Protein 2BDQ (pdb70)

Radius of gyration: 23.03 Å; Cα contacts (8 Å, |Δi|>4): 785; chains: 2; bounding box: 48×56×62 Å

Sequence (410 aa):
ILREFCAENLTDLTRLDKAIISRVELCDNLAVGGTTPSYGVIKEANQYLHEKGISVAVIRPRGGNFVYNDLELRIEEDILRAVELESDALVLGILTSNNHIDTEAIEQLLPATQGLPLVFHAFDVIPKSDQKKSIDQLVALGFTRILLHGSSNGEPIIENIKHIKALVEYANNRIEIVGGGVTAENYQYICQETGVKQAHGTRITILREFCAENLTDLTRLDKAIISRVELCDNLAVGGTTPSYGVIKEANQYLHEKGISVAVIRPRGGNFVYNDLELRIEEDILRAVELESDALVLGILTSNNHIDTEAIEQLLPATQGLPLVFHAFDVIPKSDQKKSIDQLVALGFTRILLHGSSNGEPIIENIKHIKALVEYANNRIEIVGGGVTAENYQYICQETGVKQAHGTRIT

Foldseek 3Di:
DAEEAEDAFCPPVVVDACVHHAEYEYFHPCVQPGAADDLVSLLVVCVVQVVRRHAYEGHFQDHDDLADDPVNLVSLVSLLSNVVSPHQHYEHAHAHPLLAGPLVSLVVSVVSNVPHAYEYESLQSHPLVCSLVSLVSCLVSVHAEYEDQQHDPLPASVVNLVSLLVSVVSNVPSHAYYERNAACVCVVVSCVSRVHDYYYYNHND/DAEEAEDAFCPPVVVDACVHHAEYEYFHPCVQPGAADDLVRLLVVCVVQVVRRHAYEGHFQDHDDLADDPVNLVCLVSLLSNVVSPHQHYEGAHAHPLQAGPLVSLVVSLVSNVPHAYEYESLQSHPLVCSLVSLVSCLVSVHAEYEDQQHDPLPASVVNLVSLLVSVVSNVPSHAYYERNAACVCVVVSCVSRVHDYYYYNHND

Nearest PDB structures (fold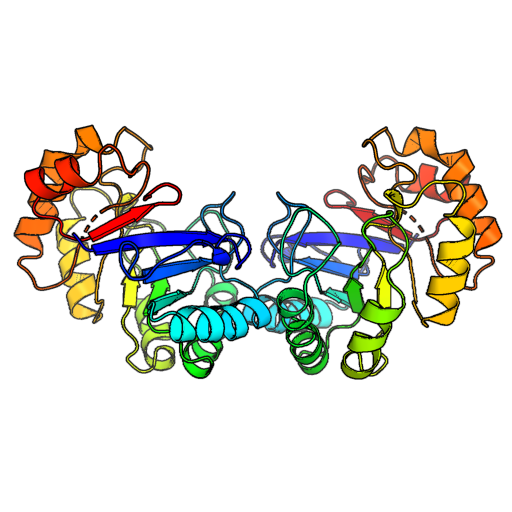seek):
  2bdq-assembly1_B  TM=1.005E+00  e=9.987E-43  Streptococcus agalactiae
  4r9x-assembly1_B-2  TM=8.970E-01  e=1.756E-16  Bacillus anthracis
  1twd-assembly1_A  TM=9.197E-01  e=3.915E-16  Shigella flexneri
  1x7i-assembly1_A  TM=9.166E-01  e=3.059E-16  Shigella flexneri 2a str. 301
  4jn6-assembly1_A  TM=6.514E-01  e=2.533E-07  Mycobacterium tuberculosis

InterPro domains:
  IPR005627 CutC-like [MF_00795] (2-211)
  IPR005627 CutC-like [PF03932] (3-209)
  IPR005627 CutC-like [PTHR12598] (2-209)
  IPR036822 CutC-like domain superfamily [G3DSA:3.20.20.380] (1-211)
  IPR036822 CutC-like domain superfamily [SSF110395] (2-209)

Solvent-accessible surface area: 17158 Å² total

Structure (mmCIF, N/CA/C/O backbone):
data_2BDQ
#
_entry.id   2BDQ
#
_cell.length_a   48.458
_cell.length_b   71.542
_cell.length_c   128.187
_cell.angle_alpha   90.00
_cell.angle_beta   90.00
_cell.angle_gamma   90.00
#
_symmetry.space_group_name_H-M   'P 21 21 21'
#
loop_
_entity.id
_entity.type
_entity.pdbx_description
1 polymer 'copper homeostasis protein CutC'
2 water water
#
loop_
_atom_site.group_PDB
_atom_site.id
_atom_site.type_symbol
_atom_site.label_atom_id
_atom_site.label_alt_id
_atom_site.label_comp_id
_atom_site.label_asym_id
_atom_site.label_entity_id
_atom_site.label_seq_id
_atom_site.pdbx_PDB_ins_code
_atom_site.Cartn_x
_atom_site.Cartn_y
_atom_site.Cartn_z
_atom_site.occupancy
_atom_site.B_iso_or_equiv
_atom_site.auth_seq_id
_atom_site.auth_comp_id
_atom_site.auth_asym_id
_atom_site.auth_atom_id
_atom_site.pdbx_PDB_model_num
ATOM 9 N N . ILE A 1 2 ? 50.790 56.415 93.197 1.00 28.72 2 ILE A N 1
ATOM 10 C CA . ILE A 1 2 ? 49.441 56.250 92.660 1.00 26.77 2 ILE A CA 1
ATOM 11 C C . ILE A 1 2 ? 49.302 54.817 92.148 1.00 26.49 2 ILE A C 1
ATOM 12 O O . ILE A 1 2 ? 50.171 54.314 91.433 1.00 25.54 2 ILE A O 1
ATOM 17 N N . LEU A 1 3 ? 48.208 54.163 92.521 1.00 25.46 3 LEU A N 1
ATOM 18 C CA . LEU A 1 3 ? 47.958 52.788 92.103 1.00 23.59 3 LEU A CA 1
ATOM 19 C C . LEU A 1 3 ? 47.285 52.813 90.731 1.00 22.40 3 LEU A C 1
ATOM 20 O O . LEU A 1 3 ? 46.246 53.445 90.560 1.00 21.66 3 LEU A O 1
ATOM 25 N N . ARG A 1 4 ? 47.887 52.147 89.751 1.00 21.35 4 ARG A N 1
ATOM 26 C CA . ARG A 1 4 ? 47.321 52.112 88.405 1.00 22.13 4 ARG A CA 1
ATOM 27 C C . ARG A 1 4 ? 46.657 50.786 88.054 1.00 20.83 4 ARG A C 1
ATOM 28 O O . ARG A 1 4 ? 47.229 49.718 88.268 1.00 20.85 4 ARG A O 1
ATOM 36 N N . GLU A 1 5 ? 45.445 50.869 87.511 1.00 21.22 5 GLU A N 1
ATOM 37 C CA . GLU A 1 5 ? 44.672 49.694 87.114 1.00 19.99 5 GLU A CA 1
ATOM 38 C C . GLU A 1 5 ? 44.466 49.650 85.604 1.00 20.14 5 GLU A C 1
ATOM 39 O O . GLU A 1 5 ? 43.936 50.586 85.003 1.00 20.97 5 GLU A O 1
ATOM 45 N N . PHE A 1 6 ? 44.884 48.557 84.988 1.00 19.19 6 PHE A N 1
ATOM 46 C CA . PHE A 1 6 ? 44.720 48.406 83.557 1.00 18.83 6 PHE A CA 1
ATOM 47 C C . PHE A 1 6 ? 43.407 47.693 83.206 1.00 18.08 6 PHE A C 1
ATOM 48 O O . PHE A 1 6 ? 43.098 46.635 83.756 1.00 17.16 6 PHE A O 1
ATOM 56 N N . CYS A 1 7 ? 42.642 48.294 82.297 1.00 17.77 7 CYS A N 1
ATOM 57 C CA . CYS A 1 7 ? 41.364 47.751 81.844 1.00 17.73 7 CYS A CA 1
ATOM 58 C C . CYS A 1 7 ? 41.639 46.896 80.604 1.00 17.30 7 CYS A C 1
ATOM 59 O O . CYS A 1 7 ? 41.998 47.416 79.548 1.00 17.27 7 CYS A O 1
ATOM 62 N N . ALA A 1 8 ? 41.464 45.586 80.738 1.00 16.49 8 ALA A N 1
ATOM 63 C CA . ALA A 1 8 ? 41.734 44.661 79.649 1.00 17.17 8 ALA A CA 1
ATOM 64 C C . ALA A 1 8 ? 40.506 43.967 79.087 1.00 17.39 8 ALA A C 1
ATOM 65 O O . ALA A 1 8 ? 39.468 43.886 79.734 1.00 17.72 8 ALA A O 1
ATOM 67 N N . GLU A 1 9 ? 40.633 43.486 77.860 1.00 18.10 9 GLU A N 1
ATOM 68 C CA . GLU A 1 9 ? 39.570 42.723 77.228 1.00 19.32 9 GLU A CA 1
ATOM 69 C C . GLU A 1 9 ? 40.274 41.401 76.979 1.00 20.07 9 GLU A C 1
ATOM 70 O O . GLU A 1 9 ? 41.158 41.318 76.116 1.00 20.88 9 GLU A O 1
ATOM 76 N N . ASN A 1 10 ? 39.917 40.387 77.766 1.00 20.03 10 ASN A N 1
ATOM 77 C CA . ASN A 1 10 ? 40.534 39.070 77.647 1.00 20.40 10 ASN A CA 1
ATOM 78 C C . ASN A 1 10 ? 42.015 39.183 78.000 1.00 21.21 10 ASN A C 1
ATOM 79 O O . ASN A 1 10 ? 42.419 40.163 78.624 1.00 20.30 10 ASN A O 1
ATOM 84 N N . LEU A 1 11 ? 42.843 38.221 77.615 1.00 21.69 11 LEU A N 1
ATOM 85 C CA . LEU A 1 11 ? 44.238 38.334 78.021 1.00 25.02 11 LEU A CA 1
ATOM 86 C C . LEU A 1 11 ? 45.254 38.592 76.941 1.00 24.58 11 LEU A C 1
ATOM 87 O O . LEU A 1 11 ? 46.447 38.376 77.125 1.00 25.43 11 LEU A O 1
ATOM 92 N N . THR A 1 12 ? 44.765 39.116 75.829 1.00 25.20 12 THR A N 1
ATO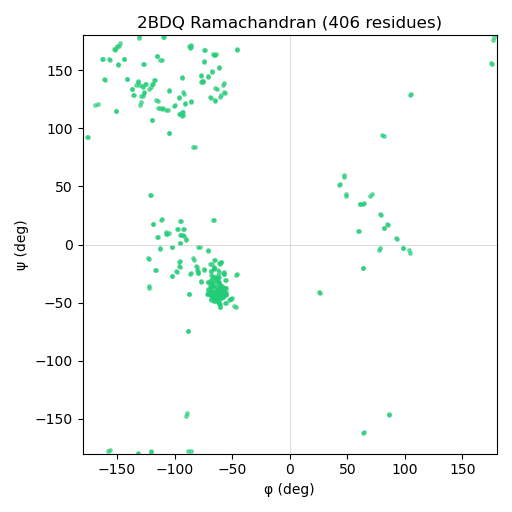M 93 C CA . THR A 1 12 ? 45.591 39.429 74.680 1.00 26.43 12 THR A CA 1
ATOM 94 C C . THR A 1 12 ? 46.714 40.418 74.992 1.00 27.47 12 THR A C 1
ATOM 95 O O . THR A 1 12 ? 47.854 40.217 74.583 1.00 28.13 12 THR A O 1
ATOM 99 N N . ASP A 1 13 ? 46.391 41.484 75.717 1.00 28.21 13 ASP A N 1
ATOM 100 C CA . ASP A 1 13 ? 47.369 42.518 76.033 1.00 28.42 13 ASP A CA 1
ATOM 101 C C . ASP A 1 13 ? 48.008 42.398 77.409 1.00 27.99 13 ASP A C 1
ATOM 102 O O . ASP A 1 13 ? 48.667 43.328 77.865 1.00 27.60 13 ASP A O 1
ATOM 107 N N . LEU A 1 14 ? 47.838 41.256 78.061 1.00 27.83 14 LEU A N 1
ATOM 108 C CA . LEU A 1 14 ? 48.399 41.078 79.396 1.00 29.67 14 LEU A CA 1
ATOM 109 C C . LEU A 1 14 ? 49.884 40.727 79.441 1.00 31.97 14 LEU A C 1
ATOM 110 O O . LEU A 1 14 ? 50.544 40.964 80.451 1.00 31.03 14 LEU A O 1
ATOM 115 N N . THR A 1 15 ? 50.413 40.185 78.349 1.00 34.43 15 THR A N 1
ATOM 116 C CA . THR A 1 15 ? 51.814 39.779 78.312 1.00 37.34 15 THR A CA 1
ATOM 117 C C . THR A 1 15 ? 52.835 40.891 78.518 1.00 39.59 15 THR A C 1
ATOM 118 O O . THR A 1 15 ? 53.994 40.616 78.817 1.00 39.86 15 THR A O 1
ATOM 122 N N . ARG A 1 16 ? 52.419 42.145 78.385 1.00 42.20 16 ARG A N 1
ATOM 123 C CA . ARG A 1 16 ? 53.360 43.246 78.568 1.00 43.70 16 ARG A CA 1
ATOM 124 C C . ARG A 1 16 ? 53.220 43.938 79.924 1.00 43.42 16 ARG A C 1
ATOM 125 O O . ARG A 1 16 ? 53.975 44.858 80.238 1.00 43.90 16 ARG A O 1
ATOM 133 N N . LEU A 1 17 ? 52.260 43.497 80.731 1.00 41.75 17 LEU A N 1
ATOM 134 C CA . LEU A 1 17 ? 52.054 44.106 82.038 1.00 40.61 17 LEU A CA 1
ATOM 135 C C . LEU A 1 17 ? 53.174 43.772 83.011 1.00 40.70 17 LEU A C 1
ATOM 136 O O . LEU A 1 17 ? 53.725 42.671 82.991 1.00 40.20 17 LEU A O 1
ATOM 141 N N . ASP A 1 18 ? 53.501 44.738 83.866 1.00 40.99 18 ASP A N 1
ATOM 142 C CA . ASP A 1 18 ? 54.550 44.575 84.865 1.00 40.26 18 ASP A CA 1
ATOM 143 C C . ASP A 1 18 ? 54.059 45.136 86.199 1.00 39.16 18 ASP A C 1
ATOM 144 O O . ASP A 1 18 ? 53.592 46.272 86.264 1.00 38.30 18 ASP A O 1
ATOM 149 N N . LYS A 1 19 ? 54.170 44.340 87.258 1.00 37.88 19 LYS A N 1
ATOM 150 C CA . LYS A 1 19 ? 53.714 44.752 88.584 1.00 37.45 19 LYS A CA 1
ATOM 151 C C . LYS A 1 19 ? 54.422 46.001 89.094 1.00 37.35 19 LYS A C 1
ATOM 152 O O . LYS A 1 19 ? 53.972 46.640 90.048 1.00 35.97 19 LYS A O 1
ATOM 158 N N . ALA A 1 20 ? 55.529 46.351 88.450 1.00 37.17 20 ALA A N 1
ATOM 159 C CA . ALA A 1 20 ? 56.292 47.522 88.850 1.00 36.55 20 ALA A CA 1
ATOM 160 C C . ALA A 1 20 ? 55.522 48.811 88.574 1.00 36.17 20 ALA A C 1
ATOM 161 O O . ALA A 1 20 ? 55.735 49.818 89.253 1.00 37.41 20 ALA A O 1
ATOM 163 N N . ILE A 1 21 ? 54.628 48.773 87.587 1.00 34.73 21 ILE A N 1
ATOM 164 C CA . ILE A 1 21 ? 53.827 49.938 87.215 1.00 32.72 21 ILE A CA 1
ATOM 165 C C . ILE A 1 21 ? 52.320 49.687 87.303 1.00 32.22 21 ILE A C 1
ATOM 166 O O . ILE A 1 21 ? 51.550 50.580 87.667 1.00 31.48 21 ILE A O 1
ATOM 171 N N . ILE A 1 22 ? 51.897 48.475 86.962 1.00 30.34 22 ILE A N 1
ATOM 172 C CA . ILE A 1 22 ? 50.484 48.127 87.024 1.00 29.03 22 ILE A CA 1
ATOM 173 C C . ILE A 1 22 ? 50.263 47.122 88.141 1.00 27.90 22 ILE A C 1
ATOM 174 O O . ILE A 1 22 ? 50.792 46.013 88.102 1.00 27.67 22 ILE A O 1
ATOM 179 N N . SER A 1 23 ? 49.486 47.509 89.145 1.00 26.98 23 SER A N 1
ATOM 180 C CA . SER A 1 23 ? 49.252 46.612 90.265 1.00 26.98 23 SER A CA 1
ATOM 181 C C . SER A 1 23 ? 47.968 45.798 90.154 1.00 25.29 23 SER A C 1
ATOM 182 O O . SER A 1 23 ? 47.836 44.757 90.790 1.00 24.19 23 SER A O 1
ATOM 185 N N . ARG A 1 24 ? 47.037 46.247 89.325 1.00 24.03 24 ARG A N 1
ATOM 186 C CA . ARG A 1 24 ? 45.780 45.534 89.192 1.00 22.78 24 ARG A CA 1
ATOM 187 C C . ARG A 1 24 ? 45.208 45.677 87.793 1.00 22.37 24 ARG A C 1
ATOM 188 O O . ARG A 1 24 ? 45.495 46.639 87.079 1.00 19.09 24 ARG A O 1
ATOM 196 N N . VAL A 1 25 ? 44.395 44.707 87.404 1.00 21.92 25 VAL A N 1
ATOM 197 C CA . VAL A 1 25 ? 43.773 44.742 86.097 1.00 21.65 25 VAL A CA 1
ATOM 198 C C . VAL A 1 25 ? 42.291 44.455 86.249 1.00 21.03 25 VAL A C 1
ATOM 199 O O . VAL A 1 25 ? 41.889 43.642 87.085 1.00 22.30 25 VAL A O 1
ATOM 203 N N . GLU A 1 26 ? 41.478 45.169 85.477 1.00 18.66 26 GLU A N 1
ATOM 204 C CA . GLU A 1 26 ? 40.045 44.948 85.502 1.00 19.17 26 GLU A CA 1
ATOM 205 C C . GLU A 1 26 ? 39.819 44.013 84.326 1.00 18.34 26 GLU A C 1
ATOM 206 O O . GLU A 1 26 ? 40.010 44.400 83.174 1.00 16.88 26 GLU A O 1
ATOM 212 N N . LEU A 1 27 ? 39.427 42.780 84.624 1.00 18.21 27 LEU A N 1
ATOM 213 C CA . LEU A 1 27 ? 39.206 41.779 83.593 1.00 19.51 27 LEU A CA 1
ATOM 214 C C . LEU A 1 27 ? 37.760 41.754 83.087 1.00 19.64 27 LEU A C 1
ATOM 215 O O . LEU A 1 27 ? 36.821 41.565 83.853 1.00 18.61 27 LEU A O 1
ATOM 220 N N . CYS A 1 28 ? 37.588 41.958 81.789 1.00 20.83 28 CYS A N 1
ATOM 221 C CA . CYS A 1 28 ? 36.268 41.897 81.189 1.00 22.35 28 CYS A CA 1
ATOM 222 C C . CYS A 1 28 ? 36.397 41.610 79.703 1.00 21.82 28 CYS A C 1
ATOM 223 O O . CYS A 1 28 ? 37.498 41.375 79.198 1.00 20.78 28 CYS A O 1
ATOM 226 N N . ASP A 1 29 ? 35.271 41.576 79.007 1.00 20.15 29 ASP A N 1
ATOM 227 C CA . ASP A 1 29 ? 35.297 41.345 77.577 1.00 18.43 29 ASP A CA 1
ATOM 228 C C . ASP A 1 29 ? 34.392 42.421 76.995 1.00 17.27 29 ASP A C 1
ATOM 229 O O . ASP A 1 29 ? 33.879 43.268 77.732 1.00 16.75 29 ASP A O 1
ATOM 234 N N . ASN A 1 30 ? 34.231 42.419 75.676 1.00 15.70 30 ASN A N 1
ATOM 235 C CA . ASN A 1 30 ? 33.349 43.365 75.015 1.00 14.49 30 ASN A CA 1
ATOM 236 C C . ASN A 1 30 ? 33.535 44.813 75.491 1.00 14.86 30 ASN A C 1
ATOM 237 O O . ASN A 1 30 ? 32.582 45.430 75.969 1.00 13.95 30 ASN A O 1
ATOM 242 N N . LEU A 1 31 ? 34.738 45.366 75.366 1.00 15.34 31 LEU A N 1
ATOM 243 C CA . LEU A 1 31 ? 34.935 46.749 75.794 1.00 15.63 31 LEU A CA 1
ATOM 244 C C . LEU A 1 31 ? 34.186 47.740 74.909 1.00 16.25 31 LEU A C 1
ATOM 245 O O . LEU A 1 31 ? 33.977 48.894 75.291 1.00 15.66 31 LEU A O 1
ATOM 250 N N . ALA A 1 32 ? 33.770 47.291 73.728 1.00 17.30 32 ALA A N 1
ATOM 251 C CA . ALA A 1 32 ? 33.034 48.159 72.823 1.00 16.85 32 ALA A CA 1
ATOM 252 C C . ALA A 1 32 ? 31.717 48.603 73.453 1.00 17.89 32 ALA A C 1
ATOM 253 O O . ALA A 1 32 ? 31.190 49.665 73.121 1.00 18.38 32 ALA A O 1
ATOM 255 N N . VAL A 1 33 ? 31.185 47.798 74.366 1.00 17.49 33 VAL A N 1
ATOM 256 C CA . VAL A 1 33 ? 29.921 48.140 75.000 1.00 17.58 33 VAL A CA 1
ATOM 257 C C . VAL A 1 33 ? 30.158 48.597 76.445 1.00 17.97 33 VAL A C 1
ATOM 258 O O . VAL A 1 33 ? 29.220 48.792 77.222 1.00 18.37 33 VAL A O 1
ATOM 262 N N . GLY A 1 34 ? 31.429 48.783 76.791 1.00 16.17 34 GLY A N 1
ATOM 263 C CA . GLY A 1 34 ? 31.778 49.231 78.126 1.00 16.03 34 GLY A CA 1
ATOM 264 C C . GLY A 1 34 ? 32.308 48.129 79.024 1.00 15.20 34 GLY A C 1
ATOM 265 O O . GLY A 1 34 ? 32.702 48.384 80.163 1.00 11.85 34 GLY A O 1
ATOM 266 N N . GLY A 1 35 ? 32.294 46.898 78.522 1.00 14.38 35 GLY A N 1
ATOM 267 C CA . GLY A 1 35 ? 32.805 45.783 79.300 1.00 16.44 35 GLY A CA 1
ATOM 268 C C . GLY A 1 35 ? 31.762 44.860 79.905 1.00 16.25 35 GLY A C 1
ATOM 269 O O . GLY A 1 35 ? 30.825 45.316 80.558 1.00 17.36 35 GLY A O 1
ATOM 270 N N . THR A 1 36 ? 31.917 43.562 79.682 1.00 14.48 36 THR A N 1
ATOM 271 C CA . THR A 1 36 ? 30.993 42.591 80.248 1.00 15.85 36 THR A CA 1
ATOM 272 C C . THR A 1 36 ? 31.796 41.489 80.924 1.00 16.26 36 THR A C 1
ATOM 273 O O . THR A 1 36 ? 33.029 41.491 80.905 1.00 16.35 36 THR A O 1
ATOM 277 N N . THR A 1 37 ? 31.088 40.547 81.524 1.00 17.17 37 THR A N 1
ATOM 278 C CA . THR A 1 37 ? 31.735 39.441 82.193 1.00 17.23 37 THR A CA 1
ATOM 279 C C . THR A 1 37 ? 32.401 38.564 81.146 1.00 17.05 37 THR A C 1
ATOM 280 O O . THR A 1 37 ? 31.756 38.145 80.184 1.00 19.18 37 THR A O 1
ATOM 284 N N . PRO A 1 38 ? 33.707 38.292 81.310 1.00 15.34 38 PRO A N 1
ATOM 285 C CA . PRO A 1 38 ? 34.471 37.455 80.377 1.00 15.55 38 PRO A CA 1
ATOM 286 C C . PRO A 1 38 ? 34.102 35.976 80.536 1.00 15.13 38 PRO A C 1
ATOM 287 O O . PRO A 1 38 ? 33.445 35.595 81.505 1.00 13.48 38 PRO A O 1
ATOM 291 N N . SER A 1 39 ? 34.519 35.146 79.584 1.00 15.27 39 SER A N 1
ATOM 292 C CA . SER A 1 39 ? 34.213 33.722 79.638 1.00 14.25 39 SER A CA 1
ATOM 293 C C . SER A 1 39 ? 34.887 33.060 80.843 1.00 15.87 39 SER A C 1
ATOM 294 O O . SER A 1 39 ? 35.814 33.621 81.443 1.00 14.92 39 SER A O 1
ATOM 297 N N . TYR A 1 40 ? 34.416 31.868 81.200 1.00 15.34 40 TYR A N 1
ATOM 298 C CA . TYR A 1 40 ? 34.978 31.135 82.331 1.00 15.24 40 TYR A CA 1
ATOM 299 C C . TYR A 1 40 ? 36.459 30.854 82.091 1.00 14.56 40 TYR A C 1
ATOM 300 O O . TYR A 1 40 ? 37.286 31.038 82.976 1.00 13.76 40 TYR A O 1
ATOM 309 N N . GLY A 1 41 ? 36.785 30.405 80.886 1.00 15.03 41 GLY A N 1
ATOM 310 C CA . GLY A 1 41 ? 38.168 30.109 80.564 1.00 14.24 41 GLY A CA 1
ATOM 311 C C . GLY A 1 41 ? 39.081 31.312 80.724 1.00 14.44 41 GLY A C 1
ATOM 312 O O . GLY A 1 41 ? 40.200 31.184 81.223 1.00 15.18 41 GLY A O 1
ATOM 313 N N . VAL A 1 42 ? 38.616 32.480 80.291 1.00 14.07 42 VAL A N 1
ATOM 314 C CA . VAL A 1 42 ? 39.409 33.694 80.404 1.00 14.26 42 VAL A CA 1
ATOM 315 C C . VAL A 1 42 ? 39.654 34.055 81.869 1.00 14.37 42 VAL A C 1
ATOM 316 O O . VAL A 1 42 ? 40.762 34.430 82.237 1.00 14.03 42 VAL A O 1
ATOM 320 N N . ILE A 1 43 ? 38.626 33.939 82.703 1.00 14.26 43 ILE A N 1
ATOM 321 C CA . ILE A 1 43 ? 38.765 34.269 84.125 1.00 16.32 43 ILE A CA 1
ATOM 322 C C . ILE A 1 43 ? 39.775 33.342 84.818 1.00 17.80 43 ILE A C 1
ATOM 323 O O . ILE A 1 43 ? 40.679 33.798 85.528 1.00 18.77 43 ILE A O 1
ATOM 328 N N . LYS A 1 44 ? 39.627 32.042 84.602 1.00 17.14 44 LYS A N 1
ATOM 329 C CA . LYS A 1 44 ? 40.518 31.062 85.213 1.00 18.39 44 LYS A CA 1
ATOM 330 C C . LYS A 1 44 ? 41.975 31.256 84.801 1.00 18.76 44 LYS A C 1
ATOM 331 O O . LYS A 1 44 ? 42.869 31.324 85.651 1.00 18.37 44 LYS A O 1
ATOM 337 N N . GLU A 1 45 ? 42.216 31.344 83.499 1.00 18.36 45 GLU A N 1
ATOM 338 C CA . GLU A 1 45 ? 43.574 31.511 83.005 1.00 17.36 45 GLU A CA 1
ATOM 339 C C . GLU A 1 45 ? 44.174 32.882 83.286 1.00 16.73 45 GLU A C 1
ATOM 340 O O . GLU A 1 45 ? 45.356 32.989 83.599 1.00 15.58 45 GLU A O 1
ATOM 346 N N . ALA A 1 46 ? 43.367 33.929 83.164 1.00 15.99 46 ALA A N 1
ATOM 347 C CA . ALA A 1 46 ? 43.859 35.271 83.422 1.00 16.17 46 ALA A CA 1
ATOM 348 C C . ALA A 1 46 ? 44.285 35.391 84.886 1.00 16.04 46 ALA A C 1
ATOM 349 O O . ALA A 1 46 ? 45.368 35.894 85.176 1.00 15.78 46 ALA A O 1
ATOM 351 N N . ASN A 1 47 ? 43.442 34.917 85.800 1.00 17.46 47 ASN A N 1
ATOM 352 C CA . ASN A 1 47 ? 43.760 34.984 87.226 1.00 20.28 47 ASN A CA 1
ATOM 353 C C . ASN A 1 47 ? 45.069 34.280 87.554 1.00 21.73 47 ASN A C 1
ATOM 354 O O . ASN A 1 47 ? 45.895 34.801 88.300 1.00 22.33 47 ASN A O 1
ATOM 359 N N . GLN A 1 48 ? 45.257 33.089 87.000 1.00 23.46 48 GLN A N 1
ATOM 360 C CA . GLN A 1 48 ? 46.477 32.330 87.246 1.00 24.34 48 GLN A CA 1
ATOM 361 C C . GLN A 1 48 ? 47.673 33.019 86.602 1.00 23.60 48 GLN A C 1
ATOM 362 O O . GLN A 1 48 ? 48.746 33.082 87.192 1.00 23.63 48 GLN A O 1
ATOM 368 N N . TYR A 1 49 ? 47.479 33.539 85.395 1.00 23.35 49 TYR A N 1
ATOM 369 C CA . TYR A 1 49 ? 48.547 34.224 84.676 1.00 23.68 49 TYR A CA 1
ATOM 370 C C . TYR A 1 49 ? 48.960 35.503 85.393 1.00 24.01 49 TYR A C 1
ATOM 371 O O . TYR A 1 49 ? 50.143 35.749 85.602 1.00 26.20 49 TYR A O 1
ATOM 380 N N . LEU A 1 50 ? 47.982 36.320 85.766 1.00 23.36 50 LEU A N 1
ATOM 381 C CA . LEU A 1 50 ? 48.268 37.570 86.452 1.00 21.78 50 LEU A CA 1
ATOM 382 C C . LEU A 1 50 ? 48.812 37.351 87.862 1.00 21.93 50 LEU A C 1
ATOM 383 O O . LEU A 1 50 ? 49.764 38.015 88.265 1.00 21.10 50 LEU A O 1
ATOM 388 N N . HIS A 1 51 ? 48.219 36.429 88.615 1.00 22.95 51 HIS A N 1
ATOM 389 C CA . HIS A 1 51 ? 48.703 36.157 89.964 1.00 24.63 51 HIS A CA 1
ATOM 390 C C . HIS A 1 51 ? 50.159 35.720 89.893 1.00 26.63 51 HIS A C 1
ATOM 391 O O . HIS A 1 51 ? 50.968 36.073 90.748 1.00 28.05 51 HIS A O 1
ATOM 398 N N . GLU A 1 52 ? 50.486 34.955 88.859 1.00 28.24 52 GLU A N 1
ATOM 399 C CA . GLU A 1 52 ? 51.844 34.471 88.658 1.00 30.30 52 GLU A CA 1
ATOM 400 C C . GLU A 1 52 ? 52.807 35.654 88.488 1.00 30.97 52 GLU A C 1
ATOM 401 O O . GLU A 1 52 ? 53.956 35.584 88.926 1.00 30.25 52 GLU A O 1
ATOM 407 N N . LYS A 1 53 ? 52.334 36.741 87.874 1.00 29.78 53 LYS A N 1
ATOM 408 C CA . LYS A 1 53 ? 53.158 37.935 87.671 1.00 29.13 53 LYS A CA 1
ATOM 409 C C . LYS A 1 53 ? 52.977 38.924 88.823 1.00 29.10 53 LYS A C 1
ATOM 410 O O . LYS A 1 53 ? 53.455 40.058 88.771 1.00 29.76 53 LYS A O 1
ATOM 416 N N . GLY A 1 54 ? 52.274 38.485 89.862 1.00 28.73 54 GLY A N 1
ATOM 417 C CA . GLY A 1 54 ? 52.049 39.333 91.021 1.00 27.86 54 GLY A CA 1
ATOM 418 C C . GLY A 1 54 ? 51.124 40.521 90.826 1.00 27.20 54 GLY A C 1
ATOM 419 O O . GLY A 1 54 ? 51.397 41.618 91.312 1.00 26.87 54 GLY A O 1
ATOM 420 N N . ILE A 1 55 ? 50.026 40.321 90.113 1.00 25.93 55 ILE A N 1
ATOM 421 C CA . ILE A 1 55 ? 49.086 41.412 89.907 1.00 26.03 55 ILE A CA 1
ATOM 422 C C . ILE A 1 55 ? 47.666 40.948 90.227 1.00 24.48 55 ILE A C 1
ATOM 423 O O . ILE A 1 55 ? 47.272 39.834 89.878 1.00 22.79 55 ILE A O 1
ATOM 428 N N . SER A 1 56 ? 46.916 41.804 90.918 1.00 23.66 56 SER A N 1
ATOM 429 C CA . SER A 1 56 ? 45.544 41.499 91.315 1.00 21.67 56 SER A CA 1
ATOM 430 C C . SER A 1 56 ? 44.598 41.589 90.133 1.00 19.08 56 SER A C 1
ATOM 431 O O . SER A 1 56 ? 44.879 42.270 89.147 1.00 16.43 56 SER A O 1
ATOM 434 N N . VAL A 1 57 ? 43.461 40.916 90.266 1.00 18.27 57 VAL A N 1
ATOM 435 C CA . VAL A 1 57 ? 42.455 40.862 89.215 1.00 16.72 57 VAL A CA 1
ATOM 436 C C . VAL A 1 57 ? 41.048 41.186 89.686 1.00 14.76 57 VAL A C 1
ATOM 437 O O . VAL A 1 57 ? 40.515 40.498 90.541 1.00 14.36 57 VAL A O 1
ATOM 441 N N . ALA A 1 58 ? 40.445 42.222 89.115 1.00 14.50 58 ALA A N 1
ATOM 442 C CA . ALA A 1 58 ? 39.078 42.604 89.462 1.00 13.90 58 ALA A CA 1
ATOM 443 C C . ALA A 1 58 ? 38.208 42.159 88.285 1.00 14.65 58 ALA A C 1
ATOM 444 O O . ALA A 1 58 ? 38.365 42.655 87.170 1.00 15.07 58 ALA A O 1
ATOM 446 N N . VAL A 1 59 ? 37.301 41.217 88.524 1.00 14.84 59 VAL A N 1
ATOM 447 C CA . VAL A 1 59 ? 36.447 40.700 87.459 1.00 14.17 59 VAL A CA 1
ATOM 448 C C . VAL A 1 59 ? 35.137 41.454 87.268 1.00 14.90 59 VAL A C 1
ATOM 449 O O . VAL A 1 59 ? 34.388 41.690 88.220 1.00 14.20 59 VAL A O 1
ATOM 461 N N . ILE A 1 61 ? 31.400 42.101 86.441 1.00 16.04 61 ILE A N 1
ATOM 462 C CA . ILE A 1 61 ? 30.156 41.364 86.573 1.00 14.84 61 ILE A CA 1
ATOM 463 C C . ILE A 1 61 ? 29.073 42.236 85.936 1.00 15.65 61 ILE A C 1
ATOM 464 O O . ILE A 1 61 ? 28.492 43.106 86.591 1.00 14.47 61 ILE A O 1
ATOM 469 N N . ARG A 1 62 ? 28.825 42.006 84.650 1.00 14.92 62 ARG A N 1
ATOM 470 C CA . ARG A 1 62 ? 27.820 42.741 83.890 1.00 14.36 62 ARG A CA 1
ATOM 471 C C . ARG A 1 62 ? 27.332 41.782 82.805 1.00 14.29 62 ARG A C 1
ATOM 472 O O . ARG A 1 62 ? 28.091 41.405 81.919 1.00 13.32 62 ARG A O 1
ATOM 480 N N . PRO A 1 63 ? 26.049 41.385 82.864 1.00 14.18 63 PRO A N 1
ATOM 481 C CA . PRO A 1 63 ? 25.375 40.459 81.943 1.00 15.29 63 PRO A CA 1
ATOM 482 C C . PRO A 1 63 ? 25.211 40.922 80.496 1.00 15.83 63 PRO A C 1
ATOM 483 O O . PRO A 1 63 ? 24.884 40.122 79.622 1.00 16.80 63 PRO A O 1
ATOM 487 N N . ARG A 1 64 ? 25.429 42.210 80.254 1.00 15.89 64 ARG A N 1
ATOM 488 C CA . ARG A 1 64 ? 25.326 42.783 78.919 1.00 14.98 64 ARG A CA 1
ATOM 489 C C . ARG A 1 64 ? 25.570 44.285 78.949 1.00 15.58 64 ARG A C 1
ATOM 490 O O . ARG A 1 64 ? 25.794 44.871 80.011 1.00 14.99 64 ARG A O 1
ATOM 498 N N . GLY A 1 65 ? 25.535 44.904 77.778 1.00 14.63 65 GLY A N 1
ATOM 499 C CA . GLY A 1 65 ? 25.745 46.335 77.699 1.00 16.22 65 GLY A CA 1
ATOM 500 C C . GLY A 1 65 ? 24.446 47.098 77.861 1.00 17.78 65 GLY A C 1
ATOM 501 O O . GLY A 1 65 ? 23.385 46.511 78.083 1.00 16.98 65 GLY A O 1
ATOM 502 N N . GLY A 1 66 ? 24.528 48.417 77.748 1.00 16.92 66 GLY A N 1
ATOM 503 C CA . GLY A 1 66 ? 23.346 49.239 77.897 1.00 18.76 66 GLY A CA 1
ATOM 504 C C . GLY A 1 66 ? 23.110 49.572 79.356 1.00 19.21 66 GLY A C 1
ATOM 505 O O . GLY A 1 66 ? 24.063 49.741 80.116 1.00 19.14 66 GLY A O 1
ATOM 506 N N . ASN A 1 67 ? 21.835 49.659 79.725 1.00 20.12 67 ASN A N 1
ATOM 507 C CA . ASN A 1 67 ? 21.361 49.961 81.080 1.00 21.27 67 ASN A CA 1
ATOM 508 C C . ASN A 1 67 ? 22.019 49.213 82.216 1.00 19.15 67 ASN A C 1
ATOM 509 O O . ASN A 1 67 ? 22.700 48.220 82.015 1.00 17.30 67 ASN A O 1
ATOM 514 N N . PHE A 1 68 ? 21.741 49.703 83.423 1.00 17.89 68 PHE A N 1
ATOM 515 C CA . PHE A 1 68 ? 22.202 49.097 84.655 1.00 17.63 68 PHE A CA 1
ATOM 516 C C . PHE A 1 68 ? 20.938 48.714 85.437 1.00 17.57 68 PHE A C 1
ATOM 517 O O . PHE A 1 68 ? 20.978 48.491 86.646 1.00 18.29 68 PHE A O 1
ATOM 525 N N . VAL A 1 69 ? 19.811 48.649 84.732 1.00 16.21 69 VAL A N 1
ATOM 526 C CA . VAL A 1 69 ? 18.541 48.270 85.349 1.00 15.91 69 VAL A CA 1
ATOM 527 C C . VAL A 1 69 ? 18.310 46.846 84.876 1.00 15.84 69 VAL A C 1
ATOM 528 O O . VAL A 1 69 ? 17.797 46.623 83.776 1.00 15.88 69 VAL A O 1
ATOM 532 N N . TYR A 1 70 ? 18.695 45.883 85.707 1.00 16.60 70 TYR A N 1
ATOM 533 C CA . TYR A 1 70 ? 18.583 44.479 85.344 1.00 16.60 70 TYR A CA 1
ATOM 534 C C . TYR A 1 70 ? 17.314 43.773 85.782 1.00 17.11 70 TYR A C 1
ATOM 535 O O . TYR A 1 70 ? 16.791 44.016 86.869 1.00 16.10 70 TYR A O 1
ATOM 544 N N . ASN A 1 71 ? 16.831 42.882 84.920 1.00 18.03 71 ASN A N 1
ATOM 545 C CA . ASN A 1 71 ? 15.644 42.105 85.221 1.00 19.16 71 ASN A CA 1
ATOM 546 C C . ASN A 1 71 ? 16.077 40.872 86.022 1.00 19.46 71 ASN A C 1
ATOM 547 O O . ASN A 1 71 ? 17.276 40.607 86.180 1.00 18.68 71 ASN A O 1
ATOM 552 N N . ASP A 1 72 ? 15.104 40.126 86.529 1.00 19.83 72 ASP A N 1
ATOM 553 C CA . ASP A 1 72 ? 15.383 38.939 87.338 1.00 20.07 72 ASP A CA 1
ATOM 554 C C . ASP A 1 72 ? 16.357 37.945 86.701 1.00 19.44 72 ASP A C 1
ATOM 555 O O . ASP A 1 72 ? 17.292 37.477 87.350 1.00 17.41 72 ASP A O 1
ATOM 560 N N . LEU A 1 73 ? 16.144 37.635 85.427 1.00 19.28 73 LEU A N 1
ATOM 561 C CA . LEU A 1 73 ? 16.991 36.679 84.727 1.00 19.85 73 LEU A CA 1
ATOM 562 C C . LEU A 1 73 ? 18.444 37.173 84.651 1.00 19.79 73 LEU A C 1
ATOM 563 O O . LEU A 1 73 ? 19.389 36.395 84.824 1.00 20.72 73 LEU A O 1
ATOM 568 N N . GLU A 1 74 ? 18.620 38.467 84.407 1.00 17.99 74 GLU A N 1
ATOM 569 C CA . GLU A 1 74 ? 19.950 39.049 84.335 1.00 16.88 74 GLU A CA 1
ATOM 570 C C . GLU A 1 74 ? 20.618 39.033 85.710 1.00 16.69 74 GLU A C 1
ATOM 571 O O . GLU A 1 74 ? 21.833 38.883 85.814 1.00 15.72 74 GLU A O 1
ATOM 577 N N . LEU A 1 75 ? 19.825 39.188 86.766 1.00 15.04 75 LEU A N 1
ATOM 578 C CA . LEU A 1 75 ? 20.372 39.147 88.116 1.00 15.00 75 LEU A CA 1
ATOM 579 C C . LEU A 1 75 ? 20.782 37.701 88.419 1.00 14.95 75 LEU A C 1
ATOM 580 O O . LEU A 1 75 ? 21.742 37.464 89.155 1.00 14.50 75 LEU A O 1
ATOM 585 N N . ARG A 1 76 ? 20.057 36.740 87.846 1.00 14.27 76 ARG A N 1
ATOM 586 C CA . ARG A 1 76 ? 20.369 35.321 88.043 1.00 16.16 76 ARG A CA 1
ATOM 587 C C . ARG A 1 76 ? 21.703 35.020 87.356 1.00 15.69 76 ARG A C 1
ATOM 588 O O . ARG A 1 76 ? 22.496 34.218 87.833 1.00 14.98 76 ARG A O 1
ATOM 596 N N . ILE A 1 77 ? 21.939 35.680 86.227 1.00 15.38 77 ILE A N 1
ATOM 597 C CA . ILE A 1 77 ? 23.172 35.506 85.477 1.00 14.31 77 ILE A CA 1
ATOM 598 C C . ILE A 1 77 ? 24.346 36.042 86.299 1.00 15.31 77 ILE A C 1
ATOM 599 O O . ILE A 1 77 ? 25.372 35.371 86.461 1.00 13.23 77 ILE A O 1
ATOM 612 N N . GLU A 1 79 ? 24.553 36.515 89.541 1.00 15.64 79 GLU A N 1
ATOM 613 C CA . GLU A 1 79 ? 24.825 35.729 90.740 1.00 16.75 79 GLU A CA 1
ATOM 614 C C . GLU A 1 79 ? 25.664 34.521 90.348 1.00 15.91 79 GLU A C 1
ATOM 615 O O . GLU A 1 79 ? 26.603 34.162 91.046 1.00 16.46 79 GLU A O 1
ATOM 621 N N . GLU A 1 80 ? 25.327 33.907 89.218 1.00 16.71 80 GLU A N 1
ATOM 622 C CA . GLU A 1 80 ? 26.060 32.739 88.741 1.00 17.82 80 GLU A CA 1
ATOM 623 C C . GLU A 1 80 ? 27.494 33.116 88.384 1.00 17.36 80 GLU A C 1
ATOM 624 O O . GLU A 1 80 ? 28.437 32.421 88.749 1.00 18.72 80 GLU A O 1
ATOM 630 N N . ASP A 1 81 ? 27.661 34.223 87.670 1.00 16.95 81 ASP A N 1
ATOM 631 C CA . ASP A 1 81 ? 29.002 34.638 87.286 1.00 17.21 81 ASP A CA 1
ATOM 632 C C . ASP A 1 81 ? 29.851 35.022 88.490 1.00 15.09 81 ASP A C 1
ATOM 633 O O . ASP A 1 81 ? 31.078 34.880 88.461 1.00 14.65 81 ASP A O 1
ATOM 638 N N . ILE A 1 82 ? 29.203 35.482 89.558 1.00 15.05 82 ILE A N 1
ATOM 639 C CA . ILE A 1 82 ? 29.919 35.845 90.774 1.00 13.25 82 ILE A CA 1
ATOM 640 C C . ILE A 1 82 ? 30.437 34.595 91.459 1.00 12.74 82 ILE A C 1
ATOM 641 O O . ILE A 1 82 ? 31.568 34.573 91.920 1.00 13.51 82 ILE A O 1
ATOM 646 N N . LEU A 1 83 ? 29.614 33.551 91.519 1.00 13.94 83 LEU A N 1
ATOM 647 C CA . LEU A 1 83 ? 30.020 32.298 92.155 1.00 14.01 83 LEU A CA 1
ATOM 648 C C . LEU A 1 83 ? 31.256 31.721 91.468 1.00 13.97 83 LEU A C 1
ATOM 649 O O . LEU A 1 83 ? 32.180 31.256 92.124 1.00 13.05 83 LEU A O 1
ATOM 654 N N . ARG A 1 84 ? 31.259 31.748 90.140 1.00 15.45 84 ARG A N 1
ATOM 655 C CA . ARG A 1 84 ? 32.388 31.246 89.377 1.00 16.23 84 ARG A CA 1
ATOM 656 C C . ARG A 1 84 ? 33.614 32.141 89.600 1.00 16.99 84 ARG A C 1
ATOM 657 O O . ARG A 1 84 ? 34.715 31.648 89.823 1.00 16.81 84 ARG A O 1
ATOM 665 N N . ALA A 1 85 ? 33.422 33.456 89.562 1.00 17.82 85 ALA A N 1
ATOM 666 C CA . ALA A 1 85 ? 34.538 34.377 89.760 1.00 19.55 85 ALA A CA 1
ATOM 667 C C . ALA A 1 85 ? 35.243 34.121 91.087 1.00 20.26 85 ALA A C 1
ATOM 668 O O . ALA A 1 85 ? 36.474 34.144 91.155 1.00 21.14 85 ALA A O 1
ATOM 670 N N . VAL A 1 86 ? 34.475 33.880 92.145 1.00 19.78 86 VAL A N 1
ATOM 671 C CA . VAL A 1 86 ? 35.085 33.619 93.441 1.00 19.96 86 VAL A CA 1
ATOM 672 C C . VAL A 1 86 ? 35.767 32.252 93.493 1.00 19.80 86 VAL A C 1
ATOM 673 O O . VAL A 1 86 ? 36.869 32.130 94.021 1.00 20.90 86 VAL A O 1
ATOM 677 N N . GLU A 1 87 ? 35.139 31.223 92.936 1.00 19.92 87 GLU A N 1
ATOM 678 C CA . GLU A 1 87 ? 35.754 29.899 92.973 1.00 21.29 87 GLU A CA 1
ATOM 679 C C . GLU A 1 87 ? 37.039 29.883 92.145 1.00 19.98 87 GLU A C 1
ATOM 680 O O . GLU A 1 87 ? 37.886 29.026 92.341 1.00 21.05 87 GLU A O 1
ATOM 686 N N . LEU A 1 88 ? 37.175 30.837 91.228 1.00 19.20 88 LEU A N 1
ATOM 687 C CA . LEU A 1 88 ? 38.363 30.942 90.386 1.00 18.97 88 LEU A CA 1
ATOM 688 C C . LEU A 1 88 ? 39.418 31.865 91.001 1.00 20.71 88 LEU A C 1
ATOM 689 O O . LEU A 1 88 ? 40.365 32.281 90.330 1.00 20.51 88 LEU A O 1
ATOM 694 N N . GLU A 1 89 ? 39.220 32.194 92.278 1.00 22.47 89 GLU A N 1
ATOM 695 C CA . GLU A 1 89 ? 40.137 33.023 93.052 1.00 24.30 89 GLU A CA 1
ATOM 696 C C . GLU A 1 89 ? 40.317 34.468 92.596 1.00 24.08 89 GLU A C 1
ATOM 697 O O . GLU A 1 89 ? 41.415 35.020 92.698 1.00 22.76 89 GLU A O 1
ATOM 703 N N . SER A 1 90 ? 39.250 35.087 92.098 1.00 22.41 90 SER A N 1
ATOM 704 C CA . SER A 1 90 ? 39.341 36.478 91.678 1.00 21.95 90 SER A CA 1
ATOM 705 C C . SER A 1 90 ? 39.560 37.329 92.932 1.00 22.40 90 SER A C 1
ATOM 706 O O . SER A 1 90 ? 39.098 36.980 94.023 1.00 22.58 90 SER A O 1
ATOM 709 N N . ASP A 1 91 ? 40.266 38.441 92.773 1.00 21.17 91 ASP A N 1
ATOM 710 C CA . ASP A 1 91 ? 40.568 39.323 93.893 1.00 20.86 91 ASP A CA 1
ATOM 711 C C . ASP A 1 91 ? 39.490 40.354 94.177 1.00 20.48 91 ASP A C 1
ATOM 712 O O . ASP A 1 91 ? 39.361 40.823 95.310 1.00 20.09 91 ASP A O 1
ATOM 717 N N . ALA A 1 92 ? 38.712 40.701 93.157 1.00 17.83 92 ALA A N 1
ATOM 718 C CA . ALA A 1 92 ? 37.652 41.680 93.333 1.00 17.40 92 ALA A CA 1
ATOM 719 C C . ALA A 1 92 ? 36.558 41.513 92.288 1.00 16.19 92 ALA A C 1
ATOM 720 O O . ALA A 1 92 ? 36.782 40.935 91.228 1.00 15.84 92 ALA A O 1
ATOM 722 N N . LEU A 1 93 ? 35.373 42.029 92.599 1.00 15.26 93 LEU A N 1
ATOM 723 C CA . LEU A 1 93 ? 34.240 41.959 91.693 1.00 14.52 93 LEU A CA 1
ATOM 724 C C . LEU A 1 93 ? 33.792 43.383 91.371 1.00 15.53 93 LEU A C 1
ATOM 725 O O . LEU A 1 93 ? 33.699 44.226 92.264 1.00 14.83 93 LEU A O 1
ATOM 730 N N . VAL A 1 94 ? 33.523 43.644 90.093 1.00 14.86 94 VAL A N 1
ATOM 731 C CA . VAL A 1 94 ? 33.104 44.964 89.631 1.00 14.66 94 VAL A CA 1
ATOM 732 C C . VAL A 1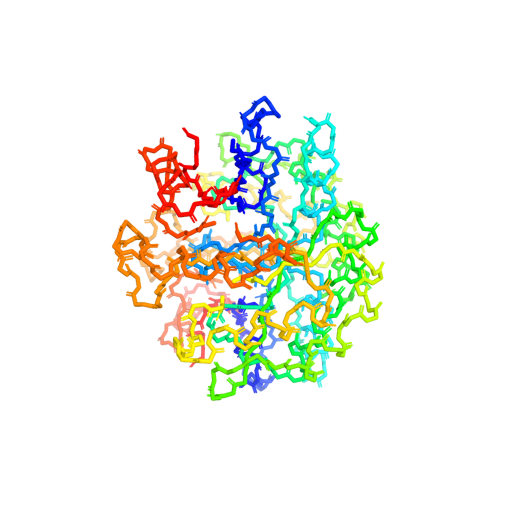 94 ? 31.673 44.880 89.101 1.00 17.92 94 VAL A C 1
ATOM 733 O O . VAL A 1 94 ? 31.404 44.168 88.130 1.00 18.35 94 VAL A O 1
ATOM 737 N N . LEU A 1 95 ? 30.752 45.599 89.737 1.00 17.23 95 LEU A N 1
ATOM 738 C CA . LEU A 1 95 ? 29.361 45.572 89.302 1.00 16.40 95 LEU A CA 1
ATOM 739 C C . LEU A 1 95 ? 28.676 46.914 89.544 1.00 16.96 95 LEU A C 1
ATOM 740 O O . LEU A 1 95 ? 29.247 47.817 90.156 1.00 15.53 95 LEU A O 1
ATOM 745 N N . GLY A 1 96 ? 27.445 47.041 89.063 1.00 16.56 96 GLY A N 1
ATOM 746 C CA . GLY A 1 96 ? 26.715 48.280 89.258 1.00 16.12 96 GLY A CA 1
ATOM 747 C C . GLY A 1 96 ? 25.274 48.095 88.858 1.00 15.95 96 GLY A C 1
ATOM 748 O O . GLY A 1 96 ? 24.982 47.755 87.711 1.00 15.68 96 GLY A O 1
ATOM 749 N N . ILE A 1 97 ? 24.368 48.309 89.804 1.00 15.49 97 ILE A N 1
ATOM 750 C CA . ILE A 1 97 ? 22.948 48.153 89.536 1.00 15.11 97 ILE A CA 1
ATOM 751 C C . ILE A 1 97 ? 22.198 49.425 89.928 1.00 16.26 97 ILE A C 1
ATOM 752 O O . ILE A 1 97 ? 22.355 49.931 91.038 1.00 15.20 97 ILE A O 1
ATOM 757 N N . LEU A 1 98 ? 21.370 49.927 89.018 1.00 16.23 98 LEU A N 1
ATOM 758 C CA . LEU A 1 98 ? 20.594 51.135 89.274 1.00 17.40 98 LEU A CA 1
ATOM 759 C C . LEU A 1 98 ? 19.119 50.910 89.027 1.00 17.47 98 LEU A C 1
ATOM 760 O O . LEU A 1 98 ? 18.742 50.040 88.256 1.00 18.89 98 LEU A O 1
ATOM 765 N N . THR A 1 99 ? 18.291 51.719 89.678 1.00 19.73 99 THR A N 1
ATOM 766 C CA . THR A 1 99 ? 16.844 51.649 89.521 1.00 20.70 99 THR A CA 1
ATOM 767 C C . THR A 1 99 ? 16.481 52.517 88.320 1.00 21.54 99 THR A C 1
ATOM 768 O O . THR A 1 99 ? 17.317 53.275 87.823 1.00 20.35 99 THR A O 1
ATOM 772 N N . SER A 1 100 ? 15.232 52.409 87.872 1.00 23.00 100 SER A N 1
ATOM 773 C CA . SER A 1 100 ? 14.745 53.179 86.736 1.00 25.07 100 SER A CA 1
ATOM 774 C C . SER A 1 100 ? 14.909 54.681 86.954 1.00 25.89 100 SER A C 1
ATOM 775 O O . SER A 1 100 ? 14.973 55.450 85.992 1.00 25.97 100 SER A O 1
ATOM 778 N N . ASN A 1 101 ? 14.979 55.100 88.215 1.00 27.05 101 ASN A N 1
ATOM 779 C CA . ASN A 1 101 ? 15.155 56.517 88.534 1.00 26.95 101 ASN A CA 1
ATOM 780 C C . ASN A 1 101 ? 16.623 56.885 88.759 1.00 25.01 101 ASN A C 1
ATOM 781 O O . ASN A 1 101 ? 16.934 57.904 89.376 1.00 25.36 101 ASN A O 1
ATOM 786 N N . ASN A 1 102 ? 17.519 56.045 88.246 1.00 23.02 102 ASN A N 1
ATOM 787 C CA . ASN A 1 102 ? 18.956 56.284 88.334 1.00 21.67 102 ASN A CA 1
ATOM 788 C C . ASN A 1 102 ? 19.540 56.358 89.732 1.00 22.24 102 ASN A C 1
ATOM 789 O O . ASN A 1 102 ? 20.471 57.127 89.987 1.00 23.08 102 ASN A O 1
ATOM 794 N N . HIS A 1 103 ? 18.992 55.567 90.640 1.00 23.18 103 HIS A N 1
ATOM 795 C CA . HIS A 1 103 ? 19.491 55.525 92.006 1.00 24.40 103 HIS A CA 1
ATOM 796 C C . HIS A 1 103 ? 20.040 54.137 92.248 1.00 24.26 103 HIS A C 1
ATOM 797 O O . HIS A 1 103 ? 19.735 53.203 91.504 1.00 23.93 103 HIS A O 1
ATOM 804 N N . ILE A 1 104 ? 20.860 53.996 93.277 1.00 23.49 104 ILE A N 1
ATOM 805 C CA . ILE A 1 104 ? 21.428 52.698 93.579 1.00 23.94 104 ILE A CA 1
ATOM 806 C C . ILE A 1 104 ? 20.343 51.716 93.986 1.00 23.42 104 ILE A C 1
ATOM 807 O O . ILE A 1 104 ? 19.579 51.974 94.911 1.00 23.26 104 ILE A O 1
ATOM 812 N N . ASP A 1 105 ? 20.275 50.589 93.283 1.00 22.87 105 ASP A N 1
ATOM 813 C CA . ASP A 1 105 ? 19.282 49.573 93.591 1.00 21.96 105 ASP A CA 1
ATOM 814 C C . ASP A 1 105 ? 19.826 48.705 94.722 1.00 22.71 105 ASP A C 1
ATOM 815 O O . ASP A 1 105 ? 20.404 47.641 94.479 1.00 22.60 105 ASP A O 1
ATOM 820 N N . THR A 1 106 ? 19.644 49.175 95.954 1.00 21.76 106 THR A N 1
ATOM 821 C CA . THR A 1 106 ? 20.119 48.476 97.146 1.00 23.29 106 THR A CA 1
ATOM 822 C C . THR A 1 106 ? 19.559 47.066 97.297 1.00 23.11 106 THR A C 1
ATOM 823 O O . THR A 1 106 ? 20.291 46.145 97.634 1.00 24.02 106 THR A O 1
ATOM 827 N N . GLU A 1 107 ? 18.265 46.897 97.056 1.00 23.78 107 GLU A N 1
ATOM 828 C CA . GLU A 1 107 ? 17.657 45.584 97.197 1.00 26.00 107 GLU A CA 1
ATOM 829 C C . GLU A 1 107 ? 18.268 44.560 96.244 1.00 24.32 107 GLU A C 1
ATOM 830 O O . GLU A 1 107 ? 18.530 43.422 96.641 1.00 23.51 107 GLU A O 1
ATOM 836 N N . ALA A 1 108 ? 18.510 44.958 94.998 1.00 21.41 108 ALA A N 1
ATOM 837 C CA . ALA A 1 108 ? 19.091 44.037 94.023 1.00 20.56 108 ALA A CA 1
ATOM 838 C C . ALA A 1 108 ? 20.510 43.653 94.435 1.00 20.25 108 ALA A C 1
ATOM 839 O O . ALA A 1 108 ? 20.877 42.477 94.392 1.00 20.61 108 ALA A O 1
ATOM 841 N N . ILE A 1 109 ? 21.306 44.637 94.847 1.00 19.55 109 ILE A N 1
ATOM 842 C CA . ILE A 1 109 ? 22.676 44.364 95.267 1.00 19.15 109 ILE A CA 1
ATOM 843 C C . ILE A 1 109 ? 22.716 43.439 96.482 1.00 20.78 109 ILE A C 1
ATOM 844 O O . ILE A 1 109 ? 23.552 42.533 96.548 1.00 20.77 109 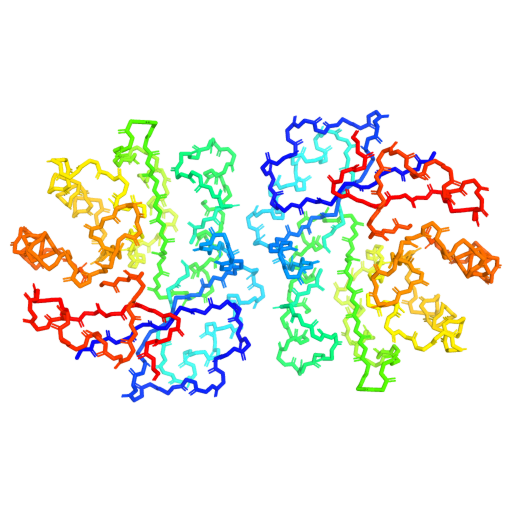ILE A O 1
ATOM 849 N N . GLU A 1 110 ? 21.829 43.664 97.448 1.00 21.45 110 GLU A N 1
ATOM 850 C CA . GLU A 1 110 ? 21.807 42.816 98.634 1.00 23.87 110 GLU A CA 1
ATOM 851 C C . GLU A 1 110 ? 21.514 41.369 98.253 1.00 23.16 110 GLU A C 1
ATOM 852 O O . GLU A 1 110 ? 22.017 40.451 98.891 1.00 23.20 110 GLU A O 1
ATOM 858 N N . GLN A 1 111 ? 20.716 41.168 97.205 1.00 24.31 111 GLN A N 1
ATOM 859 C CA . GLN A 1 111 ? 20.384 39.817 96.748 1.00 24.80 111 GLN A CA 1
ATOM 860 C C . GLN A 1 111 ? 21.647 39.074 96.302 1.00 24.55 111 GLN A C 1
ATOM 861 O O . GLN A 1 111 ? 21.723 37.845 96.394 1.00 23.49 111 GLN A O 1
ATOM 867 N N . LEU A 1 112 ? 22.638 39.820 95.821 1.00 22.89 112 LEU A N 1
ATOM 868 C CA . LEU A 1 112 ? 23.878 39.214 95.349 1.00 22.67 112 LEU A CA 1
ATOM 869 C C . LEU A 1 112 ? 25.004 39.186 96.386 1.00 22.84 112 LEU A C 1
ATOM 870 O O . LEU A 1 112 ? 25.991 38.465 96.217 1.00 23.79 112 LEU A O 1
ATOM 875 N N . LEU A 1 113 ? 24.867 39.951 97.461 1.00 22.56 113 LEU A N 1
ATOM 876 C CA . LEU A 1 113 ? 25.920 39.982 98.470 1.00 22.80 113 LEU A CA 1
ATOM 877 C C . LEU A 1 113 ? 26.371 38.622 99.000 1.00 23.76 113 LEU A C 1
ATOM 878 O O . LEU A 1 113 ? 27.572 38.356 99.101 1.00 23.95 113 LEU A O 1
ATOM 883 N N . PRO A 1 114 ? 25.421 37.743 99.353 1.00 22.98 114 PRO A N 1
ATOM 884 C CA . PRO A 1 114 ? 25.809 36.426 99.874 1.00 22.63 114 PRO A CA 1
ATOM 885 C C . PRO A 1 114 ? 26.721 35.648 98.925 1.00 22.25 114 PRO A C 1
ATOM 886 O O . PRO A 1 114 ? 27.698 35.040 99.353 1.00 23.77 114 PRO A O 1
ATOM 890 N N . ALA A 1 115 ? 26.409 35.671 97.635 1.00 21.96 115 ALA A N 1
ATOM 891 C CA . ALA A 1 115 ? 27.226 34.959 96.653 1.00 21.09 115 ALA A CA 1
ATOM 892 C C . ALA A 1 115 ? 28.646 35.523 96.595 1.00 20.57 115 ALA A C 1
ATOM 893 O O . ALA A 1 115 ? 29.596 34.793 96.309 1.00 20.50 115 ALA A O 1
ATOM 895 N N . THR A 1 116 ? 28.789 36.817 96.873 1.00 19.79 116 THR A N 1
ATOM 896 C CA . THR A 1 116 ? 30.101 37.470 96.839 1.00 20.26 116 THR A CA 1
ATOM 897 C C . THR A 1 116 ? 31.076 36.872 97.839 1.00 19.11 116 THR A C 1
ATOM 898 O O . THR A 1 116 ? 32.295 36.996 97.688 1.00 18.81 116 THR A O 1
ATOM 902 N N . GLN A 1 117 ? 30.528 36.255 98.878 1.00 18.16 117 GLN A N 1
ATOM 903 C CA . GLN A 1 117 ? 31.326 35.609 99.904 1.00 18.35 117 GLN A CA 1
ATOM 904 C C . GLN A 1 117 ? 32.459 36.467 100.460 1.00 19.62 117 GLN A C 1
ATOM 905 O O . GLN A 1 117 ? 33.584 35.992 100.640 1.00 17.24 117 GLN A O 1
ATOM 911 N N . GLY A 1 118 ? 32.154 37.736 100.723 1.00 19.60 118 GLY A N 1
ATOM 912 C CA . GLY A 1 118 ? 33.139 38.639 101.288 1.00 18.91 118 GLY A CA 1
ATOM 913 C C . GLY A 1 118 ? 34.210 39.217 100.384 1.00 20.06 118 GLY A C 1
ATOM 914 O O . GLY A 1 118 ? 34.996 40.047 100.840 1.00 19.83 118 GLY A O 1
ATOM 915 N N . LEU A 1 119 ? 34.274 38.814 99.118 1.00 19.90 119 LEU A N 1
ATOM 916 C CA . LEU A 1 119 ? 35.315 39.381 98.270 1.00 19.21 119 LEU A CA 1
ATOM 917 C C . LEU A 1 119 ? 35.134 40.892 98.150 1.00 18.93 119 LEU A C 1
ATOM 918 O O . LEU A 1 119 ? 34.022 41.406 98.299 1.00 18.90 119 LEU A O 1
ATOM 923 N N . PRO A 1 120 ? 36.237 41.627 97.912 1.00 17.60 120 PRO A N 1
ATOM 924 C CA . PRO A 1 120 ? 36.199 43.086 97.767 1.00 17.45 120 PRO A CA 1
ATOM 925 C C . PRO A 1 120 ? 35.253 43.450 96.628 1.00 18.30 120 PRO A C 1
ATOM 926 O O . PRO A 1 120 ? 35.272 42.807 95.576 1.00 17.32 120 PRO A O 1
ATOM 930 N N . LEU A 1 121 ? 34.438 44.479 96.838 1.00 18.54 121 LEU A N 1
ATOM 931 C CA . LEU A 1 121 ? 33.476 44.905 95.833 1.00 19.03 121 LEU A CA 1
ATOM 932 C C . LEU A 1 121 ? 33.693 46.326 95.340 1.00 18.35 121 LEU A C 1
ATOM 933 O O . LEU A 1 121 ? 33.981 47.231 96.123 1.00 17.13 121 LEU A O 1
ATOM 938 N N . VAL A 1 122 ? 33.560 46.513 94.030 1.00 18.36 122 VAL A N 1
ATOM 939 C CA . VAL A 1 122 ? 33.705 47.828 93.429 1.00 18.76 122 VAL A CA 1
ATOM 940 C C . VAL A 1 122 ? 32.496 48.150 92.555 1.00 19.44 122 VAL A C 1
ATOM 941 O O . VAL A 1 122 ? 32.011 47.296 91.812 1.00 20.24 122 VAL A O 1
ATOM 945 N N . PHE A 1 123 ? 31.997 49.379 92.698 1.00 18.76 123 PHE A N 1
ATOM 946 C CA . PHE A 1 123 ? 30.851 49.893 91.942 1.00 17.57 123 PHE A CA 1
ATOM 947 C C . PHE A 1 123 ? 31.473 50.662 90.765 1.00 19.27 123 PHE A C 1
ATOM 948 O O . PHE A 1 123 ? 32.321 51.541 90.968 1.00 18.06 123 PHE A O 1
ATOM 956 N N . HIS A 1 124 ? 31.072 50.331 89.541 1.00 20.36 124 HIS A N 1
ATOM 957 C CA . HIS A 1 124 ? 31.664 50.979 88.371 1.00 21.29 124 HIS A CA 1
ATOM 958 C C . HIS A 1 124 ? 31.035 52.282 87.871 1.00 22.19 124 HIS A C 1
ATOM 959 O O . HIS A 1 124 ? 30.241 52.913 88.566 1.00 23.09 124 HIS A O 1
ATOM 974 N N . ALA A 1 126 ? 28.677 53.175 86.435 1.00 20.57 126 ALA A N 1
ATOM 975 C CA . ALA A 1 126 ? 27.238 53.398 86.558 1.00 19.97 126 ALA A CA 1
ATOM 976 C C . ALA A 1 126 ? 26.985 54.487 87.603 1.00 20.29 126 ALA A C 1
ATOM 977 O O . ALA A 1 126 ? 25.923 55.112 87.625 1.00 19.20 126 ALA A O 1
ATOM 979 N N . PHE A 1 127 ? 27.971 54.707 88.469 1.00 19.47 127 PHE A N 1
ATOM 980 C CA . PHE A 1 127 ? 27.862 55.714 89.516 1.00 19.79 127 PHE A CA 1
ATOM 981 C C . PHE A 1 127 ? 27.629 57.110 88.944 1.00 19.57 127 PHE A C 1
ATOM 982 O O . PHE A 1 127 ? 26.899 57.904 89.531 1.00 21.47 127 PHE A O 1
ATOM 990 N N . ASP A 1 128 ? 28.245 57.406 87.803 1.00 19.03 128 ASP A N 1
ATOM 991 C CA . ASP A 1 128 ? 28.106 58.719 87.179 1.00 18.55 128 ASP A CA 1
ATOM 992 C C . ASP A 1 128 ? 26.693 59.033 86.676 1.00 19.58 128 ASP A C 1
ATOM 993 O O . ASP A 1 128 ? 26.363 60.205 86.474 1.00 19.69 128 ASP A O 1
ATOM 998 N N . VAL A 1 129 ? 25.866 57.999 86.475 1.00 19.02 129 VAL A N 1
ATOM 999 C CA . VAL A 1 129 ? 24.487 58.177 85.993 1.00 18.45 129 VAL A CA 1
ATOM 1000 C C . VAL A 1 129 ? 23.594 58.722 87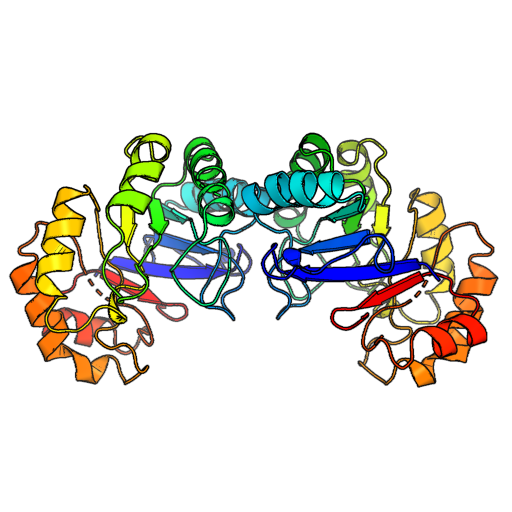.110 1.00 18.43 129 VAL A C 1
ATOM 1001 O O . VAL A 1 129 ? 22.537 59.304 86.858 1.00 16.82 129 VAL A O 1
ATOM 1005 N N . ILE A 1 130 ? 24.025 58.510 88.348 1.00 18.77 130 ILE A N 1
ATOM 1006 C CA . ILE A 1 130 ? 23.291 58.982 89.514 1.00 18.70 130 ILE A CA 1
ATOM 1007 C C . ILE A 1 130 ? 23.230 60.520 89.505 1.00 19.26 130 ILE A C 1
ATOM 1008 O O . ILE A 1 130 ? 24.232 61.192 89.250 1.00 16.81 130 ILE A O 1
ATOM 1013 N N . PRO A 1 131 ? 22.043 61.096 89.748 1.00 20.90 131 PRO A N 1
ATOM 1014 C CA . PRO A 1 131 ? 21.964 62.563 89.751 1.00 23.73 131 PRO A CA 1
ATOM 1015 C C . PRO A 1 131 ? 22.961 63.133 90.758 1.00 25.26 131 PRO A C 1
ATOM 1016 O O . PRO A 1 131 ? 23.015 62.684 91.902 1.00 24.88 131 PRO A O 1
ATOM 1020 N N . LYS A 1 132 ? 23.752 64.105 90.307 1.00 27.33 132 LYS A N 1
ATOM 1021 C CA . LYS A 1 132 ? 24.790 64.731 91.123 1.00 32.12 132 LYS A CA 1
ATOM 1022 C C . LYS A 1 132 ? 24.354 65.120 92.532 1.00 33.28 132 LYS A C 1
ATOM 1023 O O . LYS A 1 132 ? 25.184 65.200 93.438 1.00 34.98 132 LYS A O 1
ATOM 1029 N N . SER A 1 133 ? 23.061 65.356 92.727 1.00 34.17 133 SER A N 1
ATOM 1030 C CA . SER A 1 133 ? 22.575 65.729 94.048 1.00 35.15 133 SER A CA 1
ATOM 1031 C C . SER A 1 133 ? 22.483 64.518 94.970 1.00 35.35 133 SER A C 1
ATOM 1032 O O . SER A 1 133 ? 22.693 64.647 96.174 1.00 35.88 133 SER A O 1
ATOM 1035 N N . ASP A 1 134 ? 22.184 63.346 94.406 1.00 34.24 134 ASP A N 1
ATOM 1036 C CA . ASP A 1 134 ? 22.064 62.109 95.187 1.00 32.56 134 ASP A CA 1
ATOM 1037 C C . ASP A 1 134 ? 23.370 61.316 95.198 1.00 30.81 134 ASP A C 1
ATOM 1038 O O . ASP A 1 134 ? 23.421 60.183 95.672 1.00 29.71 134 ASP A O 1
ATOM 1043 N N . GLN A 1 135 ? 24.421 61.931 94.674 1.00 28.97 135 GLN A N 1
ATOM 1044 C CA . GLN A 1 135 ? 25.742 61.322 94.584 1.00 28.09 135 GLN A CA 1
ATOM 1045 C C . GLN A 1 135 ? 26.323 60.961 95.953 1.00 26.58 135 GLN A C 1
ATOM 1046 O O . GLN A 1 135 ? 26.741 59.824 96.188 1.00 24.53 135 GLN A O 1
ATOM 1052 N N . LYS A 1 136 ? 26.367 61.947 96.843 1.00 24.84 136 LYS A N 1
ATOM 1053 C CA . LYS A 1 136 ? 26.927 61.753 98.173 1.00 24.69 136 LYS A CA 1
ATOM 1054 C C . LYS A 1 136 ? 26.206 60.699 99.006 1.00 23.58 136 LYS A C 1
ATOM 1055 O O . LYS A 1 136 ? 26.845 59.938 99.735 1.00 22.94 136 LYS A O 1
ATOM 1061 N N . LYS A 1 137 ? 24.884 60.646 98.898 1.00 23.15 137 LYS A N 1
ATOM 1062 C CA . LYS A 1 137 ? 24.104 59.659 99.636 1.00 24.35 137 LYS A CA 1
ATOM 1063 C C . LYS A 1 137 ? 24.455 58.271 99.115 1.00 23.53 137 LYS A C 1
ATOM 1064 O O . LYS A 1 137 ? 24.588 57.315 99.885 1.00 23.89 137 LYS A O 1
ATOM 1070 N N . SER A 1 138 ? 24.599 58.170 97.796 1.00 20.77 138 SER A N 1
ATOM 1071 C CA . SER A 1 138 ? 24.943 56.907 97.161 1.00 19.18 138 SER A CA 1
ATOM 1072 C C . SER A 1 138 ? 26.234 56.347 97.758 1.00 18.22 138 SER A C 1
ATOM 1073 O O . SER A 1 138 ? 26.359 55.145 97.950 1.00 19.01 138 SER A O 1
ATOM 1076 N N . ILE A 1 139 ? 27.180 57.230 98.066 1.00 18.41 139 ILE A N 1
ATOM 1077 C CA . ILE A 1 139 ? 28.444 56.820 98.656 1.00 18.35 139 ILE A CA 1
ATOM 1078 C C . ILE A 1 139 ? 28.174 56.171 100.011 1.00 19.41 139 ILE A C 1
ATOM 1079 O O . ILE A 1 139 ? 28.682 55.084 100.304 1.00 19.99 139 ILE A O 1
ATOM 1084 N N . ASP A 1 140 ? 27.365 56.838 100.830 1.00 18.87 140 ASP A N 1
ATOM 1085 C CA . ASP A 1 140 ? 27.002 56.324 102.151 1.00 19.17 140 ASP A CA 1
ATOM 1086 C C . ASP A 1 140 ? 26.355 54.956 101.999 1.00 18.50 140 ASP A C 1
ATOM 1087 O O . ASP A 1 140 ? 26.621 54.053 102.784 1.00 18.28 140 ASP A O 1
ATOM 1092 N N . GLN A 1 141 ? 25.502 54.811 100.987 1.00 18.67 141 GLN A N 1
ATOM 1093 C CA . GLN A 1 141 ? 24.826 53.543 100.745 1.00 18.40 141 GLN A CA 1
ATOM 1094 C C . GLN A 1 141 ? 25.830 52.477 100.336 1.00 18.54 141 GLN A C 1
ATOM 1095 O O . GLN A 1 141 ? 25.717 51.326 100.756 1.00 18.37 141 GLN A O 1
ATOM 1101 N N . LEU A 1 142 ? 26.809 52.851 99.516 1.00 17.65 142 LEU A N 1
ATOM 1102 C CA . LEU A 1 142 ? 27.817 51.887 99.085 1.00 18.55 142 LEU A CA 1
ATOM 1103 C C . LEU A 1 142 ? 28.674 51.460 100.270 1.00 18.07 142 LEU A C 1
ATOM 1104 O O . LEU A 1 142 ? 29.096 50.306 100.355 1.00 18.89 142 LEU A O 1
ATOM 1109 N N . VAL A 1 143 ? 28.932 52.394 101.182 1.00 19.39 143 VAL A N 1
ATOM 1110 C CA . VAL A 1 143 ? 29.715 52.097 102.376 1.00 19.87 143 VAL A CA 1
ATOM 1111 C C . VAL A 1 143 ? 28.917 51.113 103.236 1.00 20.84 143 VAL A C 1
ATOM 1112 O O . VAL A 1 143 ? 29.468 50.146 103.769 1.00 20.62 143 VAL A O 1
ATOM 1116 N N . ALA A 1 144 ? 27.613 51.359 103.352 1.00 20.76 144 ALA A N 1
ATOM 1117 C CA . ALA A 1 144 ? 26.740 50.498 104.143 1.00 21.78 144 ALA A CA 1
ATOM 1118 C C . ALA A 1 144 ? 26.626 49.106 103.532 1.00 20.80 144 ALA A C 1
ATOM 1119 O O . ALA A 1 144 ? 26.461 48.119 104.244 1.00 21.16 144 ALA A O 1
ATOM 1121 N N . LEU A 1 145 ? 26.713 49.035 102.208 1.00 20.84 145 LEU A N 1
ATOM 1122 C CA . LEU A 1 145 ? 26.631 47.768 101.497 1.00 19.34 145 LEU A CA 1
ATOM 1123 C C . LEU A 1 145 ? 27.953 47.008 101.547 1.00 20.87 145 LEU A C 1
ATOM 1124 O O . LEU A 1 145 ? 28.060 45.905 101.014 1.00 24.15 145 LEU A O 1
ATOM 1129 N N . GLY A 1 146 ? 28.964 47.605 102.173 1.00 21.05 146 GLY A N 1
ATOM 1130 C CA . GLY A 1 146 ? 30.255 46.948 102.288 1.00 19.10 146 GLY A CA 1
ATOM 1131 C C . GLY A 1 146 ? 31.152 46.981 101.063 1.00 19.02 146 GLY A C 1
ATOM 1132 O O . GLY A 1 146 ? 31.989 46.094 100.898 1.00 18.84 146 GLY A O 1
ATOM 1133 N N . PHE A 1 147 ? 30.981 47.991 100.210 1.00 18.29 147 PHE A N 1
ATOM 1134 C CA . PHE A 1 147 ? 31.792 48.140 99.003 1.00 18.66 147 PHE A CA 1
ATOM 1135 C C . PHE A 1 147 ? 33.178 48.689 99.339 1.00 17.95 147 PHE A C 1
ATOM 1136 O O . PHE A 1 147 ? 33.319 49.505 100.244 1.00 19.12 147 PHE A O 1
ATOM 1144 N N . THR A 1 148 ? 34.187 48.245 98.593 1.00 19.14 148 THR A N 1
ATOM 1145 C CA . THR A 1 148 ? 35.578 48.659 98.796 1.00 19.43 148 THR A CA 1
ATOM 1146 C C . THR A 1 148 ? 35.975 49.926 98.041 1.00 19.24 148 THR A C 1
ATOM 1147 O O . THR A 1 148 ? 36.685 50.768 98.577 1.00 19.50 148 THR A O 1
ATOM 1151 N N . ARG A 1 149 ? 35.548 50.053 96.790 1.00 20.70 149 ARG A N 1
ATOM 1152 C CA . ARG A 1 149 ? 35.862 51.252 96.026 1.00 20.80 149 ARG A CA 1
ATOM 1153 C C . ARG A 1 149 ? 34.841 51.557 94.950 1.00 19.86 149 ARG A C 1
ATOM 1154 O O . ARG A 1 149 ? 33.976 50.734 94.628 1.00 20.39 149 ARG A O 1
ATOM 1162 N N . ILE A 1 150 ? 34.956 52.763 94.411 1.00 18.04 150 ILE A N 1
ATOM 1163 C CA . ILE A 1 150 ? 34.063 53.259 93.384 1.00 17.64 150 ILE A CA 1
ATOM 1164 C C . ILE A 1 150 ? 34.877 53.797 92.218 1.00 18.08 150 ILE A C 1
ATOM 1165 O O . ILE A 1 150 ? 35.783 54.622 92.402 1.00 17.93 150 ILE A O 1
ATOM 1170 N N . LEU A 1 151 ? 34.545 53.315 91.026 1.00 17.82 151 LEU A N 1
ATOM 1171 C CA . LEU A 1 151 ? 35.181 53.745 89.790 1.00 18.40 151 LEU A CA 1
ATOM 1172 C C . LEU A 1 151 ? 34.223 54.747 89.169 1.00 18.38 151 LEU A C 1
ATOM 1173 O O . LEU A 1 151 ? 33.074 54.413 88.873 1.00 18.95 151 LEU A O 1
ATOM 1178 N N . LEU A 1 152 ? 34.690 55.977 88.981 1.00 18.31 152 LEU A N 1
ATOM 1179 C CA . LEU A 1 152 ? 33.839 57.016 88.422 1.00 17.76 152 LEU A CA 1
ATOM 1180 C C . LEU A 1 152 ? 34.578 57.981 87.504 1.00 18.59 152 LEU A C 1
ATOM 1181 O O . LEU A 1 152 ? 35.801 58.097 87.552 1.00 17.42 152 LEU A O 1
ATOM 1186 N N . HIS A 1 153 ? 33.811 58.661 86.659 1.00 19.67 153 HIS A N 1
ATOM 1187 C CA . HIS A 1 153 ? 34.345 59.612 85.704 1.00 19.06 153 HIS A CA 1
ATOM 1188 C C . HIS A 1 153 ? 34.123 61.040 86.187 1.00 19.01 153 HIS A C 1
ATOM 1189 O O . HIS A 1 153 ? 34.875 61.943 85.827 1.00 18.73 153 HIS A O 1
ATOM 1196 N N . GLY A 1 154 ? 33.081 61.245 86.988 1.00 19.64 154 GLY A N 1
ATOM 1197 C CA . GLY A 1 154 ? 32.794 62.576 87.491 1.00 21.20 154 GLY A CA 1
ATOM 1198 C C . GLY A 1 154 ? 31.718 63.301 86.696 1.00 22.35 154 GLY A C 1
ATOM 1199 O O . GLY A 1 154 ? 31.336 64.424 87.035 1.00 22.59 154 GLY A O 1
ATOM 1200 N N . SER A 1 155 ? 31.243 62.665 85.629 1.00 22.84 155 SER A N 1
ATOM 1201 C CA . SER A 1 155 ? 30.192 63.218 84.777 1.00 23.44 155 SER A CA 1
ATOM 1202 C C . SER A 1 155 ? 29.617 62.056 83.973 1.00 25.41 155 SER A C 1
ATOM 1203 O O . SER A 1 155 ? 30.263 61.022 83.826 1.00 25.18 155 SER A O 1
ATOM 1206 N N . SER A 1 156 ? 28.408 62.213 83.449 1.00 28.69 156 SER A N 1
ATOM 1207 C CA . SER A 1 156 ? 27.797 61.122 82.693 1.00 31.81 156 SER A CA 1
ATOM 1208 C C . SER A 1 156 ? 27.613 61.382 81.208 1.00 33.29 156 SER A C 1
ATOM 1209 O O . SER A 1 156 ? 27.171 60.502 80.476 1.00 33.83 156 SER A O 1
ATOM 1212 N N . ASN A 1 157 ? 27.963 62.581 80.762 1.00 35.91 157 ASN A N 1
ATOM 1213 C CA . ASN A 1 157 ? 27.799 62.940 79.358 1.00 37.93 157 ASN A CA 1
ATOM 1214 C C . ASN A 1 157 ? 29.079 62.730 78.540 1.00 36.61 157 ASN A C 1
ATOM 1215 O O . ASN A 1 157 ? 29.112 62.999 77.341 1.00 35.33 157 ASN A O 1
ATOM 1220 N N . GLY A 1 158 ? 30.128 62.239 79.194 1.00 35.56 158 GLY A N 1
ATOM 1221 C CA . GLY A 1 158 ? 31.382 61.985 78.503 1.00 33.48 158 GLY A CA 1
ATOM 1222 C C . GLY A 1 158 ? 32.324 63.171 78.371 1.00 32.70 158 GLY A C 1
ATOM 1223 O O . GLY A 1 158 ? 33.247 63.145 77.553 1.00 32.53 158 GLY A O 1
ATOM 1224 N N . GLU A 1 159 ? 32.106 64.210 79.170 1.00 30.87 159 GLU A N 1
ATOM 1225 C CA . GLU A 1 159 ? 32.956 65.389 79.119 1.00 29.69 159 GLU A CA 1
ATOM 1226 C C . GLU A 1 159 ? 34.367 65.043 79.580 1.00 28.34 159 GLU A C 1
ATOM 1227 O O . GLU A 1 159 ? 34.591 63.996 80.189 1.00 27.87 159 GLU A O 1
ATOM 1233 N N . PRO A 1 160 ? 35.344 65.910 79.277 1.00 26.64 160 PRO A N 1
ATOM 1234 C CA . PRO A 1 160 ? 36.726 65.650 79.689 1.00 25.65 160 PRO A CA 1
ATOM 1235 C C . PRO A 1 160 ? 36.811 65.549 81.208 1.00 24.79 160 PRO A C 1
ATOM 1236 O O . PRO A 1 160 ? 36.335 66.433 81.918 1.00 23.32 160 PRO A O 1
ATOM 1240 N N . ILE A 1 161 ? 37.414 64.469 81.693 1.00 23.02 161 ILE A N 1
ATOM 1241 C CA . ILE A 1 161 ? 37.563 64.238 83.123 1.00 22.74 161 ILE A CA 1
ATOM 1242 C C . ILE A 1 161 ? 38.286 65.419 83.787 1.00 21.93 161 ILE A C 1
ATOM 1243 O O . ILE A 1 161 ? 38.026 65.750 84.941 1.00 19.86 161 ILE A O 1
ATOM 1248 N N . ILE A 1 162 ? 39.171 66.073 83.038 1.00 22.85 162 ILE A N 1
ATOM 1249 C CA . ILE A 1 162 ? 39.926 67.210 83.561 1.00 24.27 162 ILE A CA 1
ATOM 1250 C C . ILE A 1 162 ? 39.001 68.322 84.074 1.00 24.41 162 ILE A C 1
ATOM 1251 O O . ILE A 1 162 ? 39.377 69.100 84.952 1.00 22.50 162 ILE A O 1
ATOM 1256 N N . GLU A 1 163 ? 37.784 68.372 83.541 1.00 24.05 163 GLU A N 1
ATOM 1257 C CA . GLU A 1 163 ? 36.824 69.387 83.947 1.00 25.34 163 GLU A CA 1
ATOM 1258 C C . GLU A 1 163 ? 35.949 68.951 85.117 1.00 23.81 163 GLU A C 1
ATOM 1259 O O . GLU A 1 163 ? 35.049 69.682 85.523 1.00 21.96 163 GLU A O 1
ATOM 1265 N N . ASN A 1 164 ? 36.207 67.767 85.663 1.00 22.38 164 ASN A N 1
ATOM 1266 C CA . ASN A 1 164 ? 35.405 67.285 86.789 1.00 21.40 164 ASN A CA 1
ATOM 1267 C C . ASN A 1 164 ? 36.158 67.318 88.108 1.00 20.28 164 ASN A C 1
ATOM 1268 O O . ASN A 1 164 ? 35.699 66.769 89.107 1.00 20.99 164 ASN A O 1
ATOM 1273 N N . ILE A 1 165 ? 37.315 67.964 88.100 1.00 19.44 165 ILE A N 1
ATOM 1274 C CA . ILE A 1 165 ? 38.157 68.055 89.281 1.00 20.78 165 ILE A CA 1
ATOM 1275 C C . ILE A 1 165 ? 37.401 68.477 90.540 1.00 20.64 165 ILE A C 1
ATOM 1276 O O . ILE A 1 165 ? 37.472 67.800 91.566 1.00 19.38 165 ILE A O 1
ATOM 1281 N N . LYS A 1 166 ? 36.680 69.590 90.468 1.00 19.91 166 LYS A N 1
ATOM 1282 C CA . LYS A 1 166 ? 35.942 70.065 91.632 1.00 21.01 166 LYS A CA 1
ATOM 1283 C C . LYS A 1 166 ? 34.982 69.025 92.198 1.00 18.53 166 LYS A C 1
ATOM 1284 O O . LYS A 1 166 ? 34.998 68.750 93.393 1.00 16.66 166 LYS A O 1
ATOM 1290 N N . HIS A 1 167 ? 34.161 68.436 91.339 1.00 17.60 167 HIS A N 1
ATOM 1291 C CA . HIS A 1 167 ? 33.194 67.441 91.785 1.00 17.65 167 HIS A CA 1
ATOM 1292 C C . HIS A 1 167 ? 33.856 66.188 92.351 1.00 18.15 167 HIS A C 1
ATOM 1293 O O . HIS A 1 167 ? 33.460 65.692 93.405 1.00 18.93 167 HIS A O 1
ATOM 1300 N N . ILE A 1 168 ? 34.859 65.675 91.649 1.00 18.00 168 ILE A N 1
ATOM 1301 C CA . ILE A 1 168 ? 35.551 64.475 92.096 1.00 18.16 168 ILE A CA 1
ATOM 1302 C C . ILE A 1 168 ? 36.214 64.711 93.449 1.00 19.08 168 ILE A C 1
ATOM 1303 O O . ILE A 1 168 ? 36.214 63.827 94.305 1.00 18.09 168 ILE A O 1
ATOM 1308 N N . LYS A 1 169 ? 36.749 65.910 93.660 1.00 20.51 169 LYS A N 1
ATOM 1309 C CA . LYS A 1 169 ? 37.393 66.196 94.930 1.00 21.04 169 LYS A CA 1
ATOM 1310 C C . LYS A 1 169 ? 36.376 66.244 96.056 1.00 21.22 169 LYS A C 1
ATOM 1311 O O . LYS A 1 169 ? 36.648 65.804 97.180 1.00 20.57 169 LYS A O 1
ATOM 1317 N N . ALA A 1 170 ? 35.198 66.777 95.755 1.00 21.66 170 ALA A N 1
ATOM 1318 C CA . ALA A 1 170 ? 34.134 66.866 96.752 1.00 21.03 170 ALA A CA 1
ATOM 1319 C C . ALA A 1 170 ? 33.701 65.459 97.181 1.00 20.92 170 ALA A C 1
ATOM 1320 O O . ALA A 1 170 ? 33.380 65.231 98.353 1.00 20.44 170 ALA A O 1
ATOM 1322 N N . LEU A 1 171 ? 33.694 64.525 96.230 1.00 19.03 171 LEU A N 1
ATOM 1323 C CA . LEU A 1 171 ? 33.305 63.143 96.514 1.00 20.45 171 LEU A CA 1
ATOM 1324 C C . LEU A 1 171 ? 34.355 62.460 97.381 1.00 19.03 171 LEU A C 1
ATOM 1325 O O . LEU A 1 171 ? 34.024 61.700 98.291 1.00 18.92 171 LEU A O 1
ATOM 1330 N N . VAL A 1 172 ? 35.620 62.740 97.092 1.00 19.87 172 VAL A N 1
ATOM 1331 C CA . VAL A 1 172 ? 36.717 62.170 97.860 1.00 19.97 172 VAL A CA 1
ATOM 1332 C C . VAL A 1 172 ? 36.670 62.672 99.299 1.00 20.64 172 VAL A C 1
ATOM 1333 O O . VAL A 1 172 ? 36.844 61.902 100.240 1.00 20.82 172 VAL A O 1
ATOM 1337 N N . GLU A 1 173 ? 36.436 63.968 99.459 1.00 20.81 173 GLU A N 1
ATOM 1338 C CA . GLU A 1 173 ? 36.366 64.570 100.784 1.00 23.76 173 GLU A CA 1
ATOM 1339 C C . GLU A 1 173 ? 35.182 63.996 101.556 1.00 23.75 173 GLU A C 1
ATOM 1340 O O . GLU A 1 173 ? 35.288 63.697 102.751 1.00 22.95 173 GLU A O 1
ATOM 1346 N N . TYR A 1 174 ? 34.058 63.831 100.865 1.00 23.35 174 TYR A N 1
ATOM 1347 C CA . TYR A 1 174 ? 32.865 63.291 101.493 1.00 22.2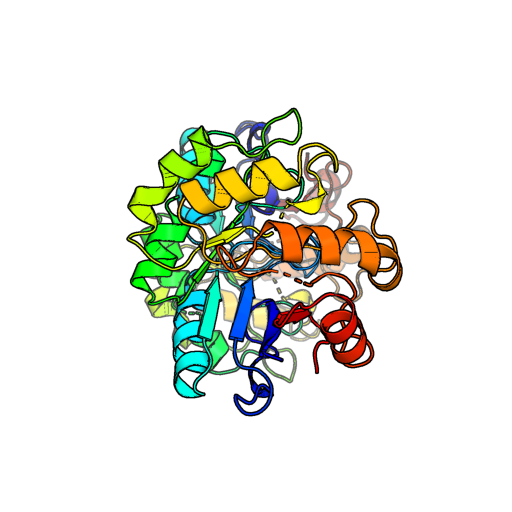9 174 TYR A CA 1
ATOM 1348 C C . TYR A 1 174 ? 33.051 61.819 101.832 1.00 22.48 174 TYR A C 1
ATOM 1349 O O . TYR A 1 174 ? 32.543 61.357 102.847 1.00 23.86 174 TYR A O 1
ATOM 1358 N N . ALA A 1 175 ? 33.771 61.086 100.984 1.00 22.77 175 ALA A N 1
ATOM 1359 C CA . ALA A 1 175 ? 34.027 59.663 101.224 1.00 22.90 175 ALA A CA 1
ATOM 1360 C C . ALA A 1 175 ? 34.808 59.516 102.524 1.00 21.81 175 ALA A C 1
ATOM 1361 O O . ALA A 1 175 ? 34.660 58.532 103.243 1.00 23.41 175 ALA A O 1
ATOM 1363 N N . ASN A 1 176 ? 35.654 60.500 102.807 1.00 23.39 176 ASN A N 1
ATOM 1364 C CA . ASN A 1 176 ? 36.443 60.523 104.039 1.00 24.67 176 ASN A CA 1
ATOM 1365 C C . ASN A 1 176 ? 37.073 59.176 104.400 1.00 24.01 176 ASN A C 1
ATOM 1366 O O . ASN A 1 176 ? 36.903 58.677 105.512 1.00 23.59 176 ASN A O 1
ATOM 1371 N N . ASN A 1 177 ? 37.786 58.595 103.441 1.00 23.64 177 ASN A N 1
ATOM 1372 C CA . ASN A 1 177 ? 38.479 57.323 103.623 1.00 23.41 177 ASN A CA 1
ATOM 1373 C C . ASN A 1 177 ? 37.623 56.127 103.999 1.00 22.87 177 ASN A C 1
ATOM 1374 O O . ASN A 1 177 ? 38.158 55.083 104.376 1.00 22.81 177 ASN A O 1
ATOM 1379 N N . ARG A 1 178 ? 36.303 56.266 103.910 1.00 22.53 178 ARG A N 1
ATOM 1380 C CA . ARG A 1 178 ? 35.418 55.149 104.244 1.00 21.74 178 ARG A CA 1
ATOM 1381 C C . ARG A 1 178 ? 35.346 54.196 103.063 1.00 21.82 178 ARG A C 1
ATOM 1382 O O . ARG A 1 178 ? 34.964 53.033 103.196 1.00 21.94 178 ARG A O 1
ATOM 1390 N N . ILE A 1 179 ? 35.716 54.707 101.898 1.00 22.58 179 ILE A N 1
ATOM 1391 C CA . ILE A 1 179 ? 35.704 53.914 100.687 1.00 22.42 179 ILE A CA 1
ATOM 1392 C C . ILE A 1 179 ? 36.609 54.590 99.665 1.00 22.14 179 ILE A C 1
ATOM 1393 O O . ILE A 1 179 ? 36.642 55.815 99.578 1.00 22.62 179 ILE A O 1
ATOM 1398 N N . GLU A 1 180 ? 37.342 53.787 98.899 1.00 23.03 180 GLU A N 1
ATOM 1399 C CA . GLU A 1 180 ? 38.268 54.311 97.899 1.00 23.19 180 GLU A CA 1
ATOM 1400 C C . GLU A 1 180 ? 37.615 54.820 96.627 1.00 20.92 180 GLU A C 1
ATOM 1401 O O . GLU A 1 180 ? 36.674 54.221 96.113 1.00 19.58 180 GLU A O 1
ATOM 1407 N N . ILE A 1 181 ? 38.142 55.926 96.114 1.00 20.22 181 ILE A N 1
ATOM 1408 C CA . ILE A 1 181 ? 37.637 56.512 94.885 1.00 17.06 181 ILE A CA 1
ATOM 1409 C C . ILE A 1 181 ? 38.693 56.309 93.788 1.00 17.53 181 ILE A C 1
ATOM 1410 O O . ILE A 1 181 ? 39.871 56.628 93.971 1.00 15.73 181 ILE A O 1
ATOM 1423 N N . VAL A 1 183 ? 39.569 56.982 89.601 1.00 16.61 183 VAL A N 1
ATOM 1424 C CA . VAL A 1 183 ? 39.151 57.704 88.404 1.00 17.81 183 VAL A CA 1
ATOM 1425 C C . VAL A 1 183 ? 39.284 56.843 87.155 1.00 18.47 183 VAL A C 1
ATOM 1426 O O . VAL A 1 183 ? 40.230 56.062 87.018 1.00 17.29 183 VAL A O 1
ATOM 1430 N N . GLY A 1 184 ? 38.313 56.999 86.258 1.00 19.23 184 GLY A N 1
ATOM 1431 C CA . GLY A 1 184 ? 38.293 56.264 85.009 1.00 18.72 184 GLY A CA 1
ATOM 1432 C C . GLY A 1 184 ? 37.608 57.076 83.923 1.00 19.32 184 GLY A C 1
ATOM 1433 O O . GLY A 1 184 ? 37.008 58.119 84.205 1.00 19.77 184 GLY A O 1
ATOM 1434 N N . GLY A 1 185 ? 37.699 56.598 82.683 1.00 19.38 185 GLY A N 1
ATOM 1435 C CA . GLY A 1 185 ? 37.090 57.289 81.557 1.00 18.99 185 GLY A CA 1
ATOM 1436 C C . GLY A 1 185 ? 37.940 58.453 81.077 1.00 19.00 185 GLY A C 1
ATOM 1437 O O . GLY A 1 185 ? 37.830 59.559 81.598 1.00 19.39 185 GLY A O 1
ATOM 1438 N N . GLY A 1 186 ? 38.787 58.210 80.083 1.00 19.28 186 GLY A N 1
ATOM 1439 C CA . GLY A 1 186 ? 39.635 59.270 79.572 1.00 18.24 186 GLY A CA 1
ATOM 1440 C C . GLY A 1 186 ? 40.874 59.485 80.421 1.00 19.21 186 GLY A C 1
ATOM 1441 O O . GLY A 1 186 ? 41.556 60.504 80.298 1.00 18.12 186 GLY A O 1
ATOM 1442 N N . VAL A 1 187 ? 41.167 58.527 81.294 1.00 19.80 187 VAL A N 1
ATOM 1443 C CA . VAL A 1 187 ? 42.343 58.621 82.149 1.00 19.24 187 VAL A CA 1
ATOM 1444 C C . VAL A 1 187 ? 43.503 57.904 81.466 1.00 20.88 187 VAL A C 1
ATOM 1445 O O . VAL A 1 187 ? 43.472 56.680 81.291 1.00 21.45 187 VAL A O 1
ATOM 1449 N N . THR A 1 188 ? 44.521 58.669 81.080 1.00 21.16 188 THR A N 1
ATOM 1450 C CA . THR A 1 188 ? 45.692 58.116 80.406 1.00 24.02 188 THR A CA 1
ATOM 1451 C C . THR A 1 188 ? 46.984 58.369 81.180 1.00 25.34 188 THR A C 1
ATOM 1452 O O . THR A 1 188 ? 46.974 58.957 82.259 1.00 23.59 188 THR A O 1
ATOM 1456 N N . ALA A 1 189 ? 48.100 57.926 80.610 1.00 26.98 189 ALA A N 1
ATOM 1457 C CA . ALA A 1 189 ? 49.397 58.107 81.243 1.00 29.54 189 ALA A CA 1
ATOM 1458 C C . ALA A 1 189 ? 49.835 59.572 81.215 1.00 30.19 189 ALA A C 1
ATOM 1459 O O . ALA A 1 189 ? 50.869 59.931 81.782 1.00 31.01 189 ALA A O 1
ATOM 1461 N N . GLU A 1 190 ? 49.052 60.422 80.564 1.00 30.50 190 GLU A N 1
ATOM 1462 C CA . GLU A 1 190 ? 49.407 61.835 80.484 1.00 30.06 190 GLU A CA 1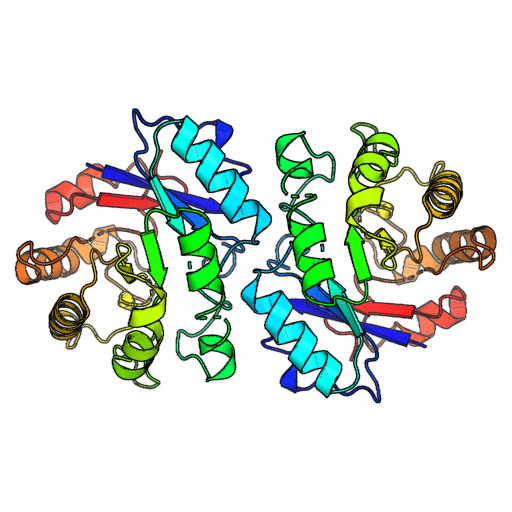
ATOM 1463 C C . GLU A 1 190 ? 48.695 62.731 81.468 1.00 27.60 190 GLU A C 1
ATOM 1464 O O . GLU A 1 190 ? 49.180 63.820 81.775 1.00 28.21 190 GLU A O 1
ATOM 1470 N N . ASN A 1 191 ? 47.545 62.293 81.962 1.00 24.78 191 ASN A N 1
ATOM 1471 C CA . ASN A 1 191 ? 46.808 63.127 82.895 1.00 22.23 191 ASN A CA 1
ATOM 1472 C C . ASN A 1 191 ? 46.507 62.502 84.250 1.00 20.29 191 ASN A C 1
ATOM 1473 O O . ASN A 1 191 ? 46.117 63.206 85.174 1.00 21.86 191 ASN A O 1
ATOM 1478 N N . TYR A 1 192 ? 46.718 61.198 84.378 1.00 18.40 192 TYR A N 1
ATOM 1479 C CA . TYR A 1 192 ? 46.406 60.511 85.625 1.00 20.31 192 TYR A CA 1
ATOM 1480 C C . TYR A 1 192 ? 47.105 61.084 86.856 1.00 20.17 192 TYR A C 1
ATOM 1481 O O . TYR A 1 192 ? 46.507 61.152 87.931 1.00 21.42 192 TYR A O 1
ATOM 1490 N N . GLN A 1 193 ? 48.356 61.510 86.705 1.00 20.91 193 GLN A N 1
ATOM 1491 C CA . GLN A 1 193 ? 49.091 62.067 87.835 1.00 21.78 193 GLN A CA 1
ATOM 1492 C C . GLN A 1 193 ? 48.508 63.406 88.271 1.00 21.69 193 GLN A C 1
ATOM 1493 O O . GLN A 1 193 ? 48.280 63.637 89.465 1.00 20.44 193 GLN A O 1
ATOM 1499 N N . TYR A 1 194 ? 48.261 64.280 87.298 1.00 19.84 194 TYR A N 1
ATOM 1500 C CA . TYR A 1 194 ? 47.695 65.597 87.568 1.00 20.55 194 TYR A CA 1
ATOM 1501 C C . TYR A 1 194 ? 46.307 65.475 88.187 1.00 19.80 194 TYR A C 1
ATOM 1502 O O . TYR A 1 194 ? 46.008 66.111 89.195 1.00 22.41 194 TYR A O 1
ATOM 1511 N N . ILE A 1 195 ? 45.455 64.663 87.573 1.00 20.75 195 ILE A N 1
ATOM 1512 C CA . ILE A 1 195 ? 44.097 64.469 88.076 1.00 21.11 195 ILE A CA 1
ATOM 1513 C C . ILE A 1 195 ? 44.083 63.995 89.530 1.00 20.59 195 ILE A C 1
ATOM 1514 O O . ILE A 1 195 ? 43.296 64.489 90.336 1.00 21.09 195 ILE A O 1
ATOM 1519 N N . CYS A 1 196 ? 44.962 63.052 89.861 1.00 20.83 196 CYS A N 1
ATOM 1520 C CA . CYS A 1 196 ? 45.041 62.521 91.218 1.00 21.94 196 CYS A CA 1
ATOM 1521 C C . CYS A 1 196 ? 45.503 63.542 92.256 1.00 21.67 196 CYS A C 1
ATOM 1522 O O . CYS A 1 196 ? 44.930 63.628 93.335 1.00 19.76 196 CYS A O 1
ATOM 1525 N N . GLN A 1 197 ? 46.531 64.321 91.939 1.00 23.30 197 GLN A N 1
ATOM 1526 C CA . GLN A 1 197 ? 47.014 65.301 92.905 1.00 24.95 197 GLN A CA 1
ATOM 1527 C C . GLN A 1 197 ? 46.024 66.439 93.141 1.00 23.56 197 GLN A C 1
ATOM 1528 O O . GLN A 1 197 ? 45.973 66.996 94.230 1.00 24.51 197 GLN A O 1
ATOM 1534 N N . GLU A 1 198 ? 45.234 66.782 92.128 1.00 23.73 198 GLU A N 1
ATOM 1535 C CA . GLU A 1 198 ? 44.271 67.872 92.270 1.00 23.20 198 GLU A CA 1
ATOM 1536 C C . GLU A 1 198 ? 42.952 67.437 92.901 1.00 22.28 198 GLU A C 1
ATOM 1537 O O . GLU A 1 198 ? 42.137 68.279 93.285 1.00 24.10 198 GLU A O 1
ATOM 1543 N N . THR A 1 199 ? 42.737 66.132 93.014 1.00 18.75 199 THR A N 1
ATOM 1544 C CA . THR A 1 199 ? 41.493 65.632 93.587 1.00 18.70 199 THR A CA 1
ATOM 1545 C C . THR A 1 199 ? 41.692 64.845 94.874 1.00 18.80 199 THR A C 1
ATOM 1546 O O . THR A 1 199 ? 40.762 64.702 95.668 1.00 19.48 199 THR A O 1
ATOM 1550 N N . GLY A 1 200 ? 42.903 64.338 95.074 1.00 18.41 200 GLY A N 1
ATOM 1551 C CA . GLY A 1 200 ? 43.176 63.551 96.256 1.00 18.80 200 GLY A CA 1
ATOM 1552 C C . GLY A 1 200 ? 42.969 62.070 95.980 1.00 20.14 200 GLY A C 1
ATOM 1553 O O . GLY A 1 200 ? 43.059 61.248 96.891 1.00 20.43 200 GLY A O 1
ATOM 1554 N N . VAL A 1 201 ? 42.677 61.728 94.725 1.00 20.07 201 VAL A N 1
ATOM 1555 C CA . VAL A 1 201 ? 42.472 60.334 94.327 1.00 19.23 201 VAL A CA 1
ATOM 1556 C C . VAL A 1 201 ? 43.831 59.638 94.243 1.00 20.93 201 VAL A C 1
ATOM 1557 O O . VAL A 1 201 ? 44.798 60.233 93.781 1.00 21.33 201 VAL A O 1
ATOM 1561 N N . LYS A 1 202 ? 43.908 58.386 94.696 1.00 23.04 202 LYS A N 1
ATOM 1562 C CA . LYS A 1 202 ? 45.165 57.638 94.663 1.00 23.06 202 LYS A CA 1
ATOM 1563 C C . LYS A 1 202 ? 45.147 56.426 93.736 1.00 23.55 202 LYS A C 1
ATOM 1564 O O . LYS A 1 202 ? 46.101 55.639 93.721 1.00 25.30 202 LYS A O 1
ATOM 1570 N N . GLN A 1 203 ? 44.070 56.266 92.969 1.00 21.51 203 GLN A N 1
ATOM 1571 C CA . GLN A 1 203 ? 43.949 55.136 92.045 1.00 21.49 203 GLN A CA 1
ATOM 1572 C C . GLN A 1 203 ? 43.389 55.566 90.691 1.00 20.46 203 GLN A C 1
ATOM 1573 O O . GLN A 1 203 ? 42.405 56.297 90.616 1.00 19.96 203 GLN A O 1
ATOM 1579 N N . ALA A 1 204 ? 44.020 55.099 89.620 1.00 19.96 204 ALA A N 1
ATOM 1580 C CA . ALA A 1 204 ? 43.593 55.449 88.275 1.00 19.61 204 ALA A CA 1
ATOM 1581 C C . ALA A 1 204 ? 43.340 54.207 87.430 1.00 19.94 204 ALA A C 1
ATOM 1582 O O . ALA A 1 204 ? 44.117 53.251 87.457 1.00 20.42 204 ALA A O 1
ATOM 1584 N N . HIS A 1 205 ? 42.252 54.256 86.666 1.00 19.34 205 HIS A N 1
ATOM 1585 C CA . HIS A 1 205 ? 41.816 53.167 85.800 1.00 18.82 205 HIS A CA 1
ATOM 1586 C C . HIS A 1 205 ? 41.836 53.618 84.342 1.00 19.10 205 HIS A C 1
ATOM 1587 O O . HIS A 1 205 ? 41.470 54.750 84.036 1.00 17.28 205 HIS A O 1
ATOM 1594 N N . GLY A 1 206 ? 42.249 52.729 83.445 1.00 19.46 206 GLY A N 1
ATOM 1595 C CA . GLY A 1 206 ? 42.275 53.089 82.040 1.00 23.08 206 GLY A CA 1
ATOM 1596 C C . GLY A 1 206 ? 42.867 52.047 81.110 1.00 26.04 206 GLY A C 1
ATOM 1597 O O . GLY A 1 206 ? 43.668 51.200 81.529 1.00 26.24 206 GLY A O 1
ATOM 1598 N N . THR A 1 207 ? 42.463 52.096 79.842 1.00 27.51 207 THR A N 1
ATOM 1599 C CA . THR A 1 207 ? 42.985 51.167 78.845 1.00 29.57 207 THR A CA 1
ATOM 1600 C C . THR A 1 207 ? 44.359 51.640 78.390 1.00 31.96 207 THR A C 1
ATOM 1601 O O . THR A 1 207 ? 45.175 50.845 77.930 1.00 33.54 207 THR A O 1
ATOM 1605 N N . ARG A 1 208 ? 44.611 52.939 78.518 1.00 33.46 208 ARG A N 1
ATOM 1606 C CA . ARG A 1 208 ? 45.903 53.497 78.133 1.00 36.08 208 ARG A CA 1
ATOM 1607 C C . ARG A 1 208 ? 46.553 54.161 79.346 1.00 35.98 208 ARG A C 1
ATOM 1608 O O . ARG A 1 208 ? 47.108 55.256 79.238 1.00 34.81 208 ARG A O 1
ATOM 1616 N N . ILE A 1 209 ? 46.474 53.490 80.492 1.00 36.40 209 ILE A N 1
ATOM 1617 C CA . ILE A 1 209 ? 47.026 54.003 81.741 1.00 38.24 209 ILE A CA 1
ATOM 1618 C C . ILE A 1 209 ? 48.558 54.037 81.705 1.00 39.11 209 ILE A C 1
ATOM 1619 O O . ILE A 1 209 ? 49.190 54.799 82.438 1.00 38.87 209 ILE A O 1
ATOM 1624 N N . THR A 1 210 ? 49.144 53.217 80.837 1.00 41.10 210 THR A N 1
ATOM 1625 C CA . THR A 1 210 ? 50.597 53.141 80.688 1.00 43.17 210 THR A CA 1
ATOM 1626 C C . THR A 1 210 ? 51.060 53.547 79.287 1.00 44.67 210 THR A C 1
ATOM 1627 O O . THR A 1 210 ? 52.012 54.352 79.198 1.00 45.26 210 THR A O 1
ATOM 1639 N N . ILE B 1 2 ? 13.675 26.276 55.030 1.00 29.06 2 ILE B N 1
ATOM 1640 C CA . ILE B 1 2 ? 15.025 26.699 55.369 1.00 27.09 2 ILE B CA 1
ATOM 1641 C C . ILE B 1 2 ? 15.154 26.877 56.884 1.00 25.98 2 ILE B C 1
ATOM 1642 O O . ILE B 1 2 ? 14.288 27.471 57.526 1.00 25.75 2 ILE B O 1
ATOM 1647 N N . LEU B 1 3 ? 16.239 26.359 57.445 1.00 24.38 3 LEU B N 1
ATOM 1648 C CA . LEU B 1 3 ? 16.493 26.462 58.878 1.00 23.26 3 LEU B CA 1
ATOM 1649 C C . LEU B 1 3 ? 17.200 27.792 59.149 1.00 21.31 3 LEU B C 1
ATOM 1650 O O . LEU B 1 3 ? 18.251 28.053 58.576 1.00 20.55 3 LEU B O 1
ATOM 1655 N N . ARG B 1 4 ? 16.617 28.633 60.003 1.00 18.78 4 ARG B N 1
ATOM 1656 C CA . ARG B 1 4 ? 17.209 29.931 60.315 1.00 19.75 4 ARG B CA 1
ATOM 1657 C C . ARG B 1 4 ? 17.866 29.977 61.687 1.00 18.62 4 ARG B C 1
ATOM 1658 O O . ARG B 1 4 ? 17.290 29.536 62.678 1.00 16.86 4 ARG B O 1
ATOM 1666 N N . GLU B 1 5 ? 19.080 30.518 61.728 1.00 18.01 5 GLU B N 1
ATOM 1667 C CA . GLU B 1 5 ? 19.845 30.640 62.963 1.00 17.48 5 GLU B CA 1
ATOM 1668 C C . GLU B 1 5 ? 20.082 32.101 63.329 1.00 18.03 5 GLU B C 1
ATOM 1669 O O . GLU B 1 5 ? 20.641 32.867 62.547 1.00 18.28 5 GLU B O 1
ATOM 1675 N N . PHE B 1 6 ? 19.677 32.481 64.532 1.00 17.43 6 PHE B N 1
ATOM 1676 C CA . PHE B 1 6 ? 19.870 33.847 64.975 1.00 17.34 6 PHE B CA 1
ATOM 1677 C C . PHE B 1 6 ? 21.182 34.007 65.746 1.00 17.52 6 PHE B C 1
ATOM 1678 O O . PHE B 1 6 ? 21.482 33.224 66.649 1.00 15.98 6 PHE B O 1
ATOM 1686 N N . CYS B 1 7 ? 21.959 35.021 65.367 1.00 16.94 7 CYS B N 1
ATOM 1687 C CA . CYS B 1 7 ? 23.242 35.322 65.994 1.00 18.04 7 CYS B CA 1
ATOM 1688 C C . CYS B 1 7 ? 22.988 36.357 67.094 1.00 16.63 7 CYS B C 1
ATOM 1689 O O . CYS B 1 7 ? 22.672 37.510 66.815 1.00 17.47 7 CYS B O 1
ATOM 1692 N N . ALA B 1 8 ? 23.127 35.937 68.343 1.00 14.73 8 ALA B N 1
ATOM 1693 C CA . ALA B 1 8 ? 22.873 36.815 69.474 1.00 15.94 8 ALA B CA 1
ATOM 1694 C C . ALA B 1 8 ? 24.108 37.201 70.274 1.00 17.03 8 ALA B C 1
ATOM 1695 O O . ALA B 1 8 ? 25.142 36.532 70.219 1.00 15.54 8 ALA B O 1
ATOM 1697 N N . GLU B 1 9 ? 23.995 38.305 71.004 1.00 16.45 9 GLU B N 1
ATOM 1698 C CA . GLU B 1 9 ? 25.066 38.738 71.887 1.00 18.42 9 GLU B CA 1
ATOM 1699 C C . GLU B 1 9 ? 24.354 38.721 73.230 1.00 19.28 9 GLU B C 1
ATOM 1700 O O . GLU B 1 9 ? 23.489 39.558 73.496 1.00 20.47 9 GLU B O 1
ATOM 1706 N N . ASN B 1 10 ? 24.693 37.743 74.060 1.00 21.01 10 ASN B N 1
ATOM 1707 C CA . ASN B 1 10 ? 24.061 37.595 75.364 1.00 22.22 10 ASN B CA 1
ATOM 1708 C C . ASN B 1 10 ? 22.573 37.309 75.163 1.00 22.52 10 ASN B C 1
ATOM 1709 O O . ASN B 1 10 ? 22.167 36.935 74.065 1.00 22.00 10 ASN B O 1
ATOM 1714 N N . LEU B 1 11 ? 21.743 37.485 76.182 1.00 23.91 11 LEU B N 1
ATOM 1715 C CA . LEU B 1 11 ? 20.342 37.145 75.974 1.00 26.78 11 LEU B CA 1
ATOM 1716 C C . LEU B 1 11 ? 19.350 38.282 75.946 1.00 26.08 11 LEU B C 1
ATOM 1717 O O . LEU B 1 11 ? 18.150 38.082 76.132 1.00 26.64 11 LEU B O 1
ATOM 1722 N N . THR B 1 12 ? 19.866 39.468 75.658 1.00 25.27 12 THR B N 1
ATOM 1723 C CA . THR B 1 12 ? 19.068 40.675 75.590 1.00 25.70 12 THR B CA 1
ATOM 1724 C C . THR B 1 12 ? 17.949 40.601 74.551 1.00 26.22 12 THR B C 1
ATOM 1725 O O . THR B 1 12 ? 16.812 40.965 74.827 1.00 24.93 12 THR B O 1
ATOM 1729 N N . ASP B 1 13 ? 18.277 40.117 73.360 1.00 27.14 13 ASP B N 1
ATOM 1730 C CA . ASP B 1 13 ? 17.305 40.036 72.277 1.00 28.44 13 ASP B CA 1
ATOM 1731 C C . ASP B 1 13 ? 16.634 38.678 72.103 1.00 28.37 13 ASP B C 1
ATOM 1732 O O . ASP B 1 13 ? 15.969 38.440 71.095 1.00 28.72 13 ASP B O 1
ATOM 1737 N N . LEU B 1 14 ? 16.779 37.798 73.084 1.00 27.85 14 LEU B N 1
ATOM 1738 C CA . LEU B 1 14 ? 16.185 36.471 72.975 1.00 29.56 14 LEU B CA 1
ATOM 1739 C C . LEU B 1 14 ? 14.695 36.390 73.292 1.00 30.92 14 LEU B C 1
ATOM 1740 O O . LEU B 1 14 ? 14.016 35.467 72.842 1.00 29.24 14 LEU B O 1
ATOM 1745 N N . THR B 1 15 ? 14.187 37.351 74.055 1.00 33.40 15 THR B N 1
ATOM 1746 C CA . THR B 1 15 ? 12.781 37.336 74.451 1.00 37.34 15 THR B CA 1
ATOM 1747 C C . THR B 1 15 ? 11.763 37.389 73.316 1.00 37.61 15 THR B C 1
ATOM 1748 O O . THR B 1 15 ? 10.595 37.070 73.523 1.00 36.62 15 THR B O 1
ATOM 1752 N N . ARG B 1 16 ? 12.194 37.774 72.120 1.00 39.41 16 ARG B N 1
ATOM 1753 C CA . ARG B 1 16 ? 11.260 37.846 70.999 1.00 41.53 16 ARG B CA 1
ATOM 1754 C C . ARG B 1 16 ? 11.379 36.666 70.037 1.00 40.42 16 ARG B C 1
ATOM 1755 O O . ARG B 1 16 ? 10.629 36.576 69.064 1.00 40.86 16 ARG B O 1
ATOM 1763 N N . LEU B 1 17 ? 12.313 35.761 70.305 1.00 39.57 17 LEU B N 1
ATOM 1764 C CA . LEU B 1 17 ? 12.500 34.603 69.439 1.00 38.35 17 LEU B CA 1
ATOM 1765 C C . LEU B 1 17 ? 11.357 33.606 69.555 1.00 37.73 17 LEU B C 1
ATOM 1766 O O . LEU B 1 17 ? 10.792 33.406 70.628 1.00 36.45 17 LEU B O 1
ATOM 1771 N N . ASP B 1 18 ? 11.022 32.987 68.428 1.00 37.93 18 ASP B N 1
ATOM 1772 C CA . ASP B 1 18 ? 9.958 31.996 68.371 1.00 38.40 18 ASP B CA 1
ATOM 1773 C C . ASP B 1 18 ? 10.429 30.798 67.549 1.00 37.33 18 ASP B C 1
ATOM 1774 O O . ASP B 1 18 ? 10.900 30.964 66.422 1.00 36.49 18 ASP B O 1
ATOM 1779 N N . LYS B 1 19 ? 10.293 29.598 68.112 1.00 35.26 19 LYS B N 1
ATOM 1780 C CA . LYS B 1 19 ? 10.715 28.370 67.440 1.00 35.15 19 LYS B CA 1
ATOM 1781 C C . LYS B 1 19 ? 10.005 28.143 66.113 1.00 34.05 19 LYS B C 1
ATOM 1782 O O . LYS B 1 19 ? 10.429 27.316 65.304 1.00 33.52 19 LYS B O 1
ATOM 1788 N N . ALA B 1 20 ? 8.921 28.877 65.894 1.00 33.46 20 ALA B N 1
ATOM 1789 C CA . ALA B 1 20 ? 8.162 28.745 64.660 1.00 33.33 20 ALA B CA 1
ATOM 1790 C C . ALA B 1 20 ? 8.953 29.267 63.458 1.00 32.67 20 ALA B C 1
ATOM 1791 O O . ALA B 1 20 ? 8.735 28.822 62.332 1.00 32.14 20 ALA B O 1
ATOM 1793 N N . ILE B 1 21 ? 9.870 30.201 63.707 1.00 31.51 21 ILE B N 1
ATOM 1794 C CA . ILE B 1 21 ? 10.691 30.787 62.651 1.00 31.61 21 ILE B CA 1
ATOM 1795 C C . ILE B 1 21 ? 12.189 30.607 62.884 1.00 30.72 21 ILE B C 1
ATOM 1796 O O . ILE B 1 21 ? 12.951 30.392 61.944 1.00 30.93 21 ILE B O 1
ATOM 1801 N N . ILE B 1 22 ? 12.612 30.697 64.139 1.00 29.65 22 ILE B N 1
ATOM 1802 C CA . ILE B 1 22 ? 14.018 30.527 64.477 1.00 28.02 22 ILE B CA 1
ATOM 1803 C C . ILE B 1 22 ? 14.202 29.214 65.223 1.00 27.74 22 ILE B C 1
ATOM 1804 O O . ILE B 1 22 ? 13.654 29.022 66.304 1.00 28.13 22 ILE B O 1
ATOM 1809 N N . SER B 1 23 ? 14.972 28.303 64.643 1.00 26.75 23 SER B N 1
ATOM 1810 C CA . SER B 1 23 ? 15.176 27.017 65.283 1.00 27.86 23 SER B CA 1
ATOM 1811 C C . SER B 1 23 ? 16.454 26.919 66.103 1.00 27.00 23 SER B C 1
ATOM 1812 O O . SER B 1 23 ? 16.576 26.056 66.975 1.00 26.87 23 SER B O 1
ATOM 1815 N N . ARG B 1 24 ? 17.398 27.815 65.854 1.00 25.29 24 ARG B N 1
ATOM 1816 C CA . ARG B 1 24 ? 18.648 27.761 66.589 1.00 23.30 24 ARG B CA 1
ATOM 1817 C C . ARG B 1 24 ? 19.250 29.145 66.758 1.00 22.16 24 ARG B C 1
ATOM 1818 O O . ARG B 1 24 ? 18.993 30.049 65.971 1.00 22.07 24 ARG B O 1
ATOM 1826 N N . VAL B 1 25 ? 20.052 29.307 67.798 1.00 20.99 25 VAL B N 1
ATOM 1827 C CA . VAL B 1 25 ? 20.703 30.577 68.038 1.00 20.79 25 VAL B CA 1
ATOM 1828 C C . VAL B 1 25 ? 22.184 30.342 68.299 1.00 19.64 25 VAL B C 1
ATOM 1829 O O . VAL B 1 25 ? 22.562 29.361 68.941 1.00 17.33 25 VAL B O 1
ATOM 1833 N N . GLU B 1 26 ? 23.020 31.217 67.745 1.00 18.95 26 GLU B N 1
ATOM 1834 C CA . GLU B 1 26 ? 24.456 31.125 67.967 1.00 19.19 26 GLU B CA 1
ATOM 1835 C C . GLU B 1 26 ? 24.695 32.077 69.125 1.00 18.67 26 GLU B C 1
ATOM 1836 O O . GLU B 1 26 ? 24.526 33.289 68.979 1.00 16.92 26 GLU B O 1
ATOM 1842 N N . LEU B 1 27 ? 25.063 31.523 70.275 1.00 17.79 27 LEU B N 1
ATOM 1843 C CA . LEU B 1 27 ? 25.287 32.319 71.468 1.00 19.02 27 LEU B CA 1
ATOM 1844 C C . LEU B 1 27 ? 26.742 32.775 71.608 1.00 20.14 27 LEU B C 1
ATOM 1845 O O . LEU B 1 27 ? 27.668 31.961 71.648 1.00 21.21 27 LEU B O 1
ATOM 1850 N N . CYS B 1 28 ? 26.942 34.082 71.663 1.00 19.32 28 CYS B N 1
ATOM 1851 C CA . CYS B 1 28 ? 28.271 34.626 71.871 1.00 22.39 28 CYS B CA 1
ATOM 1852 C C . CYS B 1 28 ? 28.177 36.015 72.470 1.00 20.13 28 CYS B C 1
ATOM 1853 O O . CYS B 1 28 ? 27.099 36.478 72.804 1.00 21.13 28 CYS B O 1
ATOM 1856 N N . ASP B 1 29 ? 29.312 36.662 72.656 1.00 19.99 29 ASP B N 1
ATOM 1857 C CA . ASP B 1 29 ? 29.319 38.014 73.188 1.00 17.60 29 ASP B CA 1
ATOM 1858 C C . ASP B 1 29 ? 30.242 38.783 72.265 1.00 15.17 29 ASP B C 1
ATOM 1859 O O . ASP B 1 29 ? 30.758 38.214 71.298 1.00 13.59 29 ASP B O 1
ATOM 1864 N N . ASN B 1 30 ? 30.427 40.070 72.539 1.00 13.65 30 ASN B N 1
ATOM 1865 C CA . ASN B 1 30 ? 31.338 40.891 71.751 1.00 12.07 30 ASN B CA 1
ATOM 1866 C C . ASN B 1 30 ? 31.157 40.726 70.240 1.00 11.18 30 ASN B C 1
ATOM 1867 O O . ASN B 1 30 ? 32.090 40.328 69.555 1.00 11.94 30 ASN B O 1
ATOM 1872 N N . LEU B 1 31 ? 29.972 41.015 69.712 1.00 12.34 31 LEU B N 1
ATOM 1873 C CA . LEU B 1 31 ? 29.778 40.881 68.271 1.00 14.47 31 LEU B CA 1
ATOM 1874 C C . LEU B 1 31 ? 30.559 41.935 67.498 1.00 14.16 31 LEU B C 1
ATOM 1875 O O . LEU B 1 31 ? 30.786 41.803 66.297 1.00 15.27 31 LEU B O 1
ATOM 1880 N N . ALA B 1 32 ? 30.984 42.984 68.190 1.00 14.81 32 ALA B N 1
ATOM 1881 C CA . ALA B 1 32 ? 31.747 44.038 67.538 1.00 16.78 32 ALA B CA 1
ATOM 1882 C C . ALA B 1 32 ? 33.056 43.482 66.971 1.00 16.92 32 ALA B C 1
ATOM 1883 O O . ALA B 1 32 ? 33.586 44.002 65.988 1.00 16.88 32 ALA B O 1
ATOM 1885 N N . VAL B 1 33 ? 33.574 42.425 67.588 1.00 15.73 33 VAL B N 1
ATOM 1886 C CA . VAL B 1 33 ? 34.821 41.836 67.120 1.00 16.21 33 VAL B CA 1
ATOM 1887 C C . VAL B 1 33 ? 34.564 40.519 66.368 1.00 16.15 33 VAL B C 1
ATOM 1888 O O . VAL B 1 33 ? 35.494 39.780 66.036 1.00 15.07 33 VAL B O 1
ATOM 1892 N N . GLY B 1 34 ? 33.291 40.240 66.094 1.00 15.26 34 GLY B N 1
ATOM 1893 C CA . GLY B 1 34 ? 32.936 39.031 65.372 1.00 15.24 34 GLY B CA 1
ATOM 1894 C C . GLY B 1 34 ? 32.357 37.948 66.257 1.00 15.77 34 GLY B C 1
ATOM 1895 O O . GLY B 1 34 ? 31.907 36.917 65.765 1.00 15.33 34 GLY B O 1
ATOM 1896 N N . GLY B 1 35 ? 32.379 38.175 67.569 1.00 17.25 35 GLY B N 1
ATOM 1897 C CA . GLY B 1 35 ? 31.828 37.205 68.499 1.00 16.66 35 GLY B CA 1
ATOM 1898 C C . GLY B 1 35 ? 32.849 36.391 69.280 1.00 18.54 35 GLY B C 1
ATOM 1899 O O . GLY B 1 35 ? 33.783 35.822 68.711 1.00 18.93 35 GLY B O 1
ATOM 1900 N N . THR B 1 36 ? 32.682 36.337 70.596 1.00 16.68 36 THR B N 1
ATOM 1901 C CA . THR B 1 36 ? 33.579 35.552 71.430 1.00 15.25 36 THR B CA 1
ATOM 1902 C C . THR B 1 36 ? 32.752 34.679 72.362 1.00 15.73 36 THR B C 1
ATOM 1903 O O . THR B 1 36 ? 31.520 34.702 72.345 1.00 14.29 36 THR B O 1
ATOM 1907 N N . THR B 1 37 ? 33.442 33.897 73.176 1.00 16.27 37 THR B N 1
ATOM 1908 C CA . THR B 1 37 ? 32.769 33.027 74.116 1.00 16.01 37 THR B CA 1
ATOM 1909 C C . THR B 1 37 ? 32.108 33.886 75.185 1.00 17.13 37 THR B C 1
ATOM 1910 O O . THR B 1 37 ? 32.753 34.738 75.795 1.00 18.05 37 THR B O 1
ATOM 1914 N N . PRO B 1 38 ? 30.799 33.687 75.406 1.00 17.22 38 PRO B N 1
ATOM 1915 C CA . PRO B 1 38 ? 30.045 34.447 76.407 1.00 15.96 38 PRO B CA 1
ATOM 1916 C C . PRO B 1 38 ? 30.388 33.974 77.819 1.00 15.72 38 PRO B C 1
ATOM 1917 O O . PRO B 1 38 ? 31.012 32.925 77.996 1.00 17.56 38 PRO B O 1
ATOM 1921 N N . SER B 1 39 ? 29.983 34.740 78.823 1.00 14.24 39 SER B N 1
ATOM 1922 C CA . SER B 1 39 ? 30.278 34.373 80.206 1.00 15.43 39 SER B CA 1
ATOM 1923 C C . SER B 1 39 ? 29.584 33.072 80.590 1.00 15.23 39 SER B C 1
ATOM 1924 O O . SER B 1 39 ? 28.666 32.626 79.905 1.00 14.84 39 SER B O 1
ATOM 1927 N N . TYR B 1 40 ? 30.025 32.469 81.691 1.00 14.58 40 TYR B N 1
ATOM 1928 C CA . TYR B 1 40 ? 29.432 31.225 82.161 1.00 14.23 40 TYR B CA 1
ATOM 1929 C C . TYR B 1 40 ? 27.955 31.442 82.469 1.00 13.11 40 TYR B C 1
ATOM 1930 O O . TYR B 1 40 ? 27.109 30.650 82.063 1.00 12.52 40 TYR B O 1
ATOM 1939 N N . GLY B 1 41 ? 27.655 32.520 83.191 1.00 14.01 41 GLY B N 1
ATOM 1940 C CA . GLY B 1 41 ? 26.277 32.830 83.533 1.00 13.50 41 GLY B CA 1
ATOM 1941 C C . GLY B 1 41 ? 25.372 32.918 82.313 1.00 14.17 41 GLY B C 1
ATOM 1942 O O . GLY B 1 41 ? 24.257 32.394 82.317 1.00 14.42 41 GLY B O 1
ATOM 1943 N N . VAL B 1 42 ? 25.854 33.573 81.262 1.00 13.27 42 VAL B N 1
ATOM 1944 C CA . VAL B 1 42 ? 25.077 33.727 80.042 1.00 14.27 42 VAL B CA 1
ATOM 1945 C C . VAL B 1 42 ? 24.806 32.386 79.371 1.00 15.46 42 VAL B C 1
ATOM 1946 O O . VAL B 1 42 ? 23.704 32.138 78.896 1.00 15.65 42 VAL B O 1
ATOM 1950 N N . ILE B 1 43 ? 25.810 31.518 79.333 1.00 15.20 43 ILE B N 1
ATOM 1951 C CA . ILE B 1 43 ? 25.648 30.210 78.705 1.00 16.54 43 ILE B CA 1
ATOM 1952 C C . ILE B 1 43 ? 24.614 29.352 79.449 1.00 17.03 43 ILE B C 1
ATOM 1953 O O . ILE B 1 43 ? 23.719 28.755 78.833 1.00 16.08 43 ILE B O 1
ATOM 1958 N N . LYS B 1 44 ? 24.741 29.296 80.771 1.00 16.70 44 LYS B N 1
ATOM 1959 C CA . LYS B 1 44 ? 23.830 28.518 81.590 1.00 16.91 44 LYS B CA 1
ATOM 1960 C C . LYS B 1 44 ? 22.392 29.002 81.472 1.00 17.40 44 LYS B C 1
ATOM 1961 O O . LYS B 1 44 ? 21.478 28.213 81.203 1.00 15.99 44 LYS B O 1
ATOM 1967 N N . GLU B 1 45 ? 22.185 30.299 81.661 1.00 17.04 45 GLU B N 1
ATOM 1968 C CA . GLU B 1 45 ? 20.830 30.841 81.601 1.00 18.39 45 GLU B CA 1
ATOM 1969 C C . GLU B 1 45 ? 20.230 30.864 80.207 1.00 17.38 45 GLU B C 1
ATOM 1970 O O . GLU B 1 45 ? 19.042 30.604 80.040 1.00 17.38 45 GLU B O 1
ATOM 1976 N N . ALA B 1 46 ? 21.047 31.173 79.208 1.00 16.82 46 ALA B N 1
ATOM 1977 C CA . ALA B 1 46 ? 20.562 31.212 77.836 1.00 17.59 46 ALA B CA 1
ATOM 1978 C C . ALA B 1 46 ? 20.111 29.821 77.411 1.00 18.08 46 ALA B C 1
ATOM 1979 O O . ALA B 1 46 ? 19.031 29.666 76.842 1.00 18.06 46 ALA B O 1
ATOM 1981 N N . ASN B 1 47 ? 20.932 28.812 77.692 1.00 17.85 47 ASN B N 1
ATOM 1982 C CA . ASN B 1 47 ? 20.591 27.444 77.325 1.00 19.60 47 ASN B CA 1
ATOM 1983 C C . ASN B 1 47 ? 19.270 27.010 77.937 1.00 20.16 47 ASN B C 1
ATOM 1984 O O . ASN B 1 47 ? 18.442 26.398 77.261 1.00 19.60 47 ASN B O 1
ATOM 1989 N N . GLN B 1 48 ? 19.079 27.314 79.217 1.00 19.31 48 GLN B N 1
ATOM 1990 C CA . GLN B 1 48 ? 17.851 26.941 79.904 1.00 21.98 48 GLN B CA 1
ATOM 1991 C C . GLN B 1 48 ? 16.672 27.742 79.360 1.00 21.66 48 GLN B C 1
ATOM 1992 O O . GLN B 1 48 ? 15.586 27.207 79.178 1.00 20.50 48 GLN B O 1
ATOM 1998 N N . TYR B 1 49 ? 16.899 29.023 79.094 1.00 21.57 49 TYR B N 1
ATOM 1999 C CA . TYR B 1 49 ? 15.852 29.890 78.572 1.00 22.11 49 TYR B CA 1
ATOM 2000 C C . TYR B 1 49 ? 15.438 29.462 77.173 1.00 23.20 49 TYR B C 1
ATOM 2001 O O . TYR B 1 49 ? 14.251 29.337 76.882 1.00 24.76 49 TYR B O 1
ATOM 2010 N N . LEU B 1 50 ? 16.418 29.244 76.302 1.00 21.10 50 LEU B N 1
ATOM 2011 C CA . LEU B 1 50 ? 16.126 28.832 74.937 1.00 19.17 50 LEU B CA 1
ATOM 2012 C C . LEU B 1 50 ? 15.547 27.425 74.852 1.00 19.58 50 LEU B C 1
ATOM 2013 O O . LEU B 1 50 ? 14.598 27.194 74.110 1.00 18.42 50 LEU B O 1
ATOM 2018 N N . HIS B 1 51 ? 16.117 26.482 75.593 1.00 20.24 51 HIS B N 1
ATOM 2019 C CA . HIS B 1 51 ? 15.606 25.119 75.572 1.00 22.70 51 HIS B CA 1
ATOM 2020 C C . HIS B 1 51 ? 14.146 25.135 76.002 1.00 24.62 51 HIS B C 1
ATOM 2021 O O . HIS B 1 51 ? 13.322 24.404 75.464 1.00 25.27 51 HIS B O 1
ATOM 2028 N N . GLU B 1 52 ? 13.833 25.988 76.969 1.00 26.11 52 GLU B N 1
ATOM 2029 C CA . GLU B 1 52 ? 12.476 26.113 77.481 1.00 28.42 52 GLU B CA 1
ATOM 2030 C C . GLU B 1 52 ? 11.536 26.544 76.356 1.00 27.69 52 GLU B C 1
ATOM 2031 O O . GLU B 1 52 ? 10.387 26.117 76.316 1.00 27.93 52 GLU B O 1
ATOM 2037 N N . LYS B 1 53 ? 12.031 27.370 75.434 1.00 26.60 53 LYS B N 1
ATOM 2038 C CA . LYS B 1 53 ? 11.224 27.837 74.302 1.00 27.20 53 LYS B CA 1
ATOM 2039 C C . LYS B 1 53 ? 11.376 26.924 73.088 1.00 26.92 53 LYS B C 1
ATOM 2040 O O . LYS B 1 53 ? 10.899 27.238 71.995 1.00 27.09 53 LYS B O 1
ATOM 2046 N N . GLY B 1 54 ? 12.057 25.800 73.283 1.00 26.85 54 GLY B N 1
ATOM 2047 C CA . GLY B 1 54 ? 12.245 24.853 72.199 1.00 26.27 54 GLY B CA 1
ATOM 2048 C C . GLY B 1 54 ? 13.192 25.281 71.093 1.00 25.25 54 GLY B C 1
ATOM 2049 O O . GLY B 1 54 ? 12.912 25.087 69.911 1.00 24.61 54 GLY B O 1
ATOM 2050 N N . ILE B 1 55 ? 14.322 25.862 71.459 1.00 24.70 55 ILE B N 1
ATOM 2051 C CA . ILE B 1 55 ? 15.278 26.274 70.448 1.00 25.68 55 ILE B CA 1
ATOM 2052 C C . ILE B 1 55 ? 16.684 25.841 70.842 1.00 23.14 55 ILE B C 1
ATOM 2053 O O . ILE B 1 55 ? 17.073 25.959 72.006 1.00 21.46 55 ILE B O 1
ATOM 2058 N N . SER B 1 56 ? 17.426 25.328 69.861 1.00 20.95 56 SER B N 1
ATOM 2059 C CA . SER B 1 56 ? 18.789 24.852 70.074 1.00 21.87 56 SER B CA 1
ATOM 2060 C C . SER B 1 56 ? 19.768 26.003 70.239 1.00 21.33 56 SER B C 1
ATOM 2061 O O . SER B 1 56 ? 19.526 27.114 69.764 1.00 18.87 56 SER B O 1
ATOM 2064 N N . VAL B 1 57 ? 20.892 25.707 70.889 1.00 19.87 57 VAL B N 1
ATOM 2065 C CA . VAL B 1 57 ? 21.917 26.697 71.164 1.00 18.23 57 VAL B CA 1
ATOM 2066 C C . VAL B 1 57 ? 23.316 26.257 70.745 1.00 16.57 57 VAL B C 1
ATOM 2067 O O . VAL B 1 57 ? 23.800 25.234 71.203 1.00 17.54 57 VAL B O 1
ATOM 2071 N N . ALA B 1 58 ? 23.959 27.037 69.883 1.00 14.48 58 ALA B N 1
ATOM 2072 C CA . ALA B 1 58 ? 25.321 26.739 69.443 1.00 14.22 58 ALA B CA 1
ATOM 2073 C C . ALA B 1 58 ? 26.217 27.769 70.130 1.00 14.38 58 ALA B C 1
ATOM 2074 O O . ALA B 1 58 ? 26.098 28.968 69.868 1.00 14.33 58 ALA B O 1
ATOM 2076 N N . VAL B 1 59 ? 27.104 27.310 71.012 1.00 12.51 59 VAL B N 1
ATOM 2077 C CA . VAL B 1 59 ? 27.971 28.226 71.751 1.00 12.91 59 VAL B CA 1
ATOM 2078 C C . VAL B 1 59 ? 29.292 28.560 71.064 1.00 13.21 59 VAL B C 1
ATOM 2079 O O . VAL B 1 59 ? 30.029 27.679 70.639 1.00 13.73 59 VAL B O 1
ATOM 2091 N N . ILE B 1 61 ? 33.031 29.409 70.621 1.00 14.96 61 ILE B N 1
ATOM 2092 C CA . ILE B 1 61 ? 34.270 29.108 71.322 1.00 13.91 61 ILE B CA 1
ATOM 2093 C C . ILE B 1 61 ? 35.374 29.892 70.616 1.00 13.71 61 ILE B C 1
ATOM 2094 O O . ILE B 1 61 ? 35.954 29.422 69.634 1.00 14.13 61 ILE B O 1
ATOM 2099 N N . ARG B 1 62 ? 35.640 31.099 71.111 1.00 13.86 62 ARG B N 1
ATOM 2100 C CA . ARG B 1 62 ? 36.669 31.973 70.556 1.00 12.93 62 ARG B CA 1
ATOM 2101 C C . ARG B 1 62 ? 37.180 32.824 71.722 1.00 13.29 62 ARG B C 1
ATOM 2102 O O . ARG B 1 62 ? 36.448 33.637 72.270 1.00 11.75 62 ARG B O 1
ATOM 2110 N N . PRO B 1 63 ? 38.457 32.647 72.104 1.00 13.98 63 PRO B N 1
ATOM 2111 C CA . PRO B 1 63 ? 39.142 33.340 73.202 1.00 13.70 63 PRO B CA 1
ATOM 2112 C C . PRO B 1 63 ? 39.345 34.844 73.049 1.00 14.78 63 PRO B C 1
ATOM 2113 O O . PRO B 1 63 ? 39.679 35.525 74.023 1.00 16.73 63 PRO B O 1
ATOM 2117 N N . ARG B 1 64 ? 39.143 35.357 71.838 1.00 13.92 64 ARG B N 1
ATOM 2118 C CA . ARG B 1 64 ? 39.283 36.781 71.562 1.00 12.89 64 ARG B CA 1
ATOM 2119 C C . ARG B 1 64 ? 39.074 37.083 70.090 1.00 13.36 64 ARG B C 1
ATOM 2120 O O . ARG B 1 64 ? 38.895 36.177 69.291 1.00 14.78 64 ARG B O 1
ATOM 2128 N N . GLY B 1 65 ? 39.098 38.362 69.740 1.00 13.75 65 GLY B N 1
ATOM 2129 C CA . GLY B 1 65 ? 38.918 38.755 68.356 1.00 16.17 65 GLY B CA 1
ATOM 2130 C C . GLY B 1 65 ? 40.224 38.719 67.585 1.00 17.41 65 GLY B C 1
ATOM 2131 O O . GLY B 1 65 ? 41.266 38.347 68.129 1.00 17.10 65 GLY B O 1
ATOM 2132 N N . GLY B 1 66 ? 40.171 39.110 66.317 1.00 16.76 66 GLY B N 1
ATOM 2133 C CA . GLY B 1 66 ? 41.361 39.088 65.492 1.00 17.79 66 GLY B CA 1
ATOM 2134 C C . GLY B 1 66 ? 41.567 37.722 64.862 1.00 19.00 66 GLY B C 1
ATOM 2135 O O . GLY B 1 66 ? 40.608 37.028 64.539 1.00 19.71 66 GLY B O 1
ATOM 2136 N N . ASN B 1 67 ? 42.834 37.353 64.695 1.00 20.39 67 ASN B N 1
ATOM 2137 C CA . ASN B 1 67 ? 43.271 36.081 64.110 1.00 20.46 67 ASN B CA 1
ATOM 2138 C C . ASN B 1 67 ? 42.577 34.829 64.602 1.00 18.85 67 ASN B C 1
ATOM 2139 O O . ASN B 1 67 ? 41.884 34.830 65.614 1.00 18.03 67 ASN B O 1
ATOM 2144 N N . PHE B 1 68 ? 42.840 33.748 63.875 1.00 16.49 68 PHE B N 1
ATOM 2145 C CA . PHE B 1 68 ? 42.346 32.424 64.202 1.00 15.43 68 PHE B CA 1
ATOM 2146 C C . PHE B 1 68 ? 43.592 31.550 64.427 1.00 15.22 68 PHE B C 1
ATOM 2147 O O . PHE B 1 68 ? 43.527 30.322 64.394 1.00 12.38 68 PHE B O 1
ATOM 2155 N N . VAL B 1 69 ? 44.735 32.202 64.644 1.00 14.34 69 VAL B N 1
ATOM 2156 C CA . VAL B 1 69 ? 45.991 31.491 64.895 1.00 15.00 69 VAL B CA 1
ATOM 2157 C C . VAL B 1 69 ? 46.209 31.656 66.390 1.00 16.24 69 VAL B C 1
ATOM 2158 O O . VAL B 1 69 ? 46.727 32.676 66.845 1.00 17.46 69 VAL B O 1
ATOM 2162 N N . TYR B 1 70 ? 45.799 30.651 67.155 1.00 16.35 70 TYR B N 1
ATOM 2163 C CA . TYR B 1 70 ? 45.896 30.714 68.605 1.00 17.34 70 TYR B CA 1
ATOM 2164 C C . TYR B 1 70 ? 47.149 30.107 69.209 1.00 19.04 70 TYR B C 1
ATOM 2165 O O . TYR B 1 70 ? 47.661 29.092 68.733 1.00 19.45 70 TYR B O 1
ATOM 2174 N N . ASN B 1 71 ? 47.628 30.740 70.275 1.00 18.89 71 ASN B N 1
ATOM 2175 C CA . ASN B 1 71 ? 48.805 30.259 70.975 1.00 19.71 71 ASN B CA 1
ATOM 2176 C C . ASN B 1 71 ? 48.349 29.243 72.015 1.00 19.79 71 ASN B C 1
ATOM 2177 O O . ASN B 1 71 ? 47.148 29.085 72.253 1.00 19.41 71 ASN B O 1
ATOM 2182 N N . ASP B 1 72 ? 49.305 28.557 72.630 1.00 19.79 72 ASP B N 1
ATOM 2183 C CA . ASP B 1 72 ? 49.008 27.529 73.628 1.00 20.44 72 ASP B CA 1
ATOM 2184 C C . ASP B 1 72 ? 48.039 27.951 74.726 1.00 19.61 72 ASP B C 1
ATOM 2185 O O . ASP B 1 72 ? 47.098 27.220 75.044 1.00 19.85 72 ASP B O 1
ATOM 2190 N N . LEU B 1 73 ? 48.261 29.132 75.293 1.00 19.74 73 LEU B N 1
ATOM 2191 C CA . LEU B 1 73 ? 47.420 29.637 76.370 1.00 19.72 73 LEU B CA 1
ATOM 2192 C C . LEU B 1 73 ? 45.974 29.857 75.903 1.00 18.79 73 LEU B C 1
ATOM 2193 O O . LEU B 1 73 ? 45.029 29.567 76.635 1.00 18.44 73 LEU B O 1
ATOM 2198 N N . GLU B 1 74 ? 45.811 30.357 74.684 1.00 16.97 74 GLU B N 1
ATOM 2199 C CA . GLU B 1 74 ? 44.493 30.590 74.124 1.00 16.69 74 GLU B CA 1
ATOM 2200 C C . GLU B 1 74 ? 43.805 29.256 73.846 1.00 17.11 74 GLU B C 1
ATOM 2201 O O . GLU B 1 74 ? 42.586 29.145 73.965 1.00 15.33 74 GLU B O 1
ATOM 2207 N N . LEU B 1 75 ? 44.584 28.239 73.485 1.00 17.07 75 LEU B N 1
ATOM 2208 C CA . LEU B 1 75 ? 44.007 26.922 73.236 1.00 17.63 75 LEU B CA 1
ATOM 2209 C C . LEU B 1 75 ? 43.563 26.334 74.577 1.00 16.87 75 LEU B C 1
ATOM 2210 O O . LEU B 1 75 ? 42.576 25.613 74.646 1.00 16.72 75 LEU B O 1
ATOM 2215 N N . ARG B 1 76 ? 44.290 26.663 75.640 1.00 17.37 76 ARG B N 1
ATOM 2216 C CA . ARG B 1 76 ? 43.961 26.187 76.983 1.00 16.91 76 ARG B CA 1
ATOM 2217 C C . ARG B 1 76 ? 42.646 26.829 77.419 1.00 17.39 76 ARG B C 1
ATOM 2218 O O . ARG B 1 76 ? 41.834 26.210 78.113 1.00 15.80 76 ARG B O 1
ATOM 2226 N N . ILE B 1 77 ? 42.445 28.079 77.013 1.00 15.91 77 ILE B N 1
ATOM 2227 C CA . ILE B 1 77 ? 41.225 28.801 77.337 1.00 14.78 77 ILE B CA 1
ATOM 2228 C C . ILE B 1 77 ? 40.040 28.123 76.639 1.00 15.97 77 ILE B C 1
ATOM 2229 O O . ILE B 1 77 ? 39.029 27.803 77.271 1.00 16.02 77 ILE B O 1
ATOM 2242 N N . GLU B 1 79 ? 39.751 25.080 75.475 1.00 13.73 79 GLU B N 1
ATOM 2243 C CA . GLU B 1 79 ? 39.449 23.753 75.989 1.00 16.83 79 GLU B CA 1
ATOM 2244 C C . GLU B 1 79 ? 38.600 23.898 77.244 1.00 16.99 79 GLU B C 1
ATOM 2245 O O . GLU B 1 79 ? 37.633 23.165 77.440 1.00 16.85 79 GLU B O 1
ATOM 2251 N N . GLU B 1 80 ? 38.960 24.855 78.092 1.00 17.09 80 GLU B N 1
ATOM 2252 C CA . GLU B 1 80 ? 38.225 25.088 79.327 1.00 18.17 80 GLU B CA 1
ATOM 2253 C C . GLU B 1 80 ? 36.805 25.548 79.012 1.00 16.91 80 GLU B C 1
ATOM 2254 O O . GLU B 1 80 ? 35.844 25.059 79.593 1.00 16.93 80 GLU B O 1
ATOM 2260 N N . ASP B 1 81 ? 36.667 26.487 78.087 1.00 16.20 81 ASP B N 1
ATOM 2261 C CA . ASP B 1 81 ? 35.336 26.972 77.752 1.00 16.31 81 ASP B CA 1
ATOM 2262 C C . ASP B 1 81 ? 34.468 25.891 77.113 1.00 14.65 81 ASP B C 1
ATOM 2263 O O . ASP B 1 81 ? 33.249 25.912 77.236 1.00 14.97 81 ASP B O 1
ATOM 2268 N N . ILE B 1 82 ? 35.100 24.937 76.444 1.00 14.29 82 ILE B N 1
ATOM 2269 C CA . ILE B 1 82 ? 34.365 23.838 75.834 1.00 14.67 82 ILE B CA 1
ATOM 2270 C C . ILE B 1 82 ? 33.815 22.906 76.914 1.00 13.68 82 ILE B C 1
ATOM 2271 O O . ILE B 1 82 ? 32.674 22.461 76.834 1.00 14.79 82 ILE B O 1
ATOM 2276 N N . LEU B 1 83 ? 34.627 22.614 77.923 1.00 13.48 83 LEU B N 1
ATOM 2277 C CA . LEU B 1 83 ? 34.200 21.742 79.019 1.00 13.97 83 LEU B CA 1
ATOM 2278 C C . LEU B 1 83 ? 32.974 22.335 79.721 1.00 15.01 83 LEU B C 1
ATOM 2279 O O . LEU B 1 83 ? 32.025 21.627 80.044 1.00 14.34 83 LEU B O 1
ATOM 2284 N N . ARG B 1 84 ? 33.004 23.639 79.967 1.00 16.51 84 ARG B N 1
ATOM 2285 C CA . ARG B 1 84 ? 31.881 24.302 80.607 1.00 16.13 84 ARG B CA 1
ATOM 2286 C C . ARG B 1 84 ? 30.667 24.282 79.670 1.00 15.50 84 ARG B C 1
ATOM 2287 O O . ARG B 1 84 ? 29.556 23.959 80.092 1.00 14.30 84 ARG B O 1
ATOM 2295 N N . ALA B 1 85 ? 30.876 24.607 78.395 1.00 14.12 85 ALA B N 1
ATOM 2296 C CA . ALA B 1 85 ? 29.764 24.625 77.444 1.00 17.01 85 ALA B CA 1
ATOM 2297 C C . ALA B 1 85 ? 29.024 23.285 77.402 1.00 17.10 85 ALA B C 1
ATOM 2298 O O . ALA B 1 85 ? 27.789 23.247 77.331 1.00 16.88 85 ALA B O 1
ATOM 2300 N N . VAL B 1 86 ? 29.773 22.187 77.436 1.00 16.13 86 VAL B N 1
ATOM 2301 C CA . VAL B 1 86 ? 29.146 20.878 77.413 1.00 18.23 86 VAL B CA 1
ATOM 2302 C C . VAL B 1 86 ? 28.445 20.554 78.728 1.00 18.42 86 VAL B C 1
ATOM 2303 O O . VAL B 1 86 ? 27.335 20.027 78.716 1.00 20.04 86 VAL B O 1
ATOM 2307 N N . GLU B 1 87 ? 29.067 20.871 79.860 1.00 19.16 87 GLU B N 1
ATOM 2308 C CA . GLU B 1 87 ? 28.433 20.579 81.140 1.00 20.10 87 GLU B CA 1
ATOM 2309 C C . GLU B 1 87 ? 27.156 21.409 81.318 1.00 19.19 87 GLU B C 1
ATOM 2310 O O . GLU B 1 87 ? 26.289 21.050 82.109 1.00 19.50 87 GLU B O 1
ATOM 2316 N N . LEU B 1 88 ? 27.046 22.507 80.574 1.00 17.93 88 LEU B N 1
ATOM 2317 C CA . LEU B 1 88 ? 25.879 23.384 80.646 1.00 19.22 88 LEU B CA 1
ATOM 2318 C C . LEU B 1 88 ? 24.827 22.999 79.605 1.00 21.73 88 LEU B C 1
ATOM 2319 O O . LEU B 1 88 ? 23.898 23.762 79.324 1.00 21.36 88 LEU B O 1
ATOM 2324 N N . GLU B 1 89 ? 24.998 21.811 79.028 1.00 23.90 89 GLU B N 1
ATOM 2325 C CA . GLU B 1 89 ? 24.069 21.251 78.050 1.00 25.69 89 GLU B CA 1
ATOM 2326 C C . GLU B 1 89 ? 23.916 21.999 76.726 1.00 25.44 89 GLU B C 1
ATOM 2327 O O . GLU B 1 89 ? 22.825 22.031 76.150 1.00 25.90 89 GLU B O 1
ATOM 2333 N N . SER B 1 90 ? 24.998 22.591 76.234 1.00 24.68 90 SER B N 1
ATOM 2334 C CA . SER B 1 90 ? 24.941 23.293 74.960 1.00 23.22 90 SER B CA 1
ATOM 2335 C C . SER B 1 90 ? 24.709 22.255 73.871 1.00 22.69 90 SER B C 1
ATOM 2336 O O . SER B 1 90 ? 25.148 21.112 73.987 1.00 23.69 90 SER B O 1
ATOM 2339 N N . ASP B 1 91 ? 24.009 22.654 72.816 1.00 21.54 91 ASP B N 1
ATOM 2340 C CA . ASP B 1 91 ? 23.697 21.750 71.719 1.00 21.07 91 ASP B CA 1
ATOM 2341 C C . ASP B 1 91 ? 24.784 21.665 70.653 1.00 20.47 91 ASP B C 1
ATOM 2342 O O . ASP B 1 91 ? 24.884 20.670 69.937 1.00 20.46 91 ASP B O 1
ATOM 2347 N N . ALA B 1 92 ? 25.596 22.709 70.545 1.00 18.12 92 ALA B N 1
ATOM 2348 C CA . ALA B 1 92 ? 26.659 22.723 69.557 1.00 17.22 92 ALA B CA 1
ATOM 2349 C C . ALA B 1 92 ? 27.771 23.683 69.953 1.00 15.76 92 ALA B C 1
ATOM 2350 O O . ALA B 1 92 ? 27.573 24.586 70.767 1.00 15.15 92 ALA B O 1
ATOM 2352 N N . LEU B 1 93 ? 28.945 23.476 69.372 1.00 14.86 93 LEU B N 1
ATOM 2353 C CA . LEU B 1 93 ? 30.101 24.318 69.643 1.00 14.98 93 LEU B CA 1
ATOM 2354 C C . LEU B 1 93 ? 30.576 24.920 68.324 1.00 16.47 93 LEU B C 1
ATOM 2355 O O . LEU B 1 93 ? 30.681 24.217 67.317 1.00 16.65 93 LEU B O 1
ATOM 2360 N N . VAL B 1 94 ? 30.850 26.222 68.337 1.00 16.57 94 VAL B N 1
ATOM 2361 C CA . VAL B 1 94 ? 31.300 26.943 67.149 1.00 16.26 94 VAL B CA 1
ATOM 2362 C C . VAL B 1 94 ? 32.745 27.408 67.341 1.00 17.03 94 VAL B C 1
ATOM 2363 O O . VAL B 1 94 ? 33.029 28.198 68.242 1.00 15.30 94 VAL B O 1
ATOM 2367 N N . LEU B 1 95 ? 33.655 26.913 66.503 1.00 15.05 95 LEU B N 1
ATOM 2368 C CA . LEU B 1 95 ? 35.055 27.291 66.620 1.00 15.17 95 LEU B CA 1
ATOM 2369 C C . LEU B 1 95 ? 35.760 27.313 65.265 1.00 16.55 95 LEU B C 1
ATOM 2370 O O . LEU B 1 95 ? 35.212 26.882 64.252 1.00 14.60 95 LEU B O 1
ATOM 2375 N N . GLY B 1 96 ? 36.982 27.828 65.248 1.00 16.94 96 GLY B N 1
ATOM 2376 C CA . GLY B 1 96 ? 37.726 27.882 64.005 1.00 18.20 96 GLY B CA 1
ATOM 2377 C C . GLY B 1 96 ? 39.175 28.185 64.283 1.00 18.22 96 GLY B C 1
ATOM 2378 O O . GLY B 1 96 ? 39.487 29.218 64.868 1.00 19.12 96 GLY B O 1
ATOM 2379 N N . ILE B 1 97 ? 40.062 27.285 63.873 1.00 18.12 97 ILE B N 1
ATOM 2380 C CA . ILE B 1 97 ? 41.489 27.481 64.099 1.00 17.27 97 ILE B CA 1
ATOM 2381 C C . ILE B 1 97 ? 42.240 27.344 62.772 1.00 17.58 97 ILE B C 1
ATOM 2382 O O . ILE B 1 97 ? 42.044 26.380 62.023 1.00 16.69 97 ILE B O 1
ATOM 2387 N N . LEU B 1 98 ? 43.105 28.311 62.487 1.00 17.33 98 LEU B N 1
ATOM 2388 C CA . LEU B 1 98 ? 43.885 28.297 61.258 1.00 17.93 98 LEU B CA 1
ATOM 2389 C C . LEU B 1 98 ? 45.365 28.453 61.533 1.00 17.73 98 LEU B C 1
ATOM 2390 O O . LEU B 1 98 ? 45.759 29.014 62.553 1.00 18.50 98 LEU B O 1
ATOM 2395 N N . THR B 1 99 ? 46.180 27.960 60.607 1.00 18.61 99 THR B N 1
ATOM 2396 C CA . THR B 1 99 ? 47.628 28.072 60.715 1.00 19.73 99 THR B CA 1
ATOM 2397 C C . THR B 1 99 ? 48.032 29.426 60.129 1.00 20.39 99 THR B C 1
ATOM 2398 O O . THR B 1 99 ? 47.210 30.107 59.513 1.00 17.36 99 THR B O 1
ATOM 2402 N N . SER B 1 100 ? 49.296 29.803 60.318 1.00 21.87 100 SER B N 1
ATOM 2403 C CA . SER B 1 100 ? 49.804 31.072 59.813 1.00 24.91 100 SER B CA 1
ATOM 2404 C C . SER B 1 100 ? 49.639 31.186 58.298 1.00 25.84 100 SER B C 1
ATOM 2405 O O . SER B 1 100 ? 49.578 32.291 57.756 1.00 25.37 100 SER B O 1
ATOM 2408 N N . ASN B 1 101 ? 49.560 30.044 57.618 1.00 26.06 101 ASN B N 1
ATOM 2409 C CA . ASN B 1 101 ? 49.390 30.030 56.167 1.00 26.38 101 ASN B CA 1
ATOM 2410 C C . ASN B 1 101 ? 47.921 29.914 55.750 1.00 25.29 101 ASN B C 1
ATOM 2411 O O . ASN B 1 101 ? 47.607 29.515 54.628 1.00 23.12 101 ASN B O 1
ATOM 2416 N N . ASN B 1 102 ? 47.027 30.263 56.673 1.00 23.29 102 ASN B N 1
ATOM 2417 C CA . ASN B 1 102 ? 45.588 30.252 56.415 1.00 22.08 102 ASN B CA 1
ATOM 2418 C C . ASN B 1 102 ? 44.974 28.912 56.049 1.00 22.70 102 ASN B C 1
ATOM 2419 O O . ASN B 1 102 ? 44.043 28.847 55.252 1.00 21.15 102 ASN B O 1
ATOM 2424 N N . HIS B 1 103 ? 45.497 27.843 56.633 1.00 23.51 103 HIS B N 1
ATOM 2425 C CA . HIS B 1 103 ? 44.962 26.514 56.387 1.00 24.36 103 HIS B CA 1
ATOM 2426 C C . HIS B 1 103 ? 44.394 26.000 57.694 1.00 24.46 103 HIS B C 1
ATOM 2427 O O . HIS B 1 103 ? 44.697 26.528 58.763 1.00 24.91 103 HIS B O 1
ATOM 2434 N N . ILE B 1 104 ? 43.555 24.979 57.616 1.00 24.21 104 ILE B N 1
ATOM 2435 C CA . ILE B 1 104 ? 42.968 24.425 58.821 1.00 24.22 104 ILE B CA 1
ATOM 2436 C C . ILE B 1 104 ? 44.032 23.794 59.709 1.00 24.21 104 ILE B C 1
ATOM 2437 O O . ILE B 1 104 ? 44.778 22.906 59.280 1.00 24.82 104 ILE B O 1
ATOM 2442 N N . ASP B 1 105 ? 44.102 24.257 60.951 1.00 23.33 105 ASP B N 1
ATOM 2443 C CA . ASP B 1 105 ? 45.076 23.722 61.893 1.00 23.96 105 ASP B CA 1
ATOM 2444 C C . ASP B 1 105 ? 44.502 22.440 62.495 1.00 23.12 105 ASP B C 1
ATOM 2445 O O . ASP B 1 105 ? 43.918 22.458 63.577 1.00 23.76 105 ASP B O 1
ATOM 2450 N N . THR B 1 106 ? 44.679 21.332 61.782 1.00 22.75 106 THR B N 1
ATOM 2451 C CA . THR B 1 106 ? 44.173 20.028 62.213 1.00 23.39 106 THR B CA 1
ATOM 2452 C C . THR B 1 106 ? 44.709 19.568 63.565 1.00 21.76 106 THR B C 1
ATOM 2453 O O . THR B 1 106 ? 43.955 19.042 64.381 1.00 19.61 106 THR B O 1
ATOM 2457 N N . GLU B 1 107 ? 46.007 19.747 63.794 1.00 21.35 107 GLU B N 1
ATOM 2458 C CA . GLU B 1 107 ? 46.603 19.326 65.054 1.00 22.83 107 GLU B CA 1
ATOM 2459 C C . GLU B 1 107 ? 46.013 20.067 66.254 1.00 20.66 107 GLU B C 1
ATOM 2460 O O . GLU B 1 107 ? 45.754 19.460 67.297 1.00 18.21 107 GLU B O 1
ATOM 2466 N N . ALA B 1 108 ? 45.795 21.373 66.114 1.00 18.87 108 ALA B N 1
ATOM 2467 C CA . ALA B 1 108 ? 45.220 22.150 67.210 1.00 17.96 108 ALA B CA 1
ATOM 2468 C C . ALA B 1 108 ? 43.786 21.692 67.494 1.00 16.34 108 ALA B C 1
ATOM 2469 O O . ALA B 1 108 ? 43.410 21.485 68.648 1.00 14.52 108 ALA B O 1
ATOM 2471 N N . ILE B 1 109 ? 42.994 21.516 66.442 1.00 15.81 109 ILE B N 1
ATOM 2472 C CA . ILE B 1 109 ? 41.614 21.070 66.615 1.00 17.36 109 ILE B CA 1
ATOM 2473 C C . ILE B 1 109 ? 41.537 19.687 67.267 1.00 17.76 109 ILE B C 1
ATOM 2474 O O . ILE B 1 109 ? 40.686 19.455 68.124 1.00 17.10 109 ILE B O 1
ATOM 2479 N N . GLU B 1 110 ? 42.413 18.770 66.861 1.00 18.37 110 GLU B N 1
ATOM 2480 C CA . GLU B 1 110 ? 42.404 17.428 67.441 1.00 20.74 110 GLU B CA 1
ATOM 2481 C C . GLU B 1 110 ? 42.702 17.492 68.938 1.00 20.49 110 GLU B C 1
ATOM 2482 O O . GLU B 1 110 ? 42.202 16.671 69.706 1.00 19.97 110 GLU B O 1
ATOM 2488 N N . GLN B 1 111 ? 43.503 18.472 69.355 1.00 20.42 111 GLN B N 1
ATOM 2489 C CA . GLN B 1 111 ? 43.830 18.627 70.771 1.00 22.26 111 GLN B CA 1
ATOM 2490 C C . GLN B 1 111 ? 42.575 18.935 71.577 1.00 21.52 111 GLN B C 1
ATOM 2491 O O . GLN B 1 111 ? 42.491 18.591 72.755 1.00 19.40 111 GLN B O 1
ATOM 2497 N N . LEU B 1 112 ? 41.600 19.586 70.942 1.00 20.58 112 LEU B N 1
ATOM 2498 C CA . LEU B 1 112 ? 40.357 19.943 71.625 1.00 20.83 112 LEU B CA 1
ATOM 2499 C C . LEU B 1 112 ? 39.212 18.948 71.429 1.00 20.05 112 LEU B C 1
ATOM 2500 O O . LEU B 1 112 ? 38.221 18.999 72.145 1.00 20.56 112 LEU B O 1
ATOM 2505 N N . LEU B 1 113 ? 39.338 18.048 70.464 1.00 20.91 113 LEU B N 1
ATOM 2506 C CA . LEU B 1 113 ? 38.264 17.087 70.207 1.00 21.27 113 LEU B CA 1
ATOM 2507 C C . LEU B 1 113 ? 37.782 16.298 71.425 1.00 21.19 113 LEU B C 1
ATOM 2508 O O . LEU B 1 113 ? 36.578 16.189 71.658 1.00 22.45 113 LEU B O 1
ATOM 2513 N N . PRO B 1 114 ? 38.711 15.737 72.219 1.00 21.62 114 PRO B N 1
ATOM 2514 C CA . PRO B 1 114 ? 38.308 14.966 73.400 1.00 22.05 114 PRO B CA 1
ATOM 2515 C C . PRO B 1 114 ? 37.404 15.750 74.352 1.00 22.65 114 PRO B C 1
ATOM 2516 O O . PRO B 1 114 ? 36.422 15.213 74.866 1.00 22.74 114 PRO B O 1
ATOM 2520 N N . ALA B 1 115 ? 37.735 17.016 74.587 1.00 21.52 115 ALA B N 1
ATOM 2521 C CA . ALA B 1 115 ? 36.936 17.847 75.478 1.00 19.75 115 ALA B CA 1
ATOM 2522 C C . ALA B 1 115 ? 35.528 18.054 74.934 1.00 18.26 115 ALA B C 1
ATOM 2523 O O . ALA B 1 115 ? 34.579 18.215 75.702 1.00 18.90 115 ALA B O 1
ATOM 2525 N N . THR B 1 116 ? 35.391 18.046 73.613 1.00 17.04 116 THR B N 1
ATOM 2526 C CA . THR B 1 116 ? 34.087 18.248 72.979 1.00 18.75 116 THR B CA 1
ATOM 2527 C C . THR B 1 116 ? 33.084 17.161 73.340 1.00 18.26 116 THR B C 1
ATOM 2528 O O . THR B 1 116 ? 31.869 17.349 73.214 1.00 17.19 116 THR B O 1
ATOM 2532 N N . GLN B 1 117 ? 33.605 16.010 73.748 1.00 17.77 117 GLN B N 1
ATOM 2533 C CA . GLN B 1 117 ? 32.774 14.888 74.156 1.00 19.25 117 GLN B CA 1
ATOM 2534 C C . GLN B 1 117 ? 31.649 14.539 73.187 1.00 19.76 117 GLN B C 1
ATOM 2535 O O . GLN B 1 117 ? 30.527 14.248 73.604 1.00 20.60 117 GLN B O 1
ATOM 2541 N N . GLY B 1 118 ? 31.960 14.574 71.894 1.00 19.83 118 GLY B N 1
ATOM 2542 C CA . GLY B 1 118 ? 30.985 14.229 70.882 1.00 18.73 118 GLY B CA 1
ATOM 2543 C C . GLY B 1 118 ? 29.932 15.248 70.508 1.00 19.18 118 GLY B C 1
ATOM 2544 O O . GLY B 1 118 ? 29.143 14.987 69.606 1.00 20.30 118 GLY B O 1
ATOM 2545 N N . LEU B 1 119 ? 29.888 16.402 71.163 1.00 19.45 119 LEU B N 1
ATOM 2546 C CA . LEU B 1 119 ? 28.869 17.371 70.779 1.00 20.21 119 LEU B CA 1
ATOM 2547 C C . LEU B 1 119 ? 29.063 17.800 69.323 1.00 18.98 119 LEU B C 1
ATOM 2548 O O . LEU B 1 119 ? 30.176 17.758 68.791 1.00 18.81 119 LEU B O 1
ATOM 2553 N N . PRO B 1 120 ? 27.970 18.193 68.650 1.00 17.83 120 PRO B N 1
ATOM 2554 C CA . PRO B 1 120 ? 28.027 18.638 67.253 1.00 17.40 120 PRO B CA 1
ATOM 2555 C C . PRO B 1 120 ? 29.004 19.812 67.145 1.00 16.98 120 PRO B C 1
ATOM 2556 O O . PRO B 1 120 ? 29.014 20.694 68.006 1.00 16.50 120 PRO B O 1
ATOM 2560 N N . LEU B 1 121 ? 29.812 19.818 66.092 1.00 16.65 121 LEU B N 1
ATOM 2561 C CA . LEU B 1 121 ? 30.802 20.868 65.896 1.00 17.96 121 LEU B CA 1
ATOM 2562 C C . LEU B 1 121 ? 30.611 21.650 64.609 1.00 16.91 121 LEU B C 1
ATOM 2563 O O . LEU B 1 121 ? 30.318 21.076 63.554 1.00 16.88 121 LEU B O 1
ATOM 2568 N N . VAL B 1 122 ? 30.779 22.966 64.702 1.00 16.04 122 VAL B N 1
ATOM 2569 C CA . VAL B 1 122 ? 30.657 23.835 63.538 1.00 14.75 122 VAL B CA 1
ATOM 2570 C C . VAL B 1 122 ? 31.887 24.734 63.411 1.00 13.97 122 VAL B C 1
ATOM 2571 O O . VAL B 1 122 ? 32.383 25.264 64.399 1.00 13.09 122 VAL B O 1
ATOM 2575 N N . PHE B 1 123 ? 32.385 24.856 62.181 1.00 14.06 123 PHE B N 1
ATOM 2576 C CA . PHE B 1 123 ? 33.547 25.671 61.842 1.00 14.41 123 PHE B CA 1
ATOM 2577 C C . PHE B 1 123 ? 32.966 27.003 61.350 1.00 16.08 123 PHE B C 1
ATOM 2578 O O . PHE B 1 123 ? 32.123 27.024 60.452 1.00 16.45 123 PHE B O 1
ATOM 2586 N N . HIS B 1 124 ? 33.404 28.116 61.929 1.00 16.08 124 HIS B N 1
ATOM 2587 C CA . HIS B 1 124 ? 32.845 29.406 61.534 1.00 19.01 124 HIS B CA 1
ATOM 2588 C C . HIS B 1 124 ? 33.498 30.147 60.372 1.00 19.61 124 HIS B C 1
ATOM 2589 O O . HIS B 1 124 ? 34.292 29.581 59.622 1.00 20.61 124 HIS B O 1
ATOM 2604 N N . ALA B 1 126 ? 35.877 31.678 59.811 1.00 19.98 126 ALA B N 1
ATOM 2605 C CA . ALA B 1 126 ? 37.316 31.569 59.578 1.00 19.74 126 ALA B CA 1
ATOM 2606 C C . ALA B 1 126 ? 37.570 30.772 58.303 1.00 18.95 126 ALA B C 1
ATOM 2607 O O . ALA B 1 126 ? 38.648 30.858 57.712 1.00 19.03 126 ALA B O 1
ATOM 2609 N N . PHE B 1 127 ? 36.568 30.003 57.885 1.00 18.50 127 PHE B N 1
ATOM 2610 C CA . PHE B 1 127 ? 36.667 29.186 56.679 1.00 18.02 127 PHE B CA 1
ATOM 2611 C C . PHE B 1 127 ? 36.933 30.030 55.435 1.00 17.55 127 PHE B C 1
ATOM 2612 O O . PHE B 1 127 ? 37.649 29.602 54.530 1.00 16.60 127 PHE B O 1
ATOM 2620 N N . ASP B 1 128 ? 36.347 31.223 55.391 1.00 18.59 128 ASP B N 1
ATOM 2621 C CA . ASP B 1 128 ? 36.500 32.107 54.239 1.00 19.46 128 ASP B CA 1
ATOM 2622 C C . ASP B 1 128 ? 37.924 32.631 54.030 1.00 19.00 128 ASP B C 1
ATOM 2623 O O . ASP B 1 128 ? 38.267 33.052 52.926 1.00 18.23 128 ASP B O 1
ATOM 2628 N N . VAL B 1 129 ? 38.743 32.599 55.082 1.00 19.53 129 VAL B N 1
ATOM 2629 C CA . VAL B 1 129 ? 40.133 33.070 55.014 1.00 19.22 129 VAL B CA 1
ATOM 2630 C C . VAL B 1 129 ? 41.002 32.065 54.255 1.00 18.39 129 VAL B C 1
ATOM 2631 O O . VAL B 1 129 ? 42.071 32.401 53.755 1.00 16.85 129 VAL B O 1
ATOM 2635 N N . ILE B 1 130 ? 40.533 30.825 54.188 1.00 19.01 130 ILE B N 1
ATOM 2636 C CA . ILE B 1 130 ? 41.258 29.762 53.507 1.00 18.94 130 ILE B CA 1
ATOM 2637 C C . ILE B 1 130 ? 41.334 30.088 52.022 1.00 19.87 130 ILE B C 1
ATOM 2638 O O . ILE B 1 130 ? 40.349 30.509 51.428 1.00 18.17 130 ILE B O 1
ATOM 2643 N N . PRO B 1 131 ? 42.518 29.934 51.405 1.00 22.80 131 PRO B N 1
ATOM 2644 C CA . PRO B 1 131 ? 42.604 30.237 49.972 1.00 24.71 131 PRO B CA 1
ATOM 2645 C C . PRO B 1 131 ? 41.584 29.393 49.201 1.00 26.30 131 PRO B C 1
ATOM 2646 O O . PRO B 1 131 ? 41.476 28.182 49.410 1.00 25.95 131 PRO B O 1
ATOM 2650 N N . LYS B 1 132 ? 40.821 30.056 48.337 1.00 27.74 132 LYS B N 1
ATOM 2651 C CA . LYS B 1 132 ? 39.775 29.413 47.546 1.00 31.97 132 LYS B CA 1
ATOM 2652 C C . LYS B 1 132 ? 40.195 28.105 46.871 1.00 33.23 132 LYS B C 1
ATOM 2653 O O . LYS B 1 132 ? 39.354 27.247 46.602 1.00 33.86 132 LYS B O 1
ATOM 2659 N N . SER B 1 133 ? 41.485 27.943 46.597 1.00 33.73 133 SER B N 1
ATOM 2660 C CA . SER B 1 133 ? 41.949 26.719 45.960 1.00 34.51 133 SER B CA 1
ATOM 2661 C C . SER B 1 133 ? 42.019 25.561 46.958 1.00 34.55 133 SER B C 1
ATOM 2662 O O . SER B 1 133 ? 41.814 24.412 46.576 1.00 34.49 133 SER B O 1
ATOM 2665 N N . ASP B 1 134 ? 42.303 25.864 48.227 1.00 33.98 134 ASP B N 1
ATOM 2666 C CA . ASP B 1 134 ? 42.399 24.836 49.273 1.00 34.02 134 ASP B CA 1
ATOM 2667 C C . ASP B 1 134 ? 41.081 24.678 50.036 1.00 31.66 134 ASP B C 1
ATOM 2668 O O . ASP B 1 134 ? 41.004 23.966 51.037 1.00 30.58 134 ASP B O 1
ATOM 2673 N N . GLN B 1 135 ? 40.053 25.349 49.541 1.00 28.65 135 GLN B N 1
ATOM 2674 C CA . GLN B 1 135 ? 38.725 25.339 50.142 1.00 28.16 135 GLN B CA 1
ATOM 2675 C C . GLN B 1 135 ? 38.100 23.945 50.208 1.00 26.49 135 GLN B C 1
ATOM 2676 O O . GLN B 1 135 ? 37.654 23.490 51.264 1.00 24.07 135 GLN B O 1
ATOM 2682 N N . LYS B 1 136 ? 38.052 23.282 49.060 1.00 25.01 136 LYS B N 1
ATOM 2683 C CA . LYS B 1 136 ? 37.471 21.952 48.968 1.00 23.85 136 LYS B CA 1
ATOM 2684 C C . LYS B 1 136 ? 38.162 20.904 49.827 1.00 22.15 136 LYS B C 1
ATOM 2685 O O . LYS B 1 136 ? 37.497 20.052 50.417 1.00 21.31 136 LYS B O 1
ATOM 2691 N N . LYS B 1 137 ? 39.487 20.964 49.906 1.00 22.21 137 LYS B N 1
ATOM 2692 C CA . LYS B 1 137 ? 40.240 20.015 50.725 1.00 24.00 137 LYS B CA 1
ATOM 2693 C C . LYS B 1 137 ? 39.878 20.240 52.186 1.00 22.45 137 LYS B C 1
ATOM 2694 O O . LYS B 1 137 ? 39.705 19.287 52.948 1.00 22.12 137 LYS B O 1
ATOM 2700 N N . SER B 1 138 ? 39.756 21.513 52.562 1.00 21.11 138 SER B N 1
ATOM 2701 C CA . SER B 1 138 ? 39.416 21.886 53.929 1.00 18.72 138 SER B CA 1
ATOM 2702 C C . SER B 1 138 ? 38.110 21.222 54.353 1.00 18.38 138 SER B C 1
ATOM 2703 O O . SER B 1 138 ? 37.966 20.797 55.500 1.00 20.09 138 SER B O 1
ATOM 2706 N N . ILE B 1 139 ? 37.168 21.118 53.421 1.00 17.48 139 ILE B N 1
ATOM 2707 C CA . ILE B 1 139 ? 35.885 20.483 53.698 1.00 16.09 139 ILE B CA 1
ATOM 2708 C C . ILE B 1 139 ? 36.121 19.014 54.045 1.00 16.75 139 ILE B C 1
ATOM 2709 O O . ILE B 1 139 ? 35.586 18.503 55.036 1.00 15.84 139 ILE B O 1
ATOM 2714 N N . ASP B 1 140 ? 36.929 18.339 53.227 1.00 16.53 140 ASP B N 1
ATOM 2715 C CA . ASP B 1 140 ? 37.265 16.929 53.455 1.00 16.32 140 ASP B CA 1
ATOM 2716 C C . ASP B 1 140 ? 37.900 16.781 54.833 1.00 15.68 140 ASP B C 1
ATOM 2717 O O . ASP B 1 140 ? 37.597 15.836 55.561 1.00 15.78 140 ASP B O 1
ATOM 2722 N N . GLN B 1 141 ? 38.779 17.716 55.183 1.00 14.76 141 GLN B N 1
ATOM 2723 C CA . GLN B 1 141 ? 39.440 17.689 56.479 1.00 15.86 141 GLN B CA 1
ATOM 2724 C C . GLN B 1 141 ? 38.439 17.884 57.607 1.00 15.48 141 GLN B C 1
ATOM 2725 O O . GLN B 1 141 ? 38.551 17.245 58.645 1.00 14.60 141 GLN B O 1
ATOM 2731 N N . LEU B 1 142 ? 37.467 18.774 57.407 1.00 16.02 142 LEU B N 1
ATOM 2732 C CA . LEU B 1 142 ? 36.458 19.020 58.427 1.00 15.96 142 LEU B CA 1
ATOM 2733 C C . LEU B 1 142 ? 35.562 17.804 58.589 1.00 16.61 142 LEU B C 1
ATOM 2734 O O . LEU B 1 142 ? 35.103 17.508 59.687 1.00 16.21 142 LEU B O 1
ATOM 2739 N N . VAL B 1 143 ? 35.309 17.102 57.490 1.00 17.98 143 VAL B N 1
ATOM 2740 C CA . VAL B 1 143 ? 34.494 15.893 57.531 1.00 17.28 143 VAL B CA 1
ATOM 2741 C C . VAL B 1 143 ? 35.265 14.835 58.325 1.00 18.09 143 VAL B C 1
ATOM 2742 O O . VAL B 1 143 ? 34.697 14.143 59.169 1.00 16.05 143 VAL B O 1
ATOM 2746 N N . ALA B 1 144 ? 36.568 14.729 58.058 1.00 18.83 144 ALA B N 1
ATOM 2747 C CA . ALA B 1 144 ? 37.418 13.760 58.746 1.00 18.13 144 ALA B CA 1
ATOM 2748 C C . ALA B 1 144 ? 37.513 14.074 60.232 1.00 17.58 144 ALA B C 1
ATOM 2749 O O . ALA B 1 144 ? 37.613 13.166 61.059 1.00 16.14 144 ALA B O 1
ATOM 2751 N N . LEU B 1 145 ? 37.475 15.364 60.567 1.00 17.96 145 LEU B N 1
ATOM 2752 C CA . LEU B 1 145 ? 37.547 15.804 61.961 1.00 18.32 145 LEU B CA 1
ATOM 2753 C C . LEU B 1 145 ? 36.222 15.629 62.695 1.00 18.50 145 LEU B C 1
ATOM 2754 O O . LEU B 1 145 ? 36.117 15.929 63.884 1.00 20.19 145 LEU B O 1
ATOM 2759 N N . GLY B 1 146 ? 35.207 15.156 61.982 1.00 18.55 146 GLY B N 1
ATOM 2760 C CA . GLY B 1 146 ? 33.914 14.937 62.606 1.00 18.63 146 GLY B CA 1
ATOM 2761 C C . GLY B 1 146 ? 33.036 16.159 62.812 1.00 18.94 146 GLY B C 1
ATOM 2762 O O . GLY B 1 146 ? 32.190 16.159 63.701 1.00 18.34 146 GLY B O 1
ATOM 2763 N N . PHE B 1 147 ? 33.232 17.194 61.996 1.00 18.01 147 PHE B N 1
ATOM 2764 C CA . PHE B 1 147 ? 32.443 18.424 62.079 1.00 16.85 147 PHE B CA 1
ATOM 2765 C C . PHE B 1 147 ? 31.063 18.248 61.459 1.00 17.46 147 PHE B C 1
ATOM 2766 O O . PHE B 1 147 ? 30.913 17.549 60.459 1.00 18.79 147 PHE B O 1
ATOM 2774 N N . THR B 1 148 ? 30.065 18.906 62.048 1.00 18.05 148 THR B N 1
ATOM 2775 C CA . THR B 1 148 ? 28.676 18.819 61.594 1.00 18.27 148 THR B CA 1
ATOM 2776 C C . THR B 1 148 ? 28.311 19.832 60.503 1.00 17.57 148 THR B C 1
ATOM 2777 O O . THR B 1 148 ? 27.617 19.503 59.549 1.00 18.35 148 THR B O 1
ATOM 2781 N N . ARG B 1 149 ? 28.754 21.070 60.648 1.00 17.32 149 ARG B N 1
ATOM 2782 C CA . ARG B 1 149 ? 28.473 22.063 59.629 1.00 18.41 149 ARG B CA 1
ATOM 2783 C C . ARG B 1 149 ? 29.523 23.159 59.556 1.00 17.73 149 ARG B C 1
ATOM 2784 O O . ARG B 1 149 ? 30.391 23.299 60.433 1.00 17.16 149 ARG B O 1
ATOM 2792 N N . ILE B 1 150 ? 29.437 23.925 58.476 1.00 15.16 150 ILE B N 1
ATOM 2793 C CA . ILE B 1 150 ? 30.357 25.017 58.218 1.00 16.38 150 ILE B CA 1
ATOM 2794 C C . ILE B 1 150 ? 29.587 26.302 57.936 1.00 17.70 150 ILE B C 1
ATOM 2795 O O . ILE B 1 150 ? 28.683 26.336 57.088 1.00 16.73 150 ILE B O 1
ATOM 2800 N N . LEU B 1 151 ? 29.947 27.351 58.667 1.00 16.50 151 LEU B N 1
ATOM 2801 C CA . LEU B 1 151 ? 29.332 28.659 58.502 1.00 17.62 151 LEU B CA 1
ATOM 2802 C C . LEU B 1 151 ? 30.308 29.468 57.658 1.00 17.07 151 LEU B C 1
ATOM 2803 O O . LEU B 1 151 ? 31.455 29.678 58.055 1.00 16.37 151 LEU B O 1
ATOM 2808 N N . LEU B 1 152 ? 29.857 29.907 56.490 1.00 16.44 152 LEU B N 1
ATOM 2809 C CA . LEU B 1 152 ? 30.723 30.659 55.598 1.00 18.05 152 LEU B CA 1
ATOM 2810 C C . LEU B 1 152 ? 30.014 31.766 54.841 1.00 18.26 152 LEU B C 1
ATOM 2811 O O . LEU B 1 152 ? 28.793 31.754 54.693 1.00 20.29 152 LEU B O 1
ATOM 2816 N N . HIS B 1 153 ? 30.802 32.721 54.365 1.00 19.15 153 HIS B N 1
ATOM 2817 C CA . HIS B 1 153 ? 30.297 33.868 53.620 1.00 19.15 153 HIS B CA 1
ATOM 2818 C C . HIS B 1 153 ? 30.523 33.693 52.118 1.00 17.88 153 HIS B C 1
ATOM 2819 O O . HIS B 1 153 ? 29.794 34.251 51.305 1.00 15.49 153 HIS B O 1
ATOM 2826 N N . GLY B 1 154 ? 31.540 32.921 51.755 1.00 17.30 154 GLY B N 1
ATOM 2827 C CA . GLY B 1 154 ? 31.824 32.706 50.348 1.00 19.16 154 GLY B CA 1
ATOM 2828 C C . GLY B 1 154 ? 32.928 33.608 49.821 1.00 18.59 154 GLY B C 1
ATOM 2829 O O . GLY B 1 154 ? 33.310 33.511 48.663 1.00 17.12 154 GLY B O 1
ATOM 2830 N N . SER B 1 155 ? 33.427 34.495 50.676 1.00 20.24 155 SER B N 1
ATOM 2831 C CA . SER B 1 155 ? 34.508 35.417 50.321 1.00 23.60 155 SER B CA 1
ATOM 2832 C C . SER B 1 155 ? 35.085 35.952 51.628 1.00 25.52 155 SER B C 1
ATOM 2833 O O . SER B 1 155 ? 34.426 35.901 52.662 1.00 25.82 155 SER B O 1
ATOM 2836 N N . SER B 1 156 ? 36.305 36.471 51.591 1.00 28.04 156 SER B N 1
ATOM 2837 C CA . SER B 1 156 ? 36.914 36.969 52.818 1.00 31.41 156 SER B CA 1
ATOM 2838 C C . SER B 1 156 ? 37.124 38.474 52.873 1.00 32.85 156 SER B C 1
ATOM 2839 O O . SER B 1 156 ? 37.557 39.001 53.896 1.00 34.25 156 SER B O 1
ATOM 2842 N N . ASN B 1 157 ? 36.805 39.166 51.788 1.00 34.43 157 ASN B N 1
ATOM 2843 C CA . ASN B 1 157 ? 37.000 40.610 51.733 1.00 36.98 157 ASN B CA 1
ATOM 2844 C C . ASN B 1 157 ? 35.736 41.395 52.098 1.00 37.01 157 ASN B C 1
ATOM 2845 O O . ASN B 1 157 ? 35.733 42.629 52.086 1.00 36.28 157 ASN B O 1
ATOM 2850 N N . GLY B 1 158 ? 34.668 40.676 52.437 1.00 35.59 158 GLY B N 1
ATOM 2851 C CA . GLY B 1 158 ? 33.427 41.331 52.815 1.00 34.65 158 GLY B CA 1
ATOM 2852 C C . GLY B 1 158 ? 32.504 41.732 51.676 1.00 33.76 158 GLY B C 1
ATOM 2853 O O . GLY B 1 158 ? 31.603 42.556 51.856 1.00 33.42 158 GLY B O 1
ATOM 2854 N N . GLU B 1 159 ? 32.716 41.156 50.500 1.00 31.76 159 GLU B N 1
ATOM 2855 C CA . GLU B 1 159 ? 31.878 41.471 49.353 1.00 30.77 159 GLU B CA 1
ATOM 2856 C C . GLU B 1 159 ? 30.451 40.976 49.586 1.00 29.53 159 GLU B C 1
ATOM 2857 O O . GLU B 1 159 ? 30.202 40.164 50.477 1.00 29.14 159 GLU B O 1
ATOM 2863 N N . PRO B 1 160 ? 29.490 41.470 48.789 1.00 27.90 160 PRO B N 1
ATOM 2864 C CA . PRO B 1 160 ? 28.096 41.045 48.944 1.00 26.43 160 PRO B CA 1
ATOM 2865 C C . PRO B 1 160 ? 27.961 39.544 48.725 1.00 25.32 160 PRO B C 1
ATOM 2866 O O . PRO B 1 160 ? 28.397 39.020 47.701 1.00 24.72 160 PRO B O 1
ATOM 2870 N N . ILE B 1 161 ? 27.348 38.862 49.686 1.00 23.73 161 ILE B N 1
ATOM 2871 C CA . ILE B 1 161 ? 27.171 37.417 49.614 1.00 22.70 161 ILE B CA 1
ATOM 2872 C C . ILE B 1 161 ? 26.449 37.026 48.320 1.00 22.64 161 ILE B C 1
ATOM 2873 O O . ILE B 1 161 ? 26.693 35.955 47.757 1.00 21.15 161 ILE B O 1
ATOM 2878 N N . ILE B 1 162 ? 25.590 37.915 47.830 1.00 23.36 162 ILE B N 1
ATOM 2879 C CA . ILE B 1 162 ? 24.837 37.654 46.606 1.00 24.93 162 ILE B CA 1
ATOM 2880 C C . ILE B 1 162 ? 25.758 37.365 45.419 1.00 24.72 162 ILE B C 1
ATOM 2881 O O . ILE B 1 162 ? 25.366 36.684 44.471 1.00 25.33 162 ILE B O 1
ATOM 2886 N N . GLU B 1 163 ? 26.985 37.870 45.480 1.00 24.53 163 GLU B N 1
ATOM 2887 C CA . GLU B 1 163 ? 27.945 37.658 44.401 1.00 25.08 163 GLU B CA 1
ATOM 2888 C C . GLU B 1 163 ? 28.799 36.406 44.596 1.00 23.58 163 GLU B C 1
ATOM 2889 O O . GLU B 1 163 ? 29.707 36.142 43.808 1.00 24.13 163 GLU B O 1
ATOM 2895 N N . ASN B 1 164 ? 28.516 35.629 45.635 1.00 21.62 164 ASN B N 1
ATOM 2896 C CA . ASN B 1 164 ? 29.297 34.413 45.884 1.00 21.31 164 ASN B CA 1
ATOM 2897 C C . ASN B 1 164 ? 28.522 33.144 45.572 1.00 20.52 164 ASN B C 1
ATOM 2898 O O . ASN B 1 164 ? 28.969 32.038 45.887 1.00 20.14 164 ASN B O 1
ATOM 2903 N N . ILE B 1 165 ? 27.362 33.314 44.951 1.00 20.44 165 ILE B N 1
ATOM 2904 C CA . ILE B 1 165 ? 26.495 32.196 44.599 1.00 20.67 165 ILE B CA 1
ATOM 2905 C C . ILE B 1 165 ? 27.228 31.036 43.933 1.00 20.28 165 ILE B C 1
ATOM 2906 O O . ILE B 1 165 ? 27.134 29.896 44.395 1.00 19.41 165 ILE B O 1
ATOM 2911 N N . LYS B 1 166 ? 27.960 31.315 42.860 1.00 20.21 166 LYS B N 1
ATOM 2912 C CA . LYS B 1 166 ? 28.686 30.256 42.159 1.00 20.99 166 LYS B CA 1
ATOM 2913 C C . LYS B 1 166 ? 29.632 29.479 43.064 1.00 19.97 166 LYS B C 1
ATOM 2914 O O . LYS B 1 166 ? 29.599 28.254 43.088 1.00 21.78 166 LYS B O 1
ATOM 2920 N N . HIS B 1 167 ? 30.466 30.184 43.820 1.00 18.63 167 HIS B N 1
ATOM 2921 C CA . HIS B 1 167 ? 31.407 29.516 44.705 1.00 18.17 167 HIS B CA 1
ATOM 2922 C C . HIS B 1 167 ? 30.712 28.711 45.807 1.00 18.39 167 HIS B C 1
ATOM 2923 O O . HIS B 1 167 ? 31.063 27.554 46.064 1.00 18.40 167 HIS B O 1
ATOM 2930 N N . ILE B 1 168 ? 29.730 29.321 46.463 1.00 18.73 168 ILE B N 1
ATOM 2931 C CA . ILE B 1 168 ? 29.006 28.647 47.535 1.00 16.99 168 ILE B CA 1
ATOM 2932 C C . ILE B 1 168 ? 28.311 27.391 47.020 1.00 17.89 168 ILE B C 1
ATOM 2933 O O . ILE B 1 168 ? 28.277 26.371 47.709 1.00 16.03 168 ILE B O 1
ATOM 2938 N N . LYS B 1 169 ? 27.783 27.447 45.800 1.00 20.15 169 LYS B N 1
ATOM 2939 C CA . LYS B 1 169 ? 27.121 26.276 45.250 1.00 20.82 169 LYS B CA 1
ATOM 2940 C C . LYS B 1 169 ? 28.119 25.167 44.965 1.00 20.81 169 LYS B C 1
ATOM 2941 O O . LYS B 1 169 ? 27.808 23.985 45.137 1.00 21.34 169 LYS B O 1
ATOM 2947 N N . ALA B 1 170 ? 29.317 25.543 44.527 1.00 19.77 170 ALA B N 1
ATOM 2948 C CA . ALA B 1 170 ? 30.355 24.558 44.235 1.00 20.27 170 ALA B CA 1
ATOM 2949 C C . ALA B 1 170 ? 30.758 23.833 45.520 1.00 19.91 170 ALA B C 1
ATOM 2950 O O . ALA B 1 170 ? 31.041 22.632 45.502 1.00 19.85 170 ALA B O 1
ATOM 2952 N N . LEU B 1 171 ? 30.783 24.570 46.632 1.00 19.15 171 LEU B N 1
ATOM 2953 C CA . LEU B 1 171 ? 31.147 23.997 47.927 1.00 18.66 171 LEU B CA 1
ATOM 2954 C C . LEU B 1 171 ? 30.068 23.032 48.403 1.00 17.65 171 LEU B C 1
ATOM 2955 O O . LEU B 1 171 ? 30.363 21.964 48.939 1.00 15.57 171 LEU B O 1
ATOM 2960 N N . VAL B 1 172 ? 28.814 23.413 48.196 1.00 17.52 172 VAL B N 1
ATOM 2961 C CA . VAL B 1 172 ? 27.702 22.562 48.583 1.00 17.81 172 VAL B CA 1
ATOM 2962 C C . VAL B 1 172 ? 27.741 21.254 47.793 1.00 19.26 172 VAL B C 1
ATOM 2963 O O . VAL B 1 172 ? 27.559 20.172 48.357 1.00 17.89 172 VAL B O 1
ATOM 2967 N N . GLU B 1 173 ? 27.964 21.362 46.484 1.00 20.44 173 GLU B N 1
ATOM 2968 C CA . GLU B 1 173 ? 28.016 20.188 45.621 1.00 22.79 173 GLU B CA 1
ATOM 2969 C C . GLU B 1 173 ? 29.171 19.293 46.045 1.00 21.37 173 GLU B C 1
ATOM 2970 O O . GLU B 1 173 ? 29.026 18.075 46.123 1.00 20.99 173 GLU B O 1
ATOM 2976 N N . TYR B 1 174 ? 30.313 19.903 46.345 1.00 21.65 174 TYR B N 1
ATOM 2977 C CA . TYR B 1 174 ? 31.483 19.143 46.752 1.00 20.19 174 TYR B CA 1
ATOM 2978 C C . TYR B 1 174 ? 31.267 18.508 48.122 1.00 20.59 174 TYR B C 1
ATOM 2979 O O . TYR B 1 174 ? 31.738 17.401 48.372 1.00 19.58 174 TYR B O 1
ATOM 2988 N N . ALA B 1 175 ? 30.553 19.208 49.005 1.00 19.88 175 ALA B N 1
ATOM 2989 C CA . ALA B 1 175 ? 30.267 18.693 50.342 1.00 20.41 175 ALA B CA 1
ATOM 2990 C C . ALA B 1 175 ? 29.459 17.408 50.215 1.00 19.71 175 ALA B C 1
ATOM 2991 O O . ALA B 1 175 ? 29.572 16.506 51.041 1.00 18.10 175 ALA B O 1
ATOM 2993 N N . ASN B 1 176 ? 28.629 17.350 49.180 1.00 21.94 176 ASN B N 1
ATOM 2994 C CA . ASN B 1 176 ? 27.818 16.171 48.889 1.00 22.86 176 ASN B CA 1
ATOM 2995 C C . ASN B 1 176 ? 27.162 15.543 50.121 1.00 23.08 176 ASN B C 1
ATOM 2996 O O . ASN B 1 176 ? 27.288 14.343 50.364 1.00 22.61 176 ASN B O 1
ATOM 3001 N N . ASN B 1 177 ? 26.476 16.375 50.899 1.00 22.54 177 ASN B N 1
ATOM 3002 C CA . ASN B 1 177 ? 25.771 15.938 52.100 1.00 21.72 177 ASN B CA 1
ATOM 3003 C C . ASN B 1 177 ? 26.615 15.291 53.198 1.00 20.48 177 ASN B C 1
ATOM 3004 O O . ASN B 1 177 ? 26.068 14.698 54.132 1.00 17.76 177 ASN B O 1
ATOM 3009 N N . ARG B 1 178 ? 27.934 15.389 53.092 1.00 18.96 178 ARG B N 1
ATOM 3010 C CA . ARG B 1 178 ? 28.803 14.813 54.113 1.00 20.03 178 ARG B CA 1
ATOM 3011 C C . ARG B 1 178 ? 28.890 15.780 55.292 1.00 21.15 178 ARG B C 1
ATOM 3012 O O . ARG B 1 178 ? 29.266 15.404 56.405 1.00 20.16 178 ARG B O 1
ATOM 3020 N N . ILE B 1 179 ? 28.533 17.032 55.034 1.00 21.69 179 ILE B 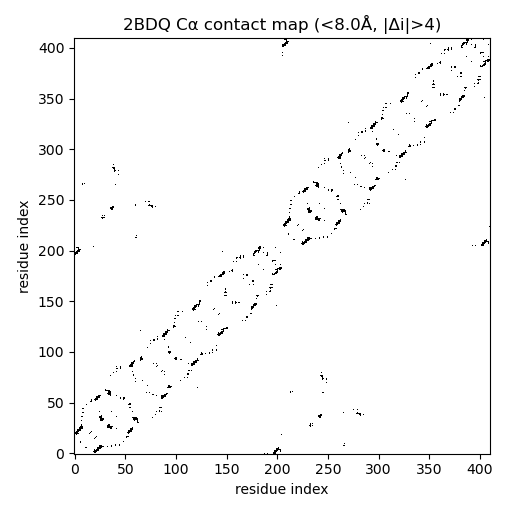N 1
ATOM 3021 C CA . ILE B 1 179 ? 28.563 18.057 56.059 1.00 21.64 179 ILE B CA 1
ATOM 3022 C C . ILE B 1 179 ? 27.683 19.221 55.600 1.00 21.26 179 ILE B C 1
ATOM 3023 O O . ILE B 1 179 ? 27.652 19.559 54.418 1.00 20.42 179 ILE B O 1
ATOM 3028 N N . GLU B 1 180 ? 26.966 19.825 56.540 1.00 20.67 180 GLU B N 1
ATOM 3029 C CA . GLU B 1 180 ? 26.068 20.932 56.229 1.00 21.79 180 GLU B CA 1
ATOM 3030 C C . GLU B 1 180 ? 26.754 22.276 56.002 1.00 20.19 180 GLU B C 1
ATOM 3031 O O . GLU B 1 180 ? 27.684 22.652 56.707 1.00 19.56 180 GLU B O 1
ATOM 3037 N N . ILE B 1 181 ? 26.268 23.008 55.013 1.00 18.39 181 ILE B N 1
ATOM 3038 C CA . ILE B 1 181 ? 26.805 24.323 54.710 1.00 16.57 181 ILE B CA 1
ATOM 3039 C C . ILE B 1 181 ? 25.762 25.364 55.124 1.00 16.78 181 ILE B C 1
ATOM 3040 O O . ILE B 1 181 ? 24.593 25.270 54.757 1.00 15.16 181 ILE B O 1
ATOM 3053 N N . VAL B 1 183 ? 24.955 29.621 55.358 1.00 16.27 183 VAL B N 1
ATOM 3054 C CA . VAL B 1 183 ? 25.404 30.932 54.896 1.00 16.16 183 VAL B CA 1
ATOM 3055 C C . VAL B 1 183 ? 25.291 31.975 55.989 1.00 14.92 183 VAL B C 1
ATOM 3056 O O . VAL B 1 183 ? 24.349 31.964 56.778 1.00 15.06 183 VAL B O 1
ATOM 3060 N N . GLY B 1 184 ? 26.279 32.864 56.024 1.00 14.39 184 GLY B N 1
ATOM 3061 C CA . GLY B 1 184 ? 26.316 33.932 57.002 1.00 13.92 184 GLY B CA 1
ATOM 3062 C C . GLY B 1 184 ? 27.048 35.144 56.449 1.00 13.95 184 GLY B C 1
ATOM 3063 O O . GLY B 1 184 ? 27.684 35.063 55.394 1.00 13.27 184 GLY B O 1
ATOM 3064 N N . GLY B 1 185 ? 26.959 36.264 57.162 1.00 14.08 185 GLY B N 1
ATOM 3065 C CA . GLY B 1 185 ? 27.612 37.491 56.732 1.00 15.40 185 GLY B CA 1
ATOM 3066 C C . GLY B 1 185 ? 26.783 38.234 55.699 1.00 16.34 185 GLY B C 1
ATOM 3067 O O . GLY B 1 185 ? 26.887 37.965 54.506 1.00 16.79 185 GLY B O 1
ATOM 3068 N N . GLY B 1 186 ? 25.954 39.168 56.147 1.00 17.27 186 GLY B N 1
ATOM 3069 C CA . GLY B 1 186 ? 25.124 39.905 55.210 1.00 18.53 186 GLY B CA 1
ATOM 3070 C C . GLY B 1 186 ? 23.866 39.145 54.814 1.00 18.71 186 GLY B C 1
ATOM 3071 O O . GLY B 1 186 ? 23.189 39.498 53.848 1.00 19.51 186 GLY B O 1
ATOM 3072 N N . VAL B 1 187 ? 23.552 38.092 55.559 1.00 19.04 187 VAL B N 1
ATOM 3073 C CA . VAL B 1 187 ? 22.364 37.294 55.285 1.00 19.60 187 VAL B CA 1
ATOM 3074 C C . VAL B 1 187 ? 21.205 37.836 56.114 1.00 20.10 187 VAL B C 1
ATOM 3075 O O . VAL B 1 187 ? 21.223 37.753 57.342 1.00 19.62 187 VAL B O 1
ATOM 3079 N N . THR B 1 188 ? 20.200 38.385 55.439 1.00 22.31 188 THR B N 1
ATOM 3080 C CA . THR B 1 188 ? 19.040 38.956 56.121 1.00 25.36 188 THR B CA 1
ATOM 3081 C C . THR B 1 188 ? 17.739 38.283 55.709 1.00 26.73 188 THR B C 1
ATOM 3082 O O . THR B 1 188 ? 17.735 37.340 54.915 1.00 27.35 188 THR B O 1
ATOM 3086 N N . ALA B 1 189 ? 16.630 38.780 56.249 1.00 28.97 189 ALA B N 1
ATOM 3087 C CA . ALA B 1 189 ? 15.321 38.229 55.931 1.00 30.22 189 ALA B CA 1
ATOM 3088 C C . ALA B 1 189 ? 14.905 38.566 54.503 1.00 30.43 189 ALA B C 1
ATOM 3089 O O . ALA B 1 189 ? 13.875 38.100 54.023 1.00 32.93 189 ALA B O 1
ATOM 3091 N N . GLU B 1 190 ? 15.704 39.370 53.817 1.00 30.55 190 GLU B N 1
ATOM 3092 C CA . GLU B 1 190 ? 15.369 39.748 52.449 1.00 30.66 190 GLU B CA 1
ATOM 3093 C C . GLU B 1 190 ? 16.067 38.950 51.366 1.00 28.20 190 GLU B C 1
ATOM 3094 O O . GLU B 1 190 ? 15.578 38.878 50.242 1.00 28.17 190 GLU B O 1
ATOM 3100 N N . ASN B 1 191 ? 17.211 38.359 51.689 1.00 25.53 191 ASN B N 1
ATOM 3101 C CA . ASN B 1 191 ? 17.936 37.603 50.686 1.00 23.04 191 ASN B CA 1
ATOM 3102 C C . ASN B 1 191 ? 18.203 36.141 51.021 1.00 22.65 191 ASN B C 1
ATOM 3103 O O . ASN B 1 191 ? 18.580 35.370 50.139 1.00 22.57 191 ASN B O 1
ATOM 3108 N N . TYR B 1 192 ? 17.984 35.753 52.275 1.00 21.88 192 TYR B N 1
ATOM 3109 C CA . TYR B 1 192 ? 18.259 34.384 52.696 1.00 21.34 192 TYR B CA 1
ATOM 3110 C C . TYR B 1 192 ? 17.542 33.317 51.884 1.00 21.52 192 TYR B C 1
ATOM 3111 O O . TYR B 1 192 ? 18.115 32.264 51.612 1.00 22.38 192 TYR B O 1
ATOM 3120 N N . GLN B 1 193 ? 16.301 33.582 51.487 1.00 22.81 193 GLN B N 1
ATOM 3121 C CA . GLN B 1 193 ? 15.548 32.612 50.696 1.00 22.80 193 GLN B CA 1
ATOM 3122 C C . GLN B 1 193 ? 16.138 32.445 49.296 1.00 22.02 193 GLN B C 1
ATOM 3123 O O . GLN B 1 193 ? 16.344 31.319 48.828 1.00 18.93 193 GLN B O 1
ATOM 3129 N N . TYR B 1 194 ? 16.411 33.570 48.638 1.00 21.03 194 TYR B N 1
ATOM 3130 C CA . TYR B 1 194 ? 16.981 33.566 47.296 1.00 20.49 194 TYR B CA 1
ATOM 3131 C C . TYR B 1 194 ? 18.349 32.892 47.292 1.00 20.11 194 TYR B C 1
ATOM 3132 O O . TYR B 1 194 ? 18.614 32.014 46.476 1.00 20.28 194 TYR B O 1
ATOM 3141 N N . ILE B 1 195 ? 19.214 33.308 48.210 1.00 20.56 195 ILE B N 1
ATOM 3142 C CA . ILE B 1 195 ? 20.560 32.752 48.302 1.00 19.92 195 ILE B CA 1
ATOM 3143 C C . ILE B 1 195 ? 20.534 31.227 48.477 1.00 21.33 195 ILE B C 1
ATOM 3144 O O . ILE B 1 195 ? 21.316 30.508 47.841 1.00 21.80 195 ILE B O 1
ATOM 3149 N N . CYS B 1 196 ? 19.631 30.733 49.319 1.00 20.38 196 CYS B N 1
ATOM 3150 C CA . CYS B 1 196 ? 19.521 29.298 49.558 1.00 21.59 196 CYS B CA 1
ATOM 3151 C C . CYS B 1 196 ? 19.048 28.510 48.336 1.00 22.89 196 CYS B C 1
ATOM 3152 O O . CYS B 1 196 ? 19.602 27.452 48.026 1.00 22.79 196 CYS B O 1
ATOM 3155 N N . GLN B 1 197 ? 18.034 29.006 47.632 1.00 23.15 197 GLN B N 1
ATOM 3156 C CA . GLN B 1 197 ? 17.543 28.271 46.477 1.00 23.82 197 GLN B CA 1
ATOM 3157 C C . GLN B 1 197 ? 18.542 28.256 45.327 1.00 23.51 197 GLN B C 1
ATOM 3158 O O . GLN B 1 197 ? 18.576 27.301 44.561 1.00 22.81 197 GLN B O 1
ATOM 3164 N N . GLU B 1 198 ? 19.349 29.308 45.202 1.00 22.18 198 GLU B N 1
ATOM 3165 C CA . GLU B 1 198 ? 20.327 29.376 44.119 1.00 21.94 198 GLU B CA 1
ATOM 3166 C C . GLU B 1 198 ? 21.627 28.633 44.416 1.00 20.86 198 GLU B C 1
ATOM 3167 O O . GLU B 1 198 ? 22.433 28.402 43.517 1.00 21.01 198 GLU B O 1
ATOM 3173 N N . THR B 1 199 ? 21.836 28.257 45.673 1.00 18.12 199 THR B N 1
ATOM 3174 C CA . THR B 1 199 ? 23.062 27.557 46.050 1.00 17.26 199 THR B CA 1
ATOM 3175 C C . THR B 1 199 ? 22.817 26.137 46.548 1.00 17.26 199 THR B C 1
ATOM 3176 O O . THR B 1 199 ? 23.718 25.303 46.520 1.00 17.03 199 THR B O 1
ATOM 3180 N N . GLY B 1 200 ? 21.598 25.869 47.004 1.00 17.13 200 GLY B N 1
ATOM 3181 C CA . GLY B 1 200 ? 21.283 24.555 47.524 1.00 17.57 200 GLY B CA 1
ATOM 3182 C C . GLY B 1 200 ? 21.497 24.503 49.027 1.00 17.50 200 GLY B C 1
ATOM 3183 O O . GLY B 1 200 ? 21.392 23.441 49.635 1.00 17.38 200 GLY B O 1
ATOM 3184 N N . VAL B 1 201 ? 21.811 25.652 49.624 1.00 17.16 201 VAL B N 1
ATOM 3185 C CA . VAL B 1 201 ? 22.018 25.751 51.067 1.00 15.82 201 VAL B CA 1
ATOM 3186 C C . VAL B 1 201 ? 20.654 25.715 51.764 1.00 17.92 201 VAL B C 1
ATOM 3187 O O . VAL B 1 201 ? 19.691 26.308 51.269 1.00 17.11 201 VAL B O 1
ATOM 3191 N N . LYS B 1 202 ? 20.566 25.020 52.898 1.00 19.59 202 LYS B N 1
ATOM 3192 C CA . LYS B 1 202 ? 19.297 24.921 53.628 1.00 22.07 202 LYS B CA 1
ATOM 3193 C C . LYS B 1 202 ? 19.315 25.570 55.004 1.00 21.69 202 LYS B C 1
ATOM 3194 O O . LYS B 1 202 ? 18.351 25.442 55.758 1.00 22.74 202 LYS B O 1
ATOM 3200 N N . GLN B 1 203 ? 20.405 26.264 55.330 1.00 21.17 203 GLN B N 1
ATOM 3201 C CA . GLN B 1 203 ? 20.529 26.933 56.622 1.00 20.14 203 GLN B CA 1
ATOM 3202 C C . GLN B 1 203 ? 21.119 28.333 56.486 1.00 19.39 203 GLN B C 1
ATOM 3203 O O . GLN B 1 203 ? 22.112 28.536 55.794 1.00 19.08 203 GLN B O 1
ATOM 3209 N N . ALA B 1 204 ? 20.502 29.298 57.158 1.00 19.15 204 ALA B N 1
ATOM 3210 C CA . ALA B 1 204 ? 20.957 30.678 57.099 1.00 18.58 204 ALA B CA 1
ATOM 3211 C C . ALA B 1 204 ? 21.223 31.236 58.487 1.00 18.57 204 ALA B C 1
ATOM 3212 O O . ALA B 1 204 ? 20.450 31.018 59.416 1.00 17.79 204 ALA B O 1
ATOM 3214 N N . HIS B 1 205 ? 22.321 31.975 58.601 1.00 19.25 205 HIS B N 1
ATOM 3215 C CA . HIS B 1 205 ? 22.761 32.580 59.857 1.00 20.21 205 HIS B CA 1
ATOM 3216 C C . HIS B 1 205 ? 22.781 34.098 59.722 1.00 21.24 205 HIS B C 1
ATOM 3217 O O . HIS B 1 205 ? 23.168 34.624 58.675 1.00 19.93 205 HIS B O 1
ATOM 3224 N N . GLY B 1 206 ? 22.375 34.798 60.778 1.00 21.60 206 GLY B N 1
ATOM 3225 C CA . GLY B 1 206 ? 22.388 36.250 60.731 1.00 23.30 206 GLY B CA 1
ATOM 3226 C C . GLY B 1 206 ? 21.797 36.951 61.939 1.00 24.96 206 GLY B C 1
ATOM 3227 O O . GLY B 1 206 ? 20.980 36.381 62.672 1.00 24.18 206 GLY B O 1
ATOM 3228 N N . THR B 1 207 ? 22.221 38.193 62.155 1.00 26.45 207 THR B N 1
ATOM 3229 C CA . THR B 1 207 ? 21.707 38.989 63.261 1.00 28.86 207 THR B CA 1
ATOM 3230 C C . THR B 1 207 ? 20.353 39.563 62.890 1.00 30.39 207 THR B C 1
ATOM 3231 O O . THR B 1 207 ? 19.547 39.873 63.759 1.00 31.23 207 THR B O 1
ATOM 3235 N N . ARG B 1 208 ? 20.109 39.707 61.592 1.00 32.89 208 ARG B N 1
ATOM 3236 C CA . ARG B 1 208 ? 18.834 40.233 61.115 1.00 35.80 208 ARG B CA 1
ATOM 3237 C C . ARG B 1 208 ? 18.170 39.200 60.204 1.00 36.10 208 ARG B C 1
ATOM 3238 O O . ARG B 1 208 ? 17.628 39.543 59.155 1.00 35.25 208 ARG B O 1
ATOM 3246 N N . ILE B 1 209 ? 18.219 37.939 60.619 1.00 36.60 209 ILE B N 1
ATOM 3247 C CA . ILE B 1 209 ? 17.644 36.837 59.856 1.00 37.85 209 ILE B CA 1
ATOM 3248 C C . ILE B 1 209 ? 16.112 36.916 59.821 1.00 39.25 209 ILE B C 1
ATOM 3249 O O . ILE B 1 209 ? 15.470 36.371 58.919 1.00 39.24 209 ILE B O 1
ATOM 3254 N N . THR B 1 210 ? 15.535 37.608 60.803 1.00 40.94 210 THR B N 1
ATOM 3255 C CA . THR B 1 210 ? 14.084 37.769 60.898 1.00 42.81 210 THR B CA 1
ATOM 3256 C C . THR B 1 210 ? 13.654 39.233 60.791 1.00 44.25 210 THR B C 1
ATOM 3257 O O . THR B 1 210 ? 12.715 39.513 60.018 1.00 46.52 210 THR B O 1
#

Secondary structure (DSSP, 8-state):
-EEEEEEETTTTGGG--TTT--EEEEEB-GGGT-BPPPHHHHHHHHHHHHHTT-EEE---SSSS-S---HHHHH--HHHHHHHHTT-SBEEE--B-TTSSB-HHHHHHHHHHHTT--EEE--GGGS-TTTHHHHHHHHHHTT--EE---S-SS---GGGGHHHHHHHHHHHTTSSB---SS--TTTHHHHHHHHT--EEEETT--/-EEEEEEETTTTGGG--TTT--EEEEEB-GGGT-BPPPHHHHHHHHHHHHHTT-EEE---SSSS-S---HHHHH--HHHHHHHHTT-SBEEE--B-TTSSB-HHHHHHHHHHHTT--EEE--GGGS-TTTHHHHHHHHHHTT--EE---S-SS---GGGGHHHHHHHHHHHTTSSB---SS--TTTHHHHHHHHT--EEEETT--

B-factor: mean 22.88, std 7.75, range [6.52, 66.29]

CATH classification: 3.20.20.380

Organism: Streptococcus agalactiae serotype V (strain ATCC BAA-611 / 2603 V/R) (NCBI:txid208435)